Protein AF-0000000080752179 (afdb_homodimer)

Organism: Azotobacter vinelandii (strain DJ / ATCC BAA-1303) (NCBI:txid322710)

Structure (mmCIF, N/CA/C/O backbone):
data_AF-0000000080752179-model_v1
#
loop_
_entity.id
_entity.type
_entity.pdbx_description
1 polymer 'ABC type tungstate transporter, permease component'
#
loop_
_atom_site.group_PDB
_atom_site.id
_atom_site.type_symbol
_atom_site.label_atom_id
_atom_site.label_alt_id
_atom_site.label_comp_id
_atom_site.label_asym_id
_atom_site.label_entity_id
_atom_site.label_seq_id
_atom_site.pdbx_PDB_ins_code
_atom_site.Cartn_x
_atom_site.Cartn_y
_atom_site.Cartn_z
_atom_site.occupancy
_atom_site.B_iso_or_equiv
_atom_site.auth_seq_id
_atom_site.auth_comp_id
_atom_site.auth_asym_id
_atom_site.auth_atom_id
_atom_site.pdbx_PDB_model_num
ATOM 1 N N . MET A 1 1 ? 59.25 79.125 58.625 1 27.34 1 MET A N 1
ATOM 2 C CA . MET A 1 1 ? 58.156 78.25 59.062 1 27.34 1 MET A CA 1
ATOM 3 C C . MET A 1 1 ? 57.312 77.812 57.906 1 27.34 1 MET A C 1
ATOM 5 O O . MET A 1 1 ? 56.094 77.625 58.062 1 27.34 1 MET A O 1
ATOM 9 N N . HIS A 1 2 ? 57.906 77.875 56.656 1 33.22 2 HIS A N 1
ATOM 10 C CA . HIS A 1 2 ? 57.344 77.812 55.312 1 33.22 2 HIS A CA 1
ATOM 11 C C . HIS A 1 2 ? 56.844 76.375 55.031 1 33.22 2 HIS A C 1
ATOM 13 O O . HIS A 1 2 ? 57.656 75.438 54.906 1 33.22 2 HIS A O 1
ATOM 19 N N . LYS A 1 3 ? 55.625 76.062 55.594 1 33.31 3 LYS A N 1
ATOM 20 C CA . LYS A 1 3 ? 54.844 74.812 55.656 1 33.31 3 LYS A CA 1
ATOM 21 C C . LYS A 1 3 ? 54.5 74.312 54.281 1 33.31 3 LYS A C 1
ATOM 23 O O . LYS A 1 3 ? 53.938 75 53.469 1 33.31 3 LYS A O 1
ATOM 28 N N . MET A 1 4 ? 55.25 73.25 53.812 1 33.81 4 MET A N 1
ATOM 29 C CA . MET A 1 4 ? 55.312 72.438 52.594 1 33.81 4 MET A CA 1
ATOM 30 C C . MET A 1 4 ? 54 71.75 52.312 1 33.81 4 MET A C 1
ATOM 32 O O . MET A 1 4 ? 53.469 71 53.125 1 33.81 4 MET A O 1
ATOM 36 N N . LYS A 1 5 ? 53.094 72.375 51.531 1 36.97 5 LYS A N 1
ATOM 37 C CA . LYS A 1 5 ? 51.75 72 51.062 1 36.97 5 LYS A CA 1
ATOM 38 C C . LYS A 1 5 ? 51.75 70.688 50.344 1 36.97 5 LYS A C 1
ATOM 40 O O . LYS A 1 5 ? 52.375 70.5 49.281 1 36.97 5 LYS A O 1
ATOM 45 N N . THR A 1 6 ? 51.781 69.438 51.125 1 33.31 6 THR A N 1
ATOM 46 C CA . THR A 1 6 ? 51.844 68.062 50.656 1 33.31 6 THR A CA 1
ATOM 47 C C . THR A 1 6 ? 50.625 67.75 49.781 1 33.31 6 THR A C 1
ATOM 49 O O . THR A 1 6 ? 49.5 67.688 50.281 1 33.31 6 THR A O 1
ATOM 52 N N . ARG A 1 7 ? 50.406 68.375 48.594 1 36.72 7 ARG A N 1
ATOM 53 C CA . ARG A 1 7 ? 49.219 68.062 47.781 1 36.72 7 ARG A CA 1
ATOM 54 C C . ARG A 1 7 ? 49.156 66.562 47.438 1 36.72 7 ARG A C 1
ATOM 56 O O . ARG A 1 7 ? 50.125 66 46.906 1 36.72 7 ARG A O 1
ATOM 63 N N . GLY A 1 8 ? 48.594 65.75 48.375 1 33.22 8 GLY A N 1
ATOM 64 C CA . GLY A 1 8 ? 48.469 64.312 48.25 1 33.22 8 GLY A CA 1
ATOM 65 C C . GLY A 1 8 ? 47.812 63.875 46.938 1 33.22 8 GLY A C 1
ATOM 66 O O . GLY A 1 8 ? 47.156 64.688 46.281 1 33.22 8 GLY A O 1
ATOM 67 N N . PRO A 1 9 ? 48.312 62.75 46.219 1 38.25 9 PRO A N 1
ATOM 68 C CA . PRO A 1 9 ? 48.031 62.156 44.906 1 38.25 9 PRO A CA 1
ATOM 69 C C . PRO A 1 9 ? 46.562 61.75 44.75 1 38.25 9 PRO A C 1
ATOM 71 O O . PRO A 1 9 ? 45.906 61.406 45.719 1 38.25 9 PRO A O 1
ATOM 74 N N . ALA A 1 10 ? 45.719 62.281 43.844 1 38.66 10 ALA A N 1
ATOM 75 C CA . ALA A 1 10 ? 44.469 62 43.188 1 38.66 10 ALA A CA 1
ATOM 76 C C . ALA A 1 10 ? 44.406 60.562 42.719 1 38.66 10 ALA A C 1
ATOM 78 O O . ALA A 1 10 ? 45.156 60.125 41.844 1 38.66 10 ALA A O 1
ATOM 79 N N . ARG A 1 11 ? 44.25 59.531 43.656 1 35.94 11 ARG A N 1
ATOM 80 C CA . ARG A 1 11 ? 44 58.125 43.344 1 35.94 11 ARG A CA 1
ATOM 81 C C . ARG A 1 11 ? 42.938 57.969 42.281 1 35.94 11 ARG A C 1
ATOM 83 O O . ARG A 1 11 ? 41.812 58.531 42.406 1 35.94 11 ARG A O 1
ATOM 90 N N . ARG A 1 12 ? 43.281 57.656 41.031 1 37.81 12 ARG A N 1
ATOM 91 C CA . ARG A 1 12 ? 42.625 57.188 39.844 1 37.81 12 ARG A CA 1
ATOM 92 C C . ARG A 1 12 ? 41.656 56.031 40.125 1 37.81 12 ARG A C 1
ATOM 94 O O . ARG A 1 12 ? 42.094 55 40.625 1 37.81 12 ARG A O 1
ATOM 101 N N . ALA A 1 13 ? 40.406 56.281 40.594 1 40.06 13 ALA A N 1
ATOM 102 C CA . ALA A 1 13 ? 39.312 55.312 40.625 1 40.06 13 ALA A CA 1
ATOM 103 C C . ALA A 1 13 ? 39.188 54.562 39.312 1 40.06 13 ALA A C 1
ATOM 105 O O . ALA A 1 13 ? 38.812 55.125 38.281 1 40.06 13 ALA A O 1
ATOM 106 N N . LEU A 1 14 ? 40.094 53.594 39 1 40.44 14 LEU A N 1
ATOM 107 C CA . LEU A 1 14 ? 39.906 52.656 37.906 1 40.44 14 LEU A CA 1
ATOM 108 C C . LEU A 1 14 ? 38.531 52 37.969 1 40.44 14 LEU A C 1
ATOM 110 O O . LEU A 1 14 ? 38.219 51.281 38.938 1 40.44 14 LEU A O 1
ATOM 114 N N . LEU A 1 15 ? 37.5 52.656 37.438 1 39.59 15 LEU A N 1
ATOM 115 C CA . LEU A 1 15 ? 36.219 52.062 37.125 1 39.59 15 LEU A CA 1
ATOM 116 C C . LEU A 1 15 ? 36.375 50.688 36.469 1 39.59 15 LEU A C 1
ATOM 118 O O . LEU A 1 15 ? 36.938 50.594 35.375 1 39.59 15 LEU A O 1
ATOM 122 N N . LEU A 1 16 ? 36.5 49.625 37.25 1 43.16 16 LEU A N 1
ATOM 123 C CA . LEU A 1 16 ? 36.344 48.25 36.812 1 43.16 16 LEU A CA 1
ATOM 124 C C . LEU A 1 16 ? 35.062 48.094 36 1 43.16 16 LEU A C 1
ATOM 126 O O . LEU A 1 16 ? 33.938 48.188 36.531 1 43.16 16 LEU A O 1
ATOM 130 N N . LEU A 1 17 ? 35.031 48.594 34.781 1 45.06 17 LEU A N 1
ATOM 131 C CA . LEU A 1 17 ? 34.031 48.125 33.812 1 45.06 17 LEU A CA 1
ATOM 132 C C . LEU A 1 17 ? 33.875 46.594 33.875 1 45.06 17 LEU A C 1
ATOM 134 O O . LEU A 1 17 ? 34.812 45.875 33.469 1 45.06 17 LEU A O 1
ATOM 138 N N . GLY A 1 18 ? 33.25 46.062 34.875 1 44.88 18 GLY A N 1
ATOM 139 C CA . GLY A 1 18 ? 32.781 44.656 34.812 1 44.88 18 GLY A CA 1
ATOM 140 C C . GLY A 1 18 ? 32.219 44.281 33.438 1 44.88 18 GLY A C 1
ATOM 141 O O . GLY A 1 18 ? 31.203 44.844 33.031 1 44.88 18 GLY A O 1
ATOM 142 N N . LEU A 1 19 ? 33.031 43.844 32.5 1 45.44 19 LEU A N 1
ATOM 143 C CA . LEU A 1 19 ? 32.562 43.156 31.297 1 45.44 19 LEU A CA 1
ATOM 144 C C . LEU A 1 19 ? 31.531 42.094 31.641 1 45.44 19 LEU A C 1
ATOM 146 O O . LEU A 1 19 ? 31.844 41.094 32.281 1 45.44 19 LEU A O 1
ATOM 150 N N . LEU A 1 20 ? 30.312 42.469 31.969 1 46 20 LEU A N 1
ATOM 151 C CA . LEU A 1 20 ? 29.234 41.5 31.906 1 46 20 LEU A CA 1
ATOM 152 C C . LEU A 1 20 ? 29.312 40.688 30.609 1 46 20 LEU A C 1
ATOM 154 O O . LEU A 1 20 ? 28.922 41.188 29.547 1 46 20 LEU A O 1
ATOM 158 N N . LEU A 1 21 ? 30.328 39.844 30.438 1 46.75 21 LEU A N 1
ATOM 159 C CA . LEU A 1 21 ? 30.141 38.812 29.438 1 46.75 21 LEU A CA 1
ATOM 160 C C . LEU A 1 21 ? 28.781 38.125 29.594 1 46.75 21 LEU A C 1
ATOM 162 O O . LEU A 1 21 ? 28.578 37.375 30.547 1 46.75 21 LEU A O 1
ATOM 166 N N . ALA A 1 22 ? 27.703 38.781 29.266 1 46.22 22 ALA A N 1
ATOM 167 C CA . ALA A 1 22 ? 26.5 38 29 1 46.22 22 ALA A CA 1
ATOM 168 C C . ALA A 1 22 ? 26.844 36.688 28.297 1 46.22 22 ALA A C 1
ATOM 170 O O . ALA A 1 22 ? 27.25 36.688 27.141 1 46.22 22 ALA A O 1
ATOM 171 N N . LEU A 1 23 ? 27.297 35.719 29 1 44.97 23 LEU A N 1
ATOM 172 C CA . LEU A 1 23 ? 27.219 34.375 28.453 1 44.97 23 LEU A CA 1
ATOM 173 C C . LEU A 1 23 ? 25.953 34.188 27.625 1 44.97 23 LEU A C 1
ATOM 175 O O . LEU A 1 23 ? 24.844 34.188 28.172 1 44.97 23 LEU A O 1
ATOM 179 N N . ALA A 1 24 ? 25.906 34.656 26.406 1 47.94 24 ALA A N 1
ATOM 180 C CA . ALA A 1 24 ? 24.875 34.156 25.516 1 47.94 24 ALA A CA 1
ATOM 181 C C . ALA A 1 24 ? 24.547 32.688 25.844 1 47.94 24 ALA A C 1
ATOM 183 O O . ALA A 1 24 ? 25.453 31.875 26.047 1 47.94 24 ALA A O 1
ATOM 184 N N . PRO A 1 25 ? 23.484 32.406 26.547 1 46.31 25 PRO A N 1
ATOM 185 C CA . PRO A 1 25 ? 23.234 30.969 26.625 1 46.31 25 PRO A CA 1
ATOM 186 C C . PRO A 1 25 ? 23.812 30.203 25.438 1 46.31 25 PRO A C 1
ATOM 188 O O . PRO A 1 25 ? 23.781 30.688 24.312 1 46.31 25 PRO A O 1
ATOM 191 N N . GLY A 1 26 ? 24.922 29.594 25.562 1 43.56 26 GLY A N 1
ATOM 192 C CA . GLY A 1 26 ? 25.406 28.688 24.531 1 43.56 26 GLY A CA 1
ATOM 193 C C . GLY A 1 26 ? 24.297 28.141 23.641 1 43.56 26 GLY A C 1
ATOM 194 O O . GLY A 1 26 ? 23.297 27.641 24.156 1 43.56 26 GLY A O 1
ATOM 195 N N . ALA A 1 27 ? 24.016 28.672 22.547 1 46.38 27 ALA A N 1
ATOM 196 C CA . ALA A 1 27 ? 23.203 27.984 21.562 1 46.38 27 ALA A CA 1
ATOM 197 C C . ALA A 1 27 ? 23.344 26.469 21.672 1 46.38 27 ALA A C 1
ATOM 199 O O . ALA A 1 27 ? 24.391 25.906 21.359 1 46.38 27 ALA A O 1
ATOM 200 N N . ARG A 1 28 ? 23 25.859 22.781 1 47.72 28 ARG A N 1
ATOM 201 C CA . ARG A 1 28 ? 22.969 24.406 22.766 1 47.72 28 ARG A CA 1
ATOM 202 C C . ARG A 1 28 ? 22.797 23.875 21.344 1 47.72 28 ARG A C 1
ATOM 204 O O . ARG A 1 28 ? 21.828 24.219 20.672 1 47.72 28 ARG A O 1
ATOM 211 N N . ALA A 1 29 ? 23.766 23.516 20.656 1 55.62 29 ALA A N 1
ATOM 212 C CA . ALA A 1 29 ? 23.703 22.891 19.344 1 55.62 29 ALA A CA 1
ATOM 213 C C . ALA A 1 29 ? 22.5 21.969 19.219 1 55.62 29 ALA A C 1
ATOM 215 O O . ALA A 1 29 ? 22.312 21.047 20.031 1 55.62 29 ALA A O 1
ATOM 216 N N . ALA A 1 30 ? 21.391 22.391 18.609 1 70.31 30 ALA A N 1
ATOM 217 C CA . ALA A 1 30 ? 20.125 21.688 18.453 1 70.31 30 ALA A CA 1
ATOM 218 C C . ALA A 1 30 ? 20.344 20.234 18.047 1 70.31 30 ALA A C 1
ATOM 220 O O . ALA A 1 30 ? 21.25 19.953 17.25 1 70.31 30 ALA A O 1
ATOM 221 N N . GLU A 1 31 ? 20 19.203 18.859 1 89 31 GLU A N 1
ATOM 222 C CA . GLU A 1 31 ? 20.078 17.766 18.594 1 89 31 GLU A CA 1
ATOM 223 C C . GLU A 1 31 ? 19.656 17.453 17.156 1 89 31 GLU A C 1
ATOM 225 O O . GLU A 1 31 ? 18.688 18.031 16.656 1 89 31 GLU A O 1
ATOM 230 N N . PRO A 1 32 ? 20.516 16.734 16.484 1 97.06 32 PRO A N 1
ATOM 231 C CA . PRO A 1 32 ? 20.172 16.391 15.109 1 97.06 32 PRO A CA 1
ATOM 232 C C . PRO A 1 32 ? 18.859 15.609 15.008 1 97.06 32 PRO A C 1
ATOM 234 O O . PRO A 1 32 ? 18.469 14.922 15.953 1 97.06 32 PRO A O 1
ATOM 237 N N . LEU A 1 33 ? 18.141 15.836 13.961 1 98.69 33 LEU A N 1
ATOM 238 C CA . LEU A 1 33 ? 17 15 13.625 1 98.69 33 LEU A CA 1
ATOM 239 C C . LEU A 1 33 ? 17.453 13.617 13.172 1 98.69 33 LEU A C 1
ATOM 241 O O . LEU A 1 33 ? 18.188 13.492 12.195 1 98.69 33 LEU A O 1
ATOM 245 N N . ARG A 1 34 ? 17.047 12.602 13.875 1 98.69 34 ARG A N 1
ATOM 246 C CA . ARG A 1 34 ? 17.453 11.234 13.555 1 98.69 34 ARG A CA 1
ATOM 247 C C . ARG A 1 34 ? 16.609 10.672 12.414 1 98.69 34 ARG A C 1
ATOM 249 O O . ARG A 1 34 ? 15.391 10.57 12.531 1 98.69 34 ARG A O 1
ATOM 256 N N . LEU A 1 35 ? 17.297 10.289 11.367 1 98.5 35 LEU A N 1
ATOM 257 C CA . LEU A 1 35 ? 16.672 9.852 10.117 1 98.5 35 LEU A CA 1
ATOM 258 C C . LEU A 1 35 ? 16.922 8.367 9.883 1 98.5 35 LEU A C 1
ATOM 260 O O . LEU A 1 35 ? 18.047 7.887 10.023 1 98.5 35 LEU A O 1
ATOM 264 N N . ALA A 1 36 ? 15.852 7.613 9.617 1 98.06 36 ALA A N 1
ATOM 265 C CA . ALA A 1 36 ? 15.953 6.254 9.094 1 98.06 36 ALA A CA 1
ATOM 266 C C . ALA A 1 36 ? 15.445 6.18 7.652 1 98.06 36 ALA A C 1
ATOM 268 O O . ALA A 1 36 ? 14.461 6.832 7.305 1 98.06 36 ALA A O 1
ATOM 269 N N . MET A 1 37 ? 16.109 5.434 6.785 1 97.19 37 MET A N 1
ATOM 270 C CA . MET A 1 37 ? 15.68 5.293 5.398 1 97.19 37 MET A CA 1
ATOM 271 C C . MET A 1 37 ? 15.867 3.861 4.91 1 97.19 37 MET A C 1
ATOM 273 O O . MET A 1 37 ? 16.75 3.145 5.398 1 97.19 37 MET A O 1
ATOM 277 N N . VAL A 1 38 ? 15.047 3.434 4.027 1 94.5 38 VAL A N 1
ATOM 278 C CA . VAL A 1 38 ? 15.164 2.102 3.443 1 94.5 38 VAL A CA 1
ATOM 279 C C . VAL A 1 38 ? 16.438 2.016 2.609 1 94.5 38 VAL A C 1
ATOM 281 O O . VAL A 1 38 ? 16.891 3.02 2.053 1 94.5 38 VAL A O 1
ATOM 284 N N . GLY A 1 39 ? 16.953 0.853 2.447 1 91.69 39 GLY A N 1
ATOM 285 C CA . GLY A 1 39 ? 18.281 0.607 1.896 1 91.69 39 GLY A CA 1
ATOM 286 C C . GLY A 1 39 ? 18.406 1.042 0.45 1 91.69 39 GLY A C 1
ATOM 287 O O . GLY A 1 39 ? 19.453 1.546 0.042 1 91.69 39 GLY A O 1
ATOM 288 N N . GLY A 1 40 ? 17.359 0.904 -0.343 1 91.5 40 GLY A N 1
ATOM 289 C CA . GLY A 1 40 ? 17.438 1.252 -1.753 1 91.5 40 GLY A CA 1
ATOM 290 C C . GLY A 1 40 ? 17.797 2.707 -1.99 1 91.5 40 GLY A C 1
ATOM 291 O O . GLY A 1 40 ? 18.547 3.027 -2.914 1 91.5 40 GLY A O 1
ATOM 292 N N . ILE A 1 41 ? 17.312 3.584 -1.144 1 95.19 41 ILE A N 1
ATOM 293 C CA . ILE A 1 41 ? 17.578 5.012 -1.27 1 95.19 41 ILE A CA 1
ATOM 294 C C . ILE A 1 41 ? 19.078 5.277 -1.075 1 95.19 41 ILE A C 1
ATOM 296 O O . ILE A 1 41 ? 19.703 5.969 -1.883 1 95.19 41 ILE A O 1
ATOM 300 N N . GLN A 1 42 ? 19.594 4.621 -0.071 1 91.94 42 GLN A N 1
ATOM 301 C CA . GLN A 1 42 ? 21.016 4.797 0.228 1 91.94 42 GLN A CA 1
ATOM 302 C C . GLN A 1 42 ? 21.891 4.113 -0.82 1 91.94 42 GLN A C 1
ATOM 304 O O . GLN A 1 42 ? 22.891 4.672 -1.255 1 91.94 42 GLN A O 1
ATOM 309 N N . MET A 1 43 ? 21.516 2.914 -1.189 1 91.56 43 MET A N 1
ATOM 310 C CA . MET A 1 43 ? 22.25 2.125 -2.168 1 91.56 43 MET A CA 1
ATOM 311 C C . MET A 1 43 ? 22.422 2.893 -3.477 1 91.56 43 MET A C 1
ATOM 313 O O . MET A 1 43 ? 23.453 2.791 -4.137 1 91.56 43 MET A O 1
ATOM 317 N N . SER A 1 44 ? 21.5 3.691 -3.814 1 94.56 44 SER A N 1
ATOM 318 C CA . SER A 1 44 ? 21.5 4.422 -5.078 1 94.56 44 SER A CA 1
ATOM 319 C C . SER A 1 44 ? 22.484 5.586 -5.047 1 94.56 44 SER A C 1
ATOM 321 O O . SER A 1 44 ? 22.812 6.16 -6.086 1 94.56 44 SER A O 1
ATOM 323 N N . GLY A 1 45 ? 22.875 5.961 -3.822 1 95.75 45 GLY A N 1
ATOM 324 C CA . GLY A 1 45 ? 23.703 7.141 -3.676 1 95.75 45 GLY A CA 1
ATOM 325 C C . GLY A 1 45 ? 22.906 8.43 -3.557 1 95.75 45 GLY A C 1
ATOM 326 O O . GLY A 1 45 ? 23.453 9.461 -3.156 1 95.75 45 GLY A O 1
ATOM 327 N N . VAL A 1 46 ? 21.672 8.375 -3.857 1 98.06 46 VAL A N 1
ATOM 328 C CA . VAL A 1 46 ? 20.828 9.562 -3.773 1 98.06 46 VAL A CA 1
ATOM 329 C C . VAL A 1 46 ? 20.641 9.953 -2.311 1 98.06 46 VAL A C 1
ATOM 331 O O . VAL A 1 46 ? 20.578 11.141 -1.987 1 98.06 46 VAL A O 1
ATOM 334 N N . GLY A 1 47 ? 20.609 8.992 -1.429 1 97.56 47 GLY A N 1
ATOM 335 C CA . GLY A 1 47 ? 20.312 9.219 -0.025 1 97.56 47 GLY A CA 1
ATOM 336 C C . GLY A 1 47 ? 21.25 10.211 0.638 1 97.56 47 GLY A C 1
ATOM 337 O O . GLY A 1 47 ? 20.797 11.172 1.268 1 97.56 47 GLY A O 1
ATOM 338 N N . GLU A 1 48 ? 22.484 9.961 0.474 1 97.12 48 GLU A N 1
ATOM 339 C CA . GLU A 1 48 ? 23.469 10.82 1.107 1 97.12 48 GLU A CA 1
ATOM 340 C C . GLU A 1 48 ? 23.453 12.219 0.5 1 97.12 48 GLU A C 1
ATOM 342 O O . GLU A 1 48 ? 23.516 13.219 1.224 1 97.12 48 GLU A O 1
ATOM 347 N N . ARG A 1 49 ? 23.344 12.297 -0.757 1 98.5 49 ARG A N 1
ATOM 348 C CA . ARG A 1 49 ? 23.344 13.578 -1.458 1 98.5 49 ARG A CA 1
ATOM 349 C C . ARG A 1 49 ? 22.109 14.391 -1.121 1 98.5 49 ARG A C 1
ATOM 351 O O . ARG A 1 49 ? 22.172 15.609 -0.936 1 98.5 49 ARG A O 1
ATOM 358 N N . LEU A 1 50 ? 21.016 13.688 -1.069 1 98.62 50 LEU A N 1
ATOM 359 C CA . LEU A 1 50 ? 19.766 14.344 -0.704 1 98.62 50 LEU A CA 1
ATOM 360 C C . LEU A 1 50 ? 19.812 14.836 0.74 1 98.62 50 LEU A C 1
ATOM 362 O O . LEU A 1 50 ? 19.359 15.945 1.038 1 98.62 50 LEU A O 1
ATOM 366 N N . ARG A 1 51 ? 20.328 14 1.618 1 98.31 51 ARG A N 1
ATOM 367 C CA . ARG A 1 51 ? 20.453 14.375 3.023 1 98.31 51 ARG A CA 1
ATOM 368 C C . ARG A 1 51 ? 21.219 15.688 3.178 1 98.31 51 ARG A C 1
ATOM 370 O O . ARG A 1 51 ? 20.797 16.578 3.904 1 98.31 51 ARG A O 1
ATOM 377 N N . MET A 1 52 ? 22.297 15.852 2.494 1 98.38 52 MET A N 1
ATOM 378 C CA . MET A 1 52 ? 23.125 17.062 2.566 1 98.38 52 MET A CA 1
ATOM 379 C C . MET A 1 52 ? 22.359 18.281 2.072 1 98.38 52 MET A C 1
ATOM 381 O O . MET A 1 52 ? 22.438 19.344 2.668 1 98.38 52 MET A O 1
ATOM 385 N N . ARG A 1 53 ? 21.641 18.094 1.087 1 98.69 53 ARG A N 1
ATOM 386 C CA . ARG A 1 53 ? 20.891 19.188 0.509 1 98.69 53 ARG A CA 1
ATOM 387 C C . ARG A 1 53 ? 19.719 19.578 1.407 1 98.69 53 ARG A C 1
ATOM 389 O O . ARG A 1 53 ? 19.375 20.766 1.504 1 98.69 53 ARG A O 1
ATOM 396 N N . LEU A 1 54 ? 19.125 18.594 2.045 1 98.75 54 LEU A N 1
ATOM 397 C CA . LEU A 1 54 ? 18.047 18.875 2.998 1 98.75 54 LEU A CA 1
ATOM 398 C C . LEU A 1 54 ? 18.578 19.672 4.188 1 98.75 54 LEU A C 1
ATOM 400 O O . LEU A 1 54 ? 17.922 20.594 4.66 1 98.75 54 LEU A O 1
ATOM 404 N N . GLU A 1 55 ? 19.781 19.312 4.629 1 98.69 55 GLU A N 1
ATOM 405 C CA . GLU A 1 55 ? 20.391 20.078 5.711 1 98.69 55 GLU A CA 1
ATOM 406 C C . GLU A 1 55 ? 20.656 21.516 5.293 1 98.69 55 GLU A C 1
ATOM 408 O O . GLU A 1 55 ? 20.359 22.453 6.039 1 98.69 55 GLU A O 1
ATOM 413 N N . ALA A 1 56 ? 21.141 21.672 4.152 1 98.5 56 ALA A N 1
ATOM 414 C CA . ALA A 1 56 ? 21.469 23.016 3.654 1 98.5 56 ALA A CA 1
ATOM 415 C C . ALA A 1 56 ? 20.203 23.859 3.471 1 98.5 56 ALA A C 1
ATOM 417 O O . ALA A 1 56 ? 20.188 25.031 3.816 1 98.5 56 ALA A O 1
ATOM 418 N N . GLY A 1 57 ? 19.188 23.234 2.967 1 98.5 57 GLY A N 1
ATOM 419 C CA . GLY A 1 57 ? 17.969 23.953 2.637 1 98.5 57 GLY A CA 1
ATOM 420 C C . GLY A 1 57 ? 17.141 24.297 3.852 1 98.5 57 GLY A C 1
ATOM 421 O O . GLY A 1 57 ? 16.359 25.25 3.828 1 98.5 57 GLY A O 1
ATOM 422 N N . THR A 1 58 ? 17.297 23.531 4.965 1 98.5 58 THR A N 1
ATOM 423 C CA . THR A 1 58 ? 16.391 23.703 6.098 1 98.5 58 THR A CA 1
ATOM 424 C C . THR A 1 58 ? 17.141 24.219 7.316 1 98.5 58 THR A C 1
ATOM 426 O O . THR A 1 58 ? 16.531 24.719 8.266 1 98.5 58 THR A O 1
ATOM 429 N N . GLY A 1 59 ? 18.453 24.016 7.336 1 97.94 59 GLY A N 1
ATOM 430 C CA . GLY A 1 59 ? 19.25 24.312 8.516 1 97.94 59 GLY A CA 1
ATOM 431 C C . GLY A 1 59 ? 19.141 23.25 9.594 1 97.94 59 GLY A C 1
ATOM 432 O O . GLY A 1 59 ? 19.688 23.406 10.688 1 97.94 59 GLY A O 1
ATOM 433 N N . VAL A 1 60 ? 18.406 22.188 9.336 1 98.5 60 VAL A N 1
ATOM 434 C CA . VAL A 1 60 ? 18.25 21.078 10.273 1 98.5 60 VAL A CA 1
ATOM 435 C C . VAL A 1 60 ? 19.359 20.047 10.062 1 98.5 60 VAL A C 1
ATOM 437 O O . VAL A 1 60 ? 19.562 19.578 8.945 1 98.5 60 VAL A O 1
ATOM 440 N N . ARG A 1 61 ? 20.094 19.75 11.086 1 98.19 61 ARG A N 1
ATOM 441 C CA . ARG A 1 61 ? 21.078 18.672 10.992 1 98.19 61 ARG A CA 1
ATOM 442 C C . ARG A 1 61 ? 20.391 17.312 10.992 1 98.19 61 ARG A C 1
ATOM 444 O O . ARG A 1 61 ? 19.516 17.062 11.82 1 98.19 61 ARG A O 1
ATOM 451 N N . LEU A 1 62 ? 20.797 16.469 10.062 1 98.5 62 LEU A N 1
ATOM 452 C CA . LEU A 1 62 ? 20.219 15.141 9.93 1 98.5 62 LEU A CA 1
ATOM 453 C C . LEU A 1 62 ? 21.25 14.062 10.258 1 98.5 62 LEU A C 1
ATOM 455 O O . LEU A 1 62 ? 22.344 14.055 9.688 1 98.5 62 LEU A O 1
ATOM 459 N N . GLU A 1 63 ? 20.906 13.219 11.156 1 98.12 63 GLU A N 1
ATOM 460 C CA . GLU A 1 63 ? 21.734 12.062 11.477 1 98.12 63 GLU A CA 1
ATOM 461 C C . GLU A 1 63 ? 21.094 10.766 10.977 1 98.12 63 GLU A C 1
ATOM 463 O O . GLU A 1 63 ? 20.031 10.367 11.445 1 98.12 63 GLU A O 1
ATOM 468 N N . LEU A 1 64 ? 21.734 10.211 10.031 1 97.25 64 LEU A N 1
ATOM 469 C CA . LEU A 1 64 ? 21.281 8.922 9.531 1 97.25 64 LEU A CA 1
ATOM 470 C C . LEU A 1 64 ? 21.547 7.816 10.547 1 97.25 64 LEU A C 1
ATOM 472 O O . LEU A 1 64 ? 22.703 7.418 10.742 1 97.25 64 LEU A O 1
ATOM 476 N N . VAL A 1 65 ? 20.5 7.23 11.086 1 96.44 65 VAL A N 1
ATOM 477 C CA . VAL A 1 65 ? 20.703 6.34 12.227 1 96.44 65 VAL A CA 1
ATOM 478 C C . VAL A 1 65 ? 20.422 4.898 11.812 1 96.44 65 VAL A C 1
ATOM 480 O O . VAL A 1 65 ? 20.797 3.959 12.523 1 96.44 65 VAL A O 1
ATOM 483 N N . ALA A 1 66 ? 19.766 4.746 10.695 1 92.44 66 ALA A N 1
ATOM 484 C CA . ALA A 1 66 ? 19.484 3.389 10.242 1 92.44 66 ALA A CA 1
ATOM 485 C C . ALA A 1 66 ? 19.25 3.357 8.727 1 92.44 66 ALA A C 1
ATOM 487 O O . ALA A 1 66 ? 18.594 4.234 8.18 1 92.44 66 ALA A O 1
ATOM 488 N N . VAL A 1 67 ? 19.859 2.428 8.117 1 92.62 67 VAL A N 1
ATOM 489 C CA . VAL A 1 67 ? 19.641 2.051 6.727 1 92.62 67 VAL A CA 1
ATOM 490 C C . VAL A 1 67 ? 19.453 0.538 6.625 1 92.62 67 VAL A C 1
ATOM 492 O O . VAL A 1 67 ? 20.344 -0.229 6.965 1 92.62 67 VAL A O 1
ATOM 495 N N . ALA A 1 68 ? 18.281 0.141 6.223 1 91.19 68 ALA A N 1
ATOM 496 C CA . ALA A 1 68 ? 17.969 -1.286 6.168 1 91.19 68 ALA A CA 1
ATOM 497 C C . ALA A 1 68 ? 16.688 -1.541 5.395 1 91.19 68 ALA A C 1
ATOM 499 O O . ALA A 1 68 ? 16.141 -0.627 4.777 1 91.19 68 ALA A O 1
ATOM 500 N N . ASN A 1 69 ? 16.359 -2.811 5.297 1 88.62 69 ASN A N 1
ATOM 501 C CA . ASN A 1 69 ? 15.062 -3.143 4.727 1 88.62 69 ASN A CA 1
ATOM 502 C C . ASN A 1 69 ? 13.922 -2.754 5.664 1 88.62 69 ASN A C 1
ATOM 504 O O . ASN A 1 69 ? 14.164 -2.338 6.801 1 88.62 69 ASN A O 1
ATOM 508 N N . LYS A 1 70 ? 12.727 -2.725 5.129 1 88.62 70 LYS A N 1
ATOM 509 C CA . LYS A 1 70 ? 11.578 -2.221 5.875 1 88.62 70 LYS A CA 1
ATOM 510 C C . LYS A 1 70 ? 11.391 -2.992 7.18 1 88.62 70 LYS A C 1
ATOM 512 O O . LYS A 1 70 ? 10.992 -2.418 8.195 1 88.62 70 LYS A O 1
ATOM 517 N N . GLU A 1 71 ? 11.672 -4.27 7.188 1 87.12 71 GLU A N 1
ATOM 518 C CA . GLU A 1 71 ? 11.477 -5.113 8.367 1 87.12 71 GLU A CA 1
ATOM 519 C C . GLU A 1 71 ? 12.375 -4.668 9.516 1 87.12 71 GLU A C 1
ATOM 521 O O . GLU A 1 71 ? 12.016 -4.836 10.688 1 87.12 71 GLU A O 1
ATOM 526 N N . ALA A 1 72 ? 13.484 -4.105 9.133 1 89.56 72 ALA A N 1
ATOM 527 C CA . ALA A 1 72 ? 14.453 -3.709 10.148 1 89.56 72 ALA A CA 1
ATOM 528 C C . ALA A 1 72 ? 14.25 -2.258 10.57 1 89.56 72 ALA A C 1
ATOM 530 O O . ALA A 1 72 ? 14.461 -1.908 11.734 1 89.56 72 ALA A O 1
ATOM 531 N N . ILE A 1 73 ? 13.797 -1.464 9.711 1 94.12 73 ILE A N 1
ATOM 532 C CA . ILE A 1 73 ? 13.82 -0.041 10.039 1 94.12 73 ILE A CA 1
ATOM 533 C C . ILE A 1 73 ? 12.508 0.362 10.711 1 94.12 73 ILE A C 1
ATOM 535 O O . ILE A 1 73 ? 12.484 1.288 11.523 1 94.12 73 ILE A O 1
ATOM 539 N N . VAL A 1 74 ? 11.438 -0.32 10.445 1 96.06 74 VAL A N 1
ATOM 540 C CA . VAL A 1 74 ? 10.117 0.059 10.945 1 96.06 74 VAL A CA 1
ATOM 541 C C . VAL A 1 74 ? 10.086 -0.067 12.461 1 96.06 74 VAL A C 1
ATOM 543 O O . VAL A 1 74 ? 9.695 0.871 13.164 1 96.06 74 VAL A O 1
ATOM 546 N N . PRO A 1 75 ? 10.602 -1.21 13.023 1 95.06 75 PRO A N 1
ATOM 547 C CA . PRO A 1 75 ? 10.594 -1.297 14.484 1 95.06 75 PRO A CA 1
ATOM 548 C C . PRO A 1 75 ? 11.492 -0.247 15.141 1 95.06 75 PRO A C 1
ATOM 550 O O . PRO A 1 75 ? 11.195 0.216 16.25 1 95.06 75 PRO A O 1
ATOM 553 N N . ARG A 1 76 ? 12.523 0.124 14.469 1 96 76 ARG A N 1
ATOM 554 C CA . ARG A 1 76 ? 13.414 1.146 15.016 1 96 76 ARG A CA 1
ATOM 555 C C . ARG A 1 76 ? 12.719 2.498 15.086 1 96 76 ARG A C 1
ATOM 557 O O . ARG A 1 76 ? 12.844 3.221 16.078 1 96 76 ARG A O 1
ATOM 564 N N . PHE A 1 77 ? 11.977 2.85 14.117 1 97.94 77 PHE A N 1
ATOM 565 C CA . PHE A 1 77 ? 11.172 4.066 14.148 1 97.94 77 PHE A CA 1
ATOM 566 C C . PHE A 1 77 ? 10.109 3.992 15.234 1 97.94 77 PHE A C 1
ATOM 568 O O . PHE A 1 77 ? 9.93 4.938 16 1 97.94 77 PHE A O 1
ATOM 575 N N . ALA A 1 78 ? 9.508 2.889 15.328 1 96.75 78 ALA A N 1
ATOM 576 C CA . ALA A 1 78 ? 8.438 2.693 16.297 1 96.75 78 ALA A CA 1
ATOM 577 C C . ALA A 1 78 ? 8.953 2.857 17.734 1 96.75 78 ALA A C 1
ATOM 579 O O . ALA A 1 78 ? 8.234 3.346 18.609 1 96.75 78 ALA A O 1
ATOM 580 N N . ARG A 1 79 ? 10.18 2.518 17.922 1 96.25 79 ARG A N 1
ATOM 581 C CA . ARG A 1 79 ? 10.773 2.576 19.25 1 96.25 79 ARG A CA 1
ATOM 582 C C . ARG A 1 79 ? 11.383 3.947 19.516 1 96.25 79 ARG A C 1
ATOM 584 O O . ARG A 1 79 ? 11.992 4.164 20.562 1 96.25 79 ARG A O 1
ATOM 591 N N . GLY A 1 80 ? 11.352 4.773 18.547 1 97.31 80 GLY A N 1
ATOM 592 C CA . GLY A 1 80 ? 11.844 6.125 18.75 1 97.31 80 GLY A CA 1
ATOM 593 C C . GLY A 1 80 ? 13.328 6.273 18.453 1 97.31 80 GLY A C 1
ATOM 594 O O . GLY A 1 80 ? 13.938 7.273 18.828 1 97.31 80 GLY A O 1
ATOM 595 N N . GLU A 1 81 ? 13.906 5.262 17.781 1 97.75 81 GLU A N 1
ATOM 596 C CA . GLU A 1 81 ? 15.312 5.344 17.422 1 97.75 81 GLU A CA 1
ATOM 597 C C . GLU A 1 81 ? 15.531 6.285 16.25 1 97.75 81 GLU A C 1
ATOM 599 O O . GLU A 1 81 ? 16.656 6.719 15.984 1 97.75 81 GLU A O 1
ATOM 604 N N . ALA A 1 82 ? 14.469 6.582 15.562 1 98.44 82 ALA A N 1
ATOM 605 C CA . ALA A 1 82 ? 14.445 7.574 14.492 1 98.44 82 ALA A CA 1
ATOM 606 C C . ALA A 1 82 ? 13.219 8.477 14.617 1 98.44 82 ALA A C 1
ATOM 608 O O . ALA A 1 82 ? 12.18 8.062 15.125 1 98.44 82 ALA A O 1
ATOM 609 N N . ASP A 1 83 ? 13.367 9.688 14.102 1 98.5 83 ASP A N 1
ATOM 610 C CA . ASP A 1 83 ? 12.312 10.695 14.211 1 98.5 83 ASP A CA 1
ATOM 611 C C . ASP A 1 83 ? 11.633 10.93 12.867 1 98.5 83 ASP A C 1
ATOM 613 O O . ASP A 1 83 ? 10.555 11.523 12.805 1 98.5 83 ASP A O 1
ATOM 617 N N . LEU A 1 84 ? 12.289 10.555 11.883 1 98.81 84 LEU A N 1
ATOM 618 C CA . LEU A 1 84 ? 11.789 10.664 10.516 1 98.81 84 LEU A CA 1
ATOM 619 C C . LEU A 1 84 ? 12.086 9.391 9.727 1 98.81 84 LEU A C 1
ATOM 621 O O . LEU A 1 84 ? 13.203 8.867 9.797 1 98.81 84 LEU A O 1
ATOM 625 N N . LEU A 1 85 ? 11.094 8.914 9.055 1 98.62 85 LEU A N 1
ATOM 626 C CA . LEU A 1 85 ? 11.234 7.668 8.312 1 98.62 85 LEU A CA 1
ATOM 627 C C . LEU A 1 85 ? 11 7.891 6.824 1 98.62 85 LEU A C 1
ATOM 629 O O . LEU A 1 85 ? 9.953 8.406 6.422 1 98.62 85 LEU A O 1
ATOM 633 N N . LEU A 1 86 ? 11.984 7.637 5.973 1 98.62 86 LEU A N 1
ATOM 634 C CA . LEU A 1 86 ? 11.844 7.598 4.52 1 98.62 86 LEU A CA 1
ATOM 635 C C . LEU A 1 86 ? 11.773 6.16 4.02 1 98.62 86 LEU A C 1
ATOM 637 O O . LEU A 1 86 ? 12.766 5.434 4.055 1 98.62 86 LEU A O 1
ATOM 641 N N . ILE A 1 87 ? 10.625 5.746 3.508 1 97.62 87 ILE A N 1
ATOM 642 C CA . ILE A 1 87 ? 10.352 4.344 3.219 1 97.62 87 ILE A CA 1
ATOM 643 C C . ILE A 1 87 ? 9.336 4.242 2.084 1 97.62 87 ILE A C 1
ATOM 645 O O . ILE A 1 87 ? 8.727 5.242 1.69 1 97.62 87 ILE A O 1
ATOM 649 N N . HIS A 1 88 ? 9.211 3.049 1.47 1 97.56 88 HIS A N 1
ATOM 650 C CA . HIS A 1 88 ? 8.07 2.83 0.584 1 97.56 88 HIS A CA 1
ATOM 651 C C . HIS A 1 88 ? 6.758 2.91 1.349 1 97.56 88 HIS A C 1
ATOM 653 O O . HIS A 1 88 ? 6.621 2.326 2.426 1 97.56 88 HIS A O 1
ATOM 659 N N . GLY A 1 89 ? 5.801 3.641 0.807 1 96.62 89 GLY A N 1
ATOM 660 C CA . GLY A 1 89 ? 4.469 3.666 1.393 1 96.62 89 GLY A CA 1
ATOM 661 C C . GLY A 1 89 ? 3.758 2.328 1.312 1 96.62 89 GLY A C 1
ATOM 662 O O . GLY A 1 89 ? 3.893 1.606 0.321 1 96.62 89 GLY A O 1
ATOM 663 N N . GLY A 1 90 ? 2.941 2.055 2.355 1 95.62 90 GLY A N 1
ATOM 664 C CA . GLY A 1 90 ? 2.197 0.806 2.342 1 95.62 90 GLY A CA 1
ATOM 665 C C . GLY A 1 90 ? 1.624 0.437 3.697 1 95.62 90 GLY A C 1
ATOM 666 O O . GLY A 1 90 ? 1.354 1.312 4.523 1 95.62 90 GLY A O 1
ATOM 667 N N . SER A 1 91 ? 1.428 -0.896 3.9 1 95.25 91 SER A N 1
ATOM 668 C CA . SER A 1 91 ? 0.729 -1.401 5.078 1 95.25 91 SER A CA 1
ATOM 669 C C . SER A 1 91 ? 1.458 -1.015 6.359 1 95.25 91 SER A C 1
ATOM 671 O O . SER A 1 91 ? 0.824 -0.717 7.375 1 95.25 91 SER A O 1
ATOM 673 N N . GLU A 1 92 ? 2.762 -0.97 6.312 1 95.5 92 GLU A N 1
ATOM 674 C CA . GLU A 1 92 ? 3.527 -0.655 7.512 1 95.5 92 GLU A CA 1
ATOM 675 C C . GLU A 1 92 ? 3.342 0.804 7.922 1 95.5 92 GLU A C 1
ATOM 677 O O . GLU A 1 92 ? 3.191 1.108 9.102 1 95.5 92 GLU A O 1
ATOM 682 N N . THR A 1 93 ? 3.383 1.696 6.949 1 97.56 93 THR A N 1
ATOM 683 C CA . THR A 1 93 ? 3.223 3.109 7.277 1 97.56 93 THR A CA 1
ATOM 684 C C . THR A 1 93 ? 1.794 3.4 7.73 1 97.56 93 THR A C 1
ATOM 686 O O . THR A 1 93 ? 1.574 4.215 8.633 1 97.56 93 THR A O 1
ATOM 689 N N . PHE A 1 94 ? 0.844 2.68 7.191 1 97.62 94 PHE A N 1
ATOM 690 C CA . PHE A 1 94 ? -0.537 2.83 7.633 1 97.62 94 PHE A CA 1
ATOM 691 C C . PHE A 1 94 ? -0.707 2.312 9.055 1 97.62 94 PHE A C 1
ATOM 693 O O . PHE A 1 94 ? -1.383 2.941 9.875 1 97.62 94 PHE A O 1
ATOM 700 N N . ALA A 1 95 ? -0.113 1.191 9.344 1 97 95 ALA A N 1
ATOM 701 C CA . ALA A 1 95 ? -0.198 0.635 10.688 1 97 95 ALA A CA 1
ATOM 702 C C . ALA A 1 95 ? 0.426 1.579 11.711 1 97 95 ALA A C 1
ATOM 704 O O . ALA A 1 95 ? -0.128 1.786 12.797 1 97 95 ALA A O 1
ATOM 705 N N . LEU A 1 96 ? 1.565 2.158 11.398 1 98 96 LEU A N 1
ATOM 706 C CA . LEU A 1 96 ? 2.227 3.104 12.289 1 98 96 LEU A CA 1
ATOM 707 C C . LEU A 1 96 ? 1.342 4.32 12.547 1 98 96 LEU A C 1
ATOM 709 O O . LEU A 1 96 ? 1.26 4.809 13.672 1 98 96 LEU A O 1
ATOM 713 N N . GLN A 1 97 ? 0.704 4.801 11.477 1 98.31 97 GLN A N 1
ATOM 714 C CA . GLN A 1 97 ? -0.175 5.953 11.648 1 98.31 97 GLN A CA 1
ATOM 715 C C . GLN A 1 97 ? -1.38 5.598 12.516 1 98.31 97 GLN A C 1
ATOM 717 O O . GLN A 1 97 ? -1.766 6.371 13.398 1 98.31 97 GLN A O 1
ATOM 722 N N . ALA A 1 98 ? -1.917 4.48 12.289 1 97.69 98 ALA A N 1
ATOM 723 C CA . ALA A 1 98 ? -3.096 4.051 13.039 1 97.69 98 ALA A CA 1
ATOM 724 C C . ALA A 1 98 ? -2.787 3.947 14.531 1 97.69 98 ALA A C 1
ATOM 726 O O . ALA A 1 98 ? -3.65 4.215 15.367 1 97.69 98 ALA A O 1
ATOM 727 N N . ARG A 1 99 ? -1.595 3.627 14.836 1 97 99 ARG A N 1
ATOM 728 C CA . ARG A 1 99 ? -1.183 3.426 16.219 1 97 99 ARG A CA 1
ATOM 729 C C . ARG A 1 99 ? -0.709 4.734 16.844 1 97 99 ARG A C 1
ATOM 731 O O . ARG A 1 99 ? -0.269 4.754 18 1 97 99 ARG A O 1
ATOM 738 N N . GLY A 1 100 ? -0.679 5.777 16.047 1 97.5 100 GLY A N 1
ATOM 739 C CA . GLY A 1 100 ? -0.25 7.082 16.531 1 97.5 100 GLY A CA 1
ATOM 740 C C . GLY A 1 100 ? 1.258 7.246 16.547 1 97.5 100 GLY A C 1
ATOM 741 O O . GLY A 1 100 ? 1.771 8.273 16.984 1 97.5 100 GLY A O 1
ATOM 742 N N . LEU A 1 101 ? 1.954 6.207 16.078 1 98.06 101 LEU A N 1
ATOM 743 C CA . LEU A 1 101 ? 3.41 6.289 16.031 1 98.06 101 LEU A CA 1
ATOM 744 C C . LEU A 1 101 ? 3.865 7.078 14.805 1 98.06 101 LEU A C 1
ATOM 746 O O . LEU A 1 101 ? 4.895 7.754 14.844 1 98.06 101 LEU A O 1
ATOM 750 N N . GLY A 1 102 ? 3.154 6.934 13.742 1 98.19 102 GLY A N 1
ATOM 751 C CA . GLY A 1 102 ? 3.332 7.754 12.555 1 98.19 102 GLY A CA 1
ATOM 752 C C . GLY A 1 102 ? 2.34 8.898 12.469 1 98.19 102 GLY A C 1
ATOM 753 O O . GLY A 1 102 ? 1.178 8.75 12.859 1 98.19 102 GLY A O 1
ATOM 754 N N . GLY A 1 103 ? 2.775 10.039 11.984 1 97.81 103 GLY A N 1
ATOM 755 C CA . GLY A 1 103 ? 1.919 11.188 11.734 1 97.81 103 GLY A CA 1
ATOM 756 C C . GLY A 1 103 ? 1.621 11.406 10.266 1 97.81 103 GLY A C 1
ATOM 757 O O . GLY A 1 103 ? 1.158 10.492 9.578 1 97.81 103 GLY A O 1
ATOM 758 N N . GLN A 1 104 ? 1.922 12.617 9.852 1 97.5 104 GLN A N 1
ATOM 759 C CA . GLN A 1 104 ? 1.721 12.953 8.445 1 97.5 104 GLN A CA 1
ATOM 760 C C . GLN A 1 104 ? 2.611 12.102 7.543 1 97.5 104 GLN A C 1
ATOM 762 O O . GLN A 1 104 ? 3.799 11.93 7.82 1 97.5 104 GLN A O 1
ATOM 767 N N . MET A 1 105 ? 1.963 11.562 6.582 1 97.5 105 MET A N 1
ATOM 768 C CA . MET A 1 105 ? 2.633 10.773 5.551 1 97.5 105 MET A CA 1
ATOM 769 C C . MET A 1 105 ? 2.586 11.484 4.203 1 97.5 105 MET A C 1
ATOM 771 O O . MET A 1 105 ? 1.504 11.773 3.684 1 97.5 105 MET A O 1
ATOM 775 N N . ARG A 1 106 ? 3.746 11.781 3.596 1 98.56 106 ARG A N 1
ATOM 776 C CA . ARG A 1 106 ? 3.787 12.531 2.346 1 98.56 106 ARG A CA 1
ATOM 777 C C . ARG A 1 106 ? 4.629 11.805 1.299 1 98.56 106 ARG A C 1
ATOM 779 O O . ARG A 1 106 ? 5.762 11.414 1.57 1 98.56 106 ARG A O 1
ATOM 786 N N . VAL A 1 107 ? 4.039 11.633 0.14 1 98.75 107 VAL A N 1
ATOM 787 C CA . VAL A 1 107 ? 4.812 11.125 -0.986 1 98.75 107 VAL A CA 1
ATOM 788 C C . VAL A 1 107 ? 5.855 12.156 -1.409 1 98.75 107 VAL A C 1
ATOM 790 O O . VAL A 1 107 ? 5.547 13.352 -1.518 1 98.75 107 VAL A O 1
ATOM 793 N N . TRP A 1 108 ? 7.098 11.703 -1.614 1 98.81 108 TRP A N 1
ATOM 794 C CA . TRP A 1 108 ? 8.125 12.688 -1.97 1 98.81 108 TRP A CA 1
ATOM 795 C C . TRP A 1 108 ? 8.891 12.242 -3.213 1 98.81 108 TRP A C 1
ATOM 797 O O . TRP A 1 108 ? 9.625 13.031 -3.807 1 98.81 108 TRP A O 1
ATOM 807 N N . GLY A 1 109 ? 8.703 11.016 -3.607 1 98.69 109 GLY A N 1
ATOM 808 C CA . GLY A 1 109 ? 9.391 10.484 -4.773 1 98.69 109 GLY A CA 1
ATOM 809 C C . GLY A 1 109 ? 9.039 9.039 -5.066 1 98.69 109 GLY A C 1
ATOM 810 O O . GLY A 1 109 ? 8.203 8.445 -4.379 1 98.69 109 GLY A O 1
ATOM 811 N N . PHE A 1 110 ? 9.68 8.484 -6.117 1 98.38 110 PHE A N 1
ATOM 812 C CA . PHE A 1 110 ? 9.391 7.141 -6.594 1 98.38 110 PHE A CA 1
ATOM 813 C C . PHE A 1 110 ? 10.672 6.438 -7.035 1 98.38 110 PHE A C 1
ATOM 815 O O . PHE A 1 110 ? 11.547 7.055 -7.641 1 98.38 110 PHE A O 1
ATOM 822 N N . ASN A 1 111 ? 10.734 5.199 -6.699 1 97.75 111 ASN A N 1
ATOM 823 C CA . ASN A 1 111 ? 11.625 4.379 -7.512 1 97.75 111 ASN A CA 1
ATOM 824 C C . ASN A 1 111 ? 10.891 3.752 -8.695 1 97.75 111 ASN A C 1
ATOM 826 O O . ASN A 1 111 ? 9.719 4.059 -8.93 1 97.75 111 ASN A O 1
ATOM 830 N N . GLU A 1 112 ? 11.625 2.988 -9.492 1 97.56 112 GLU A N 1
ATOM 831 C CA . GLU A 1 112 ? 10.977 2.258 -10.578 1 97.56 112 GLU A CA 1
ATOM 832 C C . GLU A 1 112 ? 11.297 0.768 -10.508 1 97.56 112 GLU A C 1
ATOM 834 O O . GLU A 1 112 ? 12.398 0.382 -10.094 1 97.56 112 GLU A O 1
ATOM 839 N N . HIS A 1 113 ? 10.367 -0.024 -10.828 1 97.69 113 HIS A N 1
ATOM 840 C CA . HIS A 1 113 ? 10.617 -1.42 -11.172 1 97.69 113 HIS A CA 1
ATOM 841 C C . HIS A 1 113 ? 10.984 -1.57 -12.641 1 97.69 113 HIS A C 1
ATOM 843 O O . HIS A 1 113 ? 10.609 -0.73 -13.469 1 97.69 113 HIS A O 1
ATOM 849 N N . VAL A 1 114 ? 11.742 -2.602 -12.898 1 97.25 114 VAL A N 1
ATOM 850 C CA . VAL A 1 114 ? 12.219 -2.848 -14.258 1 97.25 114 VAL A CA 1
ATOM 851 C C . VAL A 1 114 ? 11.93 -4.297 -14.648 1 97.25 114 VAL A C 1
ATOM 853 O O . VAL A 1 114 ? 11.719 -5.148 -13.781 1 97.25 114 VAL A O 1
ATOM 856 N N . LEU A 1 115 ? 11.812 -4.52 -15.953 1 98.12 115 LEU A N 1
ATOM 857 C CA . LEU A 1 115 ? 11.688 -5.875 -16.469 1 98.12 115 LEU A CA 1
ATOM 858 C C . LEU A 1 115 ? 13.055 -6.43 -16.859 1 98.12 115 LEU A C 1
ATOM 860 O O . LEU A 1 115 ? 13.727 -5.879 -17.75 1 98.12 115 LEU A O 1
ATOM 864 N N . VAL A 1 116 ? 13.445 -7.453 -16.188 1 96.75 116 VAL A N 1
ATOM 865 C CA . VAL A 1 116 ? 14.719 -8.141 -16.406 1 96.75 116 VAL A CA 1
ATOM 866 C C . VAL A 1 116 ? 14.469 -9.461 -17.125 1 96.75 116 VAL A C 1
ATOM 868 O O . VAL A 1 116 ? 13.461 -10.125 -16.891 1 96.75 116 VAL A O 1
ATOM 871 N N . GLY A 1 117 ? 15.352 -9.797 -18 1 96.81 117 GLY A N 1
ATOM 872 C CA . GLY A 1 117 ? 15.258 -11.062 -18.703 1 96.81 117 GLY A CA 1
ATOM 873 C C . GLY A 1 117 ? 16.562 -11.484 -19.344 1 96.81 117 GLY A C 1
ATOM 874 O O . GLY A 1 117 ? 17.578 -10.805 -19.219 1 96.81 117 GLY A O 1
ATOM 875 N N . PRO A 1 118 ? 16.5 -12.633 -20.031 1 96.5 118 PRO A N 1
ATOM 876 C CA . PRO A 1 118 ? 17.703 -13.094 -20.734 1 96.5 118 PRO A CA 1
ATOM 877 C C . PRO A 1 118 ? 18.219 -12.078 -21.75 1 96.5 118 PRO A C 1
ATOM 879 O O . PRO A 1 118 ? 17.438 -11.414 -22.422 1 96.5 118 PRO A O 1
ATOM 882 N N . ALA A 1 119 ? 19.516 -12.047 -21.844 1 95.12 119 ALA A N 1
ATOM 883 C CA . ALA A 1 119 ? 20.172 -11.078 -22.719 1 95.12 119 ALA A CA 1
ATOM 884 C C . ALA A 1 119 ? 19.719 -11.258 -24.172 1 95.12 119 ALA A C 1
ATOM 886 O O . ALA A 1 119 ? 19.609 -10.281 -24.906 1 95.12 119 ALA A O 1
ATOM 887 N N . GLU A 1 120 ? 19.453 -12.477 -24.516 1 96.38 120 GLU A N 1
ATOM 888 C CA . GLU A 1 120 ? 19.047 -12.773 -25.875 1 96.38 120 GLU A CA 1
ATOM 889 C C . GLU A 1 120 ? 17.625 -12.258 -26.141 1 96.38 120 GLU A C 1
ATOM 891 O O . GLU A 1 120 ? 17.203 -12.156 -27.297 1 96.38 120 GLU A O 1
ATOM 896 N N . ASP A 1 121 ? 16.766 -12.07 -25.125 1 98.06 121 ASP A N 1
ATOM 897 C CA . ASP A 1 121 ? 15.43 -11.484 -25.172 1 98.06 121 ASP A CA 1
ATOM 898 C C . ASP A 1 121 ? 14.531 -12.25 -26.141 1 98.06 121 ASP A C 1
ATOM 900 O O . ASP A 1 121 ? 13.984 -11.664 -27.078 1 98.06 121 ASP A O 1
ATOM 904 N N . PRO A 1 122 ? 14.312 -13.477 -25.859 1 98 122 PRO A N 1
ATOM 905 C CA . PRO A 1 122 ? 13.547 -14.305 -26.797 1 98 122 PRO A CA 1
ATOM 906 C C . PRO A 1 122 ? 12.133 -13.766 -27.031 1 98 122 PRO A C 1
ATOM 908 O O . PRO A 1 122 ? 11.547 -14.023 -28.078 1 98 122 PRO A O 1
ATOM 911 N N . ALA A 1 123 ? 11.562 -12.992 -26.141 1 98.5 123 ALA A N 1
ATOM 912 C CA . ALA A 1 123 ? 10.211 -12.469 -26.297 1 98.5 123 ALA A CA 1
ATOM 913 C C . ALA A 1 123 ? 10.227 -11.102 -26.969 1 98.5 123 ALA A C 1
ATOM 915 O O . ALA A 1 123 ? 9.164 -10.539 -27.281 1 98.5 123 ALA A O 1
ATOM 916 N N . GLY A 1 124 ? 11.43 -10.453 -27.156 1 98.56 124 GLY A N 1
ATOM 917 C CA . GLY A 1 124 ? 11.539 -9.156 -27.812 1 98.56 124 GLY A CA 1
ATOM 918 C C . GLY A 1 124 ? 11.023 -8.016 -26.953 1 98.56 124 GLY A C 1
ATOM 919 O O . GLY A 1 124 ? 10.352 -7.105 -27.453 1 98.56 124 GLY A O 1
ATOM 920 N N . VAL A 1 125 ? 11.289 -8.055 -25.75 1 98.5 125 VAL A N 1
ATOM 921 C CA . VAL A 1 125 ? 10.805 -7.09 -24.766 1 98.5 125 VAL A CA 1
ATOM 922 C C . VAL A 1 125 ? 11.438 -5.727 -25.016 1 98.5 125 VAL A C 1
ATOM 924 O O . VAL A 1 125 ? 10.805 -4.688 -24.797 1 98.5 125 VAL A O 1
ATOM 927 N N . ARG A 1 126 ? 12.656 -5.699 -25.531 1 97.69 126 ARG A N 1
ATOM 928 C CA . ARG A 1 126 ? 13.383 -4.453 -25.766 1 97.69 126 ARG A CA 1
ATOM 929 C C . ARG A 1 126 ? 12.617 -3.559 -26.734 1 97.69 126 ARG A C 1
ATOM 931 O O . ARG A 1 126 ? 12.758 -2.334 -26.703 1 97.69 126 ARG A O 1
ATOM 938 N N . GLY A 1 127 ? 11.852 -4.125 -27.562 1 96.06 127 GLY A N 1
ATOM 939 C CA . GLY A 1 127 ? 11.109 -3.373 -28.562 1 96.06 127 GLY A CA 1
ATOM 940 C C . GLY A 1 127 ? 9.773 -2.863 -28.062 1 96.06 127 GLY A C 1
ATOM 941 O O . GLY A 1 127 ? 9.07 -2.139 -28.766 1 96.06 127 GLY A O 1
ATOM 942 N N . ALA A 1 128 ? 9.414 -3.168 -26.828 1 98.31 128 ALA A N 1
ATOM 943 C CA . ALA A 1 128 ? 8.125 -2.768 -26.281 1 98.31 128 ALA A CA 1
ATOM 944 C C . ALA A 1 128 ? 8.141 -1.306 -25.844 1 98.31 128 ALA A C 1
ATOM 946 O O . ALA A 1 128 ? 9.133 -0.831 -25.297 1 98.31 128 ALA A O 1
ATOM 947 N N . ALA A 1 129 ? 7.074 -0.619 -26.031 1 97.44 129 ALA A N 1
ATOM 948 C CA . ALA A 1 129 ? 6.957 0.795 -25.703 1 97.44 129 ALA A CA 1
ATOM 949 C C . ALA A 1 129 ? 6.723 0.979 -24.203 1 97.44 129 ALA A C 1
ATOM 951 O O . ALA A 1 129 ? 7.031 2.035 -23.641 1 97.44 129 ALA A O 1
ATOM 952 N N . ASP A 1 130 ? 6.094 -0.04 -23.609 1 97.94 130 ASP A N 1
ATOM 953 C CA . ASP A 1 130 ? 5.777 0.029 -22.188 1 97.94 130 ASP A CA 1
ATOM 954 C C . ASP A 1 130 ? 5.594 -1.368 -21.594 1 97.94 130 ASP A C 1
ATOM 956 O O . ASP A 1 130 ? 5.793 -2.369 -22.297 1 97.94 130 ASP A O 1
ATOM 960 N N . GLY A 1 131 ? 5.336 -1.394 -20.359 1 98.25 131 GLY A N 1
ATOM 961 C CA . GLY A 1 131 ? 5.223 -2.654 -19.641 1 98.25 131 GLY A CA 1
ATOM 962 C C . GLY A 1 131 ? 4.117 -3.545 -20.172 1 98.25 131 GLY A C 1
ATOM 963 O O . GLY A 1 131 ? 4.293 -4.762 -20.297 1 98.25 131 GLY A O 1
ATOM 964 N N . ALA A 1 132 ? 2.963 -2.979 -20.469 1 97.81 132 ALA A N 1
ATOM 965 C CA . ALA A 1 132 ? 1.836 -3.768 -20.953 1 97.81 132 ALA A CA 1
ATOM 966 C C . ALA A 1 132 ? 2.182 -4.461 -22.266 1 97.81 132 ALA A C 1
ATOM 968 O O . ALA A 1 132 ? 1.906 -5.652 -22.438 1 97.81 132 ALA A O 1
ATOM 969 N N . GLU A 1 133 ? 2.797 -3.727 -23.172 1 98.44 133 GLU A N 1
ATOM 970 C CA . GLU A 1 133 ? 3.221 -4.336 -24.422 1 98.44 133 GLU A CA 1
ATOM 971 C C . GLU A 1 133 ? 4.27 -5.418 -24.188 1 98.44 133 GLU A C 1
ATOM 973 O O . GLU A 1 133 ? 4.254 -6.461 -24.844 1 98.44 133 GLU A O 1
ATOM 978 N N . ALA A 1 134 ? 5.215 -5.156 -23.281 1 98.75 134 ALA A N 1
ATOM 979 C CA . ALA A 1 134 ? 6.227 -6.156 -22.953 1 98.75 134 ALA A CA 1
ATOM 980 C C . ALA A 1 134 ? 5.578 -7.457 -22.484 1 98.75 134 ALA A C 1
ATOM 982 O O . ALA A 1 134 ? 5.984 -8.547 -22.891 1 98.75 134 ALA A O 1
ATOM 983 N N . PHE A 1 135 ? 4.555 -7.336 -21.672 1 98.06 135 PHE A N 1
ATOM 984 C CA . PHE A 1 135 ? 3.889 -8.523 -21.156 1 98.06 135 PHE A CA 1
ATOM 985 C C . PHE A 1 135 ? 3.113 -9.234 -22.266 1 98.06 135 PHE A C 1
ATOM 987 O O . PHE A 1 135 ? 3.031 -10.461 -22.281 1 98.06 135 PHE A O 1
ATOM 994 N N . ARG A 1 136 ? 2.512 -8.484 -23.219 1 98.12 136 ARG A N 1
ATOM 995 C CA . ARG A 1 136 ? 1.873 -9.117 -24.359 1 98.12 136 ARG A CA 1
ATOM 996 C C . ARG A 1 136 ? 2.875 -9.953 -25.156 1 98.12 136 ARG A C 1
ATOM 998 O O . ARG A 1 136 ? 2.564 -11.062 -25.578 1 98.12 136 ARG A O 1
ATOM 1005 N N . ARG A 1 137 ? 4.027 -9.43 -25.25 1 98.38 137 ARG A N 1
ATOM 1006 C CA . ARG A 1 137 ? 5.066 -10.133 -25.984 1 98.38 137 ARG A CA 1
ATOM 1007 C C . ARG A 1 137 ? 5.508 -11.398 -25.25 1 98.38 137 ARG A C 1
ATOM 1009 O O . ARG A 1 137 ? 5.652 -12.461 -25.859 1 98.38 137 ARG A O 1
ATOM 1016 N N . ILE A 1 138 ? 5.73 -11.273 -23.969 1 98.44 138 ILE A N 1
ATOM 1017 C CA . ILE A 1 138 ? 6.133 -12.414 -23.156 1 98.44 138 ILE A CA 1
ATOM 1018 C C . ILE A 1 138 ? 5.07 -13.508 -23.234 1 98.44 138 ILE A C 1
ATOM 1020 O O . ILE A 1 138 ? 5.391 -14.68 -23.438 1 98.44 138 ILE A O 1
ATOM 1024 N N . ALA A 1 139 ? 3.828 -13.133 -23.109 1 97.06 139 ALA A N 1
ATOM 1025 C CA . ALA A 1 139 ? 2.715 -14.078 -23.172 1 97.06 139 ALA A CA 1
ATOM 1026 C C . ALA A 1 139 ? 2.611 -14.719 -24.547 1 97.06 139 ALA A C 1
ATOM 1028 O O . ALA A 1 139 ? 2.414 -15.93 -24.672 1 97.06 139 ALA A O 1
ATOM 1029 N N . ALA A 1 140 ? 2.715 -13.906 -25.609 1 97.12 140 ALA A N 1
ATOM 1030 C CA . ALA A 1 140 ? 2.631 -14.406 -26.969 1 97.12 140 ALA A CA 1
ATOM 1031 C C . ALA A 1 140 ? 3.725 -15.438 -27.25 1 97.12 140 ALA A C 1
ATOM 1033 O O . ALA A 1 140 ? 3.488 -16.438 -27.938 1 97.12 140 ALA A O 1
ATOM 1034 N N . ALA A 1 141 ? 4.836 -15.195 -26.719 1 97.75 141 ALA A N 1
ATOM 1035 C CA . ALA A 1 141 ? 5.965 -16.094 -26.906 1 97.75 141 ALA A CA 1
ATOM 1036 C C . ALA A 1 141 ? 5.902 -17.266 -25.938 1 97.75 141 ALA A C 1
ATOM 1038 O O . ALA A 1 141 ? 6.695 -18.203 -26.031 1 97.75 141 ALA A O 1
ATOM 1039 N N . ARG A 1 142 ? 5.023 -17.125 -25.016 1 97.31 142 ARG A N 1
ATOM 1040 C CA . ARG A 1 142 ? 4.949 -18.078 -23.906 1 97.31 142 ARG A CA 1
ATOM 1041 C C . ARG A 1 142 ? 6.309 -18.234 -23.234 1 97.31 142 ARG A C 1
ATOM 1043 O O . ARG A 1 142 ? 6.738 -19.344 -22.953 1 97.31 142 ARG A O 1
ATOM 1050 N N . ALA A 1 143 ? 7.012 -17.125 -23.172 1 98.12 143 ALA A N 1
ATOM 1051 C CA . ALA A 1 143 ? 8.32 -17.125 -22.516 1 98.12 143 ALA A CA 1
ATOM 1052 C C . ALA A 1 143 ? 8.18 -17.203 -21 1 98.12 143 ALA A C 1
ATOM 1054 O O . ALA A 1 143 ? 7.285 -16.594 -20.422 1 98.12 143 ALA A O 1
ATOM 1055 N N . PRO A 1 144 ? 9.086 -17.938 -20.328 1 97.94 144 PRO A N 1
ATOM 1056 C CA . PRO A 1 144 ? 8.977 -18.078 -18.875 1 97.94 144 PRO A CA 1
ATOM 1057 C C . PRO A 1 144 ? 9.055 -16.734 -18.141 1 97.94 144 PRO A C 1
ATOM 1059 O O . PRO A 1 144 ? 9.906 -15.906 -18.453 1 97.94 144 PRO A O 1
ATOM 1062 N N . PHE A 1 145 ? 8.148 -16.578 -17.266 1 98 145 PHE A N 1
ATOM 1063 C CA . PHE A 1 145 ? 8.07 -15.398 -16.406 1 98 145 PHE A CA 1
ATOM 1064 C C . PHE A 1 145 ? 7.941 -15.805 -14.945 1 98 145 PHE A C 1
ATOM 1066 O O . PHE A 1 145 ? 7.047 -16.562 -14.586 1 98 145 PHE A O 1
ATOM 1073 N N . VAL A 1 146 ? 8.805 -15.289 -14.078 1 95.81 146 VAL A N 1
ATOM 1074 C CA . VAL A 1 146 ? 8.719 -15.594 -12.656 1 95.81 146 VAL A CA 1
ATOM 1075 C C . VAL A 1 146 ? 7.848 -14.555 -11.953 1 95.81 146 VAL A C 1
ATOM 1077 O O . VAL A 1 146 ? 8.125 -13.352 -12.023 1 95.81 146 VAL A O 1
ATOM 1080 N N . ALA A 1 147 ? 6.84 -15.031 -11.281 1 94.38 147 ALA A N 1
ATOM 1081 C CA . ALA A 1 147 ? 5.984 -14.164 -10.469 1 94.38 147 ALA A CA 1
ATOM 1082 C C . ALA A 1 147 ? 6.637 -13.859 -9.125 1 94.38 147 ALA A C 1
ATOM 1084 O O . ALA A 1 147 ? 6.383 -14.547 -8.133 1 94.38 147 ALA A O 1
ATOM 1085 N N . PHE A 1 148 ? 7.484 -12.789 -9.117 1 95.44 148 PHE A N 1
ATOM 1086 C CA . PHE A 1 148 ? 8.188 -12.383 -7.906 1 95.44 148 PHE A CA 1
ATOM 1087 C C . PHE A 1 148 ? 7.203 -12.031 -6.797 1 95.44 148 PHE A C 1
ATOM 1089 O O . PHE A 1 148 ? 6.227 -11.312 -7.027 1 95.44 148 PHE A O 1
ATOM 1096 N N . ARG A 1 149 ? 7.418 -12.484 -5.562 1 92.5 149 ARG A N 1
ATOM 1097 C CA . ARG A 1 149 ? 6.434 -12.406 -4.488 1 92.5 149 ARG A CA 1
ATOM 1098 C C . ARG A 1 149 ? 6.488 -11.055 -3.789 1 92.5 149 ARG A C 1
ATOM 1100 O O . ARG A 1 149 ? 5.594 -10.719 -3.01 1 92.5 149 ARG A O 1
ATOM 1107 N N . ASP A 1 150 ? 7.512 -10.289 -4.098 1 92.75 150 ASP A N 1
ATOM 1108 C CA . ASP A 1 150 ? 7.609 -8.953 -3.52 1 92.75 150 ASP A CA 1
ATOM 1109 C C . ASP A 1 150 ? 6.324 -8.164 -3.76 1 92.75 150 ASP A C 1
ATOM 1111 O O . ASP A 1 150 ? 5.773 -8.18 -4.863 1 92.75 150 ASP A O 1
ATOM 1115 N N . ALA A 1 151 ? 5.902 -7.449 -2.734 1 91.62 151 ALA A N 1
ATOM 1116 C CA . ALA A 1 151 ? 4.609 -6.77 -2.783 1 91.62 151 ALA A CA 1
ATOM 1117 C C . ALA A 1 151 ? 4.57 -5.754 -3.922 1 91.62 151 ALA A C 1
ATOM 1119 O O . ALA A 1 151 ? 3.592 -5.691 -4.672 1 91.62 151 ALA A O 1
ATOM 1120 N N . GLY A 1 152 ? 5.582 -4.984 -4.02 1 94.25 152 GLY A N 1
ATOM 1121 C CA . GLY A 1 152 ? 5.633 -3.988 -5.078 1 94.25 152 GLY A CA 1
ATOM 1122 C C . GLY A 1 152 ? 5.66 -4.598 -6.469 1 94.25 152 GLY A C 1
ATOM 1123 O O . GLY A 1 152 ? 4.902 -4.184 -7.348 1 94.25 152 GLY A O 1
ATOM 1124 N N . SER A 1 153 ? 6.535 -5.617 -6.641 1 96.5 153 SER A N 1
ATOM 1125 C CA . SER A 1 153 ? 6.617 -6.301 -7.926 1 96.5 153 SER A CA 1
ATOM 1126 C C . SER A 1 153 ? 5.289 -6.953 -8.289 1 96.5 153 SER A C 1
ATOM 1128 O O . SER A 1 153 ? 4.82 -6.82 -9.422 1 96.5 153 SER A O 1
ATOM 1130 N N . HIS A 1 154 ? 4.684 -7.559 -7.324 1 95.94 154 HIS A N 1
ATOM 1131 C CA . HIS A 1 154 ? 3.412 -8.234 -7.555 1 95.94 154 HIS A CA 1
ATOM 1132 C C . HIS A 1 154 ? 2.336 -7.25 -8 1 95.94 154 HIS A C 1
ATOM 1134 O O . HIS A 1 154 ? 1.649 -7.484 -9 1 95.94 154 HIS A O 1
ATOM 1140 N N . GLU A 1 155 ? 2.207 -6.195 -7.305 1 94.88 155 GLU A N 1
ATOM 1141 C CA . GLU A 1 155 ? 1.169 -5.223 -7.633 1 94.88 155 GLU A CA 1
ATOM 1142 C C . GLU A 1 155 ? 1.359 -4.664 -9.039 1 94.88 155 GLU A C 1
ATOM 1144 O O . GLU A 1 155 ? 0.397 -4.539 -9.797 1 94.88 155 GLU A O 1
ATOM 1149 N N . ILE A 1 156 ? 2.568 -4.359 -9.367 1 96.62 156 ILE A N 1
ATOM 1150 C CA . ILE A 1 156 ? 2.883 -3.795 -10.68 1 96.62 156 ILE A CA 1
ATOM 1151 C C . ILE A 1 156 ? 2.58 -4.82 -11.766 1 96.62 156 ILE A C 1
ATOM 1153 O O . ILE A 1 156 ? 1.968 -4.488 -12.789 1 96.62 156 ILE A O 1
ATOM 1157 N N . VAL A 1 157 ? 2.965 -6.047 -11.562 1 96.88 157 VAL A N 1
ATOM 1158 C CA . VAL A 1 157 ? 2.738 -7.109 -12.531 1 96.88 157 VAL A CA 1
ATOM 1159 C C . VAL A 1 157 ? 1.239 -7.305 -12.742 1 96.88 157 VAL A C 1
ATOM 1161 O O . VAL A 1 157 ? 0.776 -7.41 -13.883 1 96.88 157 VAL A O 1
ATOM 1164 N N . GLN A 1 158 ? 0.444 -7.273 -11.656 1 93.81 158 GLN A N 1
ATOM 1165 C CA . GLN A 1 158 ? -0.999 -7.441 -11.789 1 93.81 158 GLN A CA 1
ATOM 1166 C C . GLN A 1 158 ? -1.614 -6.293 -12.586 1 93.81 158 GLN A C 1
ATOM 1168 O O . GLN A 1 158 ? -2.494 -6.508 -13.422 1 93.81 158 GLN A O 1
ATOM 1173 N N . ARG A 1 159 ? -1.178 -5.125 -12.328 1 92.81 159 ARG A N 1
ATOM 1174 C CA . ARG A 1 159 ? -1.679 -3.963 -13.062 1 92.81 159 ARG A CA 1
ATOM 1175 C C . ARG A 1 159 ? -1.348 -4.066 -14.547 1 92.81 159 ARG A C 1
ATOM 1177 O O . ARG A 1 159 ? -2.182 -3.752 -15.391 1 92.81 159 ARG A O 1
ATOM 1184 N N . LEU A 1 160 ? -0.146 -4.496 -14.805 1 95.31 160 LEU A N 1
ATOM 1185 C CA . LEU A 1 160 ? 0.29 -4.59 -16.188 1 95.31 160 LEU A CA 1
ATOM 1186 C C . LEU A 1 160 ? -0.432 -5.723 -16.922 1 95.31 160 LEU A C 1
ATOM 1188 O O . LEU A 1 160 ? -0.774 -5.594 -18.094 1 95.31 160 LEU A O 1
ATOM 1192 N N . TRP A 1 161 ? -0.657 -6.859 -16.234 1 93.94 161 TRP A N 1
ATOM 1193 C CA . TRP A 1 161 ? -1.447 -7.941 -16.812 1 93.94 161 TRP A CA 1
ATOM 1194 C C . TRP A 1 161 ? -2.844 -7.457 -17.188 1 93.94 161 TRP A C 1
ATOM 1196 O O . TRP A 1 161 ? -3.324 -7.727 -18.281 1 93.94 161 TRP A O 1
ATOM 1206 N N . LYS A 1 162 ? -3.469 -6.766 -16.281 1 90.38 162 LYS A N 1
ATOM 1207 C CA . LYS A 1 162 ? -4.816 -6.254 -16.516 1 90.38 162 LYS A CA 1
ATOM 1208 C C . LYS A 1 162 ? -4.84 -5.305 -17.719 1 90.38 162 LYS A C 1
ATOM 1210 O O . LYS A 1 162 ? -5.699 -5.43 -18.594 1 90.38 162 LYS A O 1
ATOM 1215 N N . ARG A 1 163 ? -3.924 -4.422 -17.75 1 92.38 163 ARG A N 1
ATOM 1216 C CA . ARG A 1 163 ? -3.846 -3.461 -18.844 1 92.38 163 ARG A CA 1
ATOM 1217 C C . ARG A 1 163 ? -3.58 -4.164 -20.172 1 92.38 163 ARG A C 1
ATOM 1219 O O . ARG A 1 163 ? -4.074 -3.732 -21.219 1 92.38 163 ARG A O 1
ATOM 1226 N N . ALA A 1 164 ? -2.768 -5.203 -20.094 1 95.44 164 ALA A N 1
ATOM 1227 C CA . ALA A 1 164 ? -2.389 -5.945 -21.297 1 95.44 164 ALA A CA 1
ATOM 1228 C C . ALA A 1 164 ? -3.504 -6.891 -21.734 1 95.44 164 ALA A C 1
ATOM 1230 O O . ALA A 1 164 ? -3.471 -7.43 -22.844 1 95.44 164 ALA A O 1
ATOM 1231 N N . GLY A 1 165 ? -4.488 -7.086 -20.891 1 91.75 165 GLY A N 1
ATOM 1232 C CA . GLY A 1 165 ? -5.547 -8.039 -21.172 1 91.75 165 GLY A CA 1
ATOM 1233 C C . GLY A 1 165 ? -5.07 -9.477 -21.188 1 91.75 165 GLY A C 1
ATOM 1234 O O . GLY A 1 165 ? -5.516 -10.281 -22.016 1 91.75 165 GLY A O 1
ATOM 1235 N N . ILE A 1 166 ? -4.086 -9.727 -20.328 1 91 166 ILE A N 1
ATOM 1236 C CA . ILE A 1 166 ? -3.471 -11.047 -20.281 1 91 166 ILE A CA 1
ATOM 1237 C C . ILE A 1 166 ? -3.85 -11.742 -18.984 1 91 166 ILE A C 1
ATOM 1239 O O . ILE A 1 166 ? -3.875 -11.117 -17.922 1 91 166 ILE A O 1
ATOM 1243 N N . ARG A 1 167 ? -4.086 -13 -19.109 1 85.12 167 ARG A N 1
ATOM 1244 C CA . ARG A 1 167 ? -4.242 -13.867 -17.953 1 85.12 167 ARG A CA 1
ATOM 1245 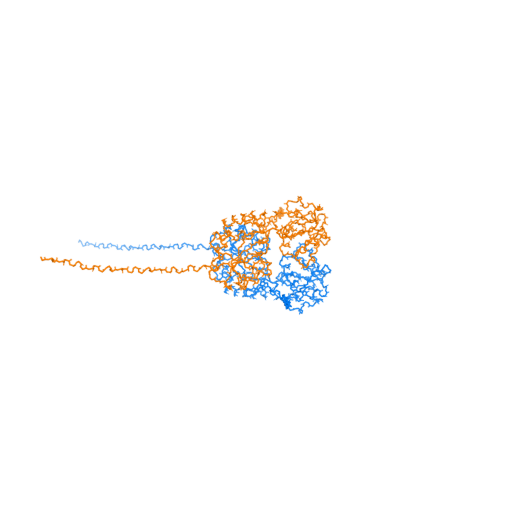C C . ARG A 1 167 ? -3.021 -14.766 -17.766 1 85.12 167 ARG A C 1
ATOM 1247 O O . ARG A 1 167 ? -2.633 -15.492 -18.672 1 85.12 167 ARG A O 1
ATOM 1254 N N . PRO A 1 168 ? -2.451 -14.664 -16.562 1 87.62 168 PRO A N 1
ATOM 1255 C CA . PRO A 1 168 ? -1.3 -15.539 -16.328 1 87.62 168 PRO A CA 1
ATOM 1256 C C . PRO A 1 168 ? -1.665 -17.016 -16.375 1 87.62 168 PRO A C 1
ATOM 1258 O O . PRO A 1 168 ? -2.734 -17.406 -15.898 1 87.62 168 PRO A O 1
ATOM 1261 N N . GLU A 1 169 ? -0.826 -17.797 -16.969 1 88.7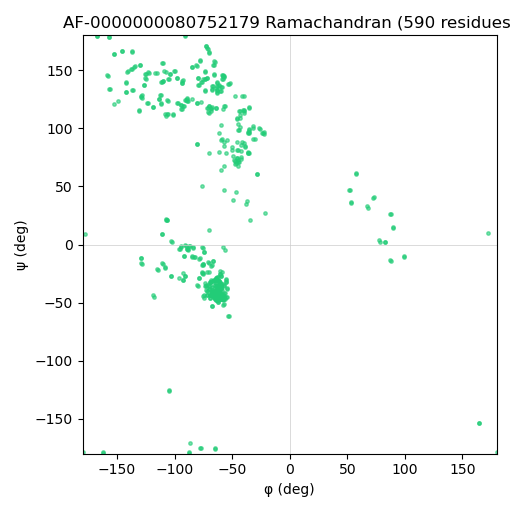5 169 GLU A N 1
ATOM 1262 C CA . GLU A 1 169 ? -1.018 -19.234 -17.094 1 88.75 169 GLU A CA 1
ATOM 1263 C C . GLU A 1 169 ? 0.154 -20 -16.484 1 88.75 169 GLU A C 1
ATOM 1265 O O . GLU A 1 169 ? 1.304 -19.578 -16.578 1 88.75 169 GLU A O 1
ATOM 1270 N N . PRO A 1 170 ? -0.157 -21.141 -15.945 1 85.38 170 PRO A N 1
ATOM 1271 C CA . PRO A 1 170 ? 0.873 -21.891 -15.211 1 85.38 170 PRO A CA 1
ATOM 1272 C C . PRO A 1 170 ? 1.975 -22.422 -16.125 1 85.38 170 PRO A C 1
ATOM 1274 O O . PRO A 1 170 ? 3.049 -22.797 -15.648 1 85.38 170 PRO A O 1
ATOM 1277 N N . ASP A 1 171 ? 1.764 -22.5 -17.391 1 89.75 171 ASP A N 1
ATOM 1278 C CA . ASP A 1 171 ? 2.758 -23.078 -18.281 1 89.75 171 ASP A CA 1
ATOM 1279 C C . ASP A 1 171 ? 3.926 -22.125 -18.516 1 89.75 171 ASP A C 1
ATOM 1281 O O . ASP A 1 171 ? 5.035 -22.547 -18.828 1 89.75 171 ASP A O 1
ATOM 1285 N N . TRP A 1 172 ? 3.711 -20.828 -18.359 1 93.81 172 TRP A N 1
ATOM 1286 C CA . TRP A 1 172 ? 4.824 -19.906 -18.609 1 93.81 172 TRP A CA 1
ATOM 1287 C C . TRP A 1 172 ? 5.008 -18.953 -17.438 1 93.81 172 TRP A C 1
ATOM 1289 O O . TRP A 1 172 ? 6.043 -18.281 -17.328 1 93.81 172 TRP A O 1
ATOM 1299 N N . VAL A 1 173 ? 4.039 -18.828 -16.562 1 94.69 173 VAL A N 1
ATOM 1300 C CA . VAL A 1 173 ? 4.211 -18.047 -15.336 1 94.69 173 VAL A CA 1
ATOM 1301 C C . VAL A 1 173 ? 4.668 -18.969 -14.211 1 94.69 173 VAL A C 1
ATOM 1303 O O . VAL A 1 173 ? 3.941 -19.891 -13.812 1 94.69 173 VAL A O 1
ATOM 1306 N N . LEU A 1 174 ? 5.816 -18.672 -13.695 1 93.44 174 LEU A N 1
ATOM 1307 C CA . LEU A 1 174 ? 6.477 -19.516 -12.703 1 93.44 174 LEU A CA 1
ATOM 1308 C C . LEU A 1 174 ? 6.359 -18.906 -11.305 1 93.44 174 LEU A C 1
ATOM 1310 O O . LEU A 1 174 ? 6.43 -17.688 -11.148 1 93.44 174 LEU A O 1
ATOM 1314 N N . LEU A 1 175 ? 6.262 -19.797 -10.312 1 90.44 175 LEU A N 1
ATOM 1315 C CA . LEU A 1 175 ? 6.211 -19.359 -8.93 1 90.44 175 LEU A CA 1
ATOM 1316 C C . LEU A 1 175 ? 7.594 -18.938 -8.438 1 90.44 175 LEU A C 1
ATOM 1318 O O . LEU A 1 175 ? 8.594 -19.562 -8.781 1 90.44 175 LEU A O 1
ATOM 1322 N N . ASP A 1 176 ? 7.641 -17.875 -7.684 1 92.5 176 ASP A N 1
ATOM 1323 C CA . ASP A 1 176 ? 8.844 -17.5 -6.941 1 92.5 176 ASP A CA 1
ATOM 1324 C C . ASP A 1 176 ? 9.188 -18.562 -5.895 1 92.5 176 ASP A C 1
ATOM 1326 O O . ASP A 1 176 ? 8.438 -18.766 -4.938 1 92.5 176 ASP A O 1
ATOM 1330 N N . ARG A 1 177 ? 10.328 -19.172 -6.035 1 86.5 177 ARG A N 1
ATOM 1331 C CA . ARG A 1 177 ? 10.781 -20.203 -5.113 1 86.5 177 ARG A CA 1
ATOM 1332 C C . ARG A 1 177 ? 11.961 -19.719 -4.281 1 86.5 177 ARG A C 1
ATOM 1334 O O . ARG A 1 177 ? 12.625 -20.516 -3.613 1 86.5 177 ARG A O 1
ATOM 1341 N N . SER A 1 178 ? 12.211 -18.484 -4.402 1 85.5 178 SER A N 1
ATOM 1342 C CA . SER A 1 178 ? 13.375 -17.969 -3.701 1 85.5 178 SER A CA 1
ATOM 1343 C C . SER A 1 178 ? 13.133 -17.906 -2.197 1 85.5 178 SER A C 1
ATOM 1345 O O . SER A 1 178 ? 12.016 -17.625 -1.751 1 85.5 178 SER A O 1
ATOM 1347 N N . GLU A 1 179 ? 14.156 -18.188 -1.466 1 78.94 179 GLU A N 1
ATOM 1348 C CA . GLU A 1 179 ? 14.086 -18.047 -0.014 1 78.94 179 GLU A CA 1
ATOM 1349 C C . GLU A 1 179 ? 14.141 -16.578 0.407 1 78.94 179 GLU A C 1
ATOM 1351 O O . GLU A 1 179 ? 13.406 -16.156 1.298 1 78.94 179 GLU A O 1
ATOM 1356 N N . ARG A 1 180 ? 15.078 -15.953 -0.234 1 81.69 180 ARG A N 1
ATOM 1357 C CA . ARG A 1 180 ? 15.234 -14.516 0.004 1 81.69 180 ARG A CA 1
ATOM 1358 C C . ARG A 1 180 ? 14.938 -13.719 -1.262 1 81.69 180 ARG A C 1
ATOM 1360 O O . ARG A 1 180 ? 15.242 -14.164 -2.369 1 81.69 180 ARG A O 1
ATOM 1367 N N . PRO A 1 181 ? 14.414 -12.555 -1.075 1 80.81 181 PRO A N 1
ATOM 1368 C CA . PRO A 1 181 ? 14.055 -11.742 -2.236 1 80.81 181 PRO A CA 1
ATOM 1369 C C . PRO A 1 181 ? 15.227 -11.523 -3.193 1 80.81 181 PRO A C 1
ATOM 1371 O O . PRO A 1 181 ? 15.031 -11.469 -4.41 1 80.81 181 PRO A O 1
ATOM 1374 N N . GLN A 1 182 ? 16.422 -11.516 -2.639 1 78.12 182 GLN A N 1
ATOM 1375 C CA . GLN A 1 182 ? 17.609 -11.227 -3.432 1 78.12 182 GLN A CA 1
ATOM 1376 C C . GLN A 1 182 ? 17.938 -12.375 -4.379 1 78.12 182 GLN A C 1
ATOM 1378 O O . GLN A 1 182 ? 18.734 -12.219 -5.312 1 78.12 182 GLN A O 1
ATOM 1383 N N . GLU A 1 183 ? 17.359 -13.516 -4.164 1 87.31 183 GLU A N 1
ATOM 1384 C CA . GLU A 1 183 ? 17.688 -14.711 -4.934 1 87.31 183 GLU A CA 1
ATOM 1385 C C . GLU A 1 183 ? 16.781 -14.836 -6.16 1 87.31 183 GLU A C 1
ATOM 1387 O O . GLU A 1 183 ? 16.953 -15.758 -6.965 1 87.31 183 GLU A O 1
ATOM 1392 N N . ILE A 1 184 ? 15.883 -13.906 -6.336 1 91.81 184 ILE A N 1
ATOM 1393 C CA . ILE A 1 184 ? 14.898 -14.008 -7.41 1 91.81 184 ILE A CA 1
ATOM 1394 C C . ILE A 1 184 ? 15.609 -13.938 -8.766 1 91.81 184 ILE A C 1
ATOM 1396 O O . ILE A 1 184 ? 15.203 -14.609 -9.719 1 91.81 184 ILE A O 1
ATOM 1400 N N . LEU A 1 185 ? 16.703 -13.18 -8.836 1 92.5 185 LEU A N 1
ATOM 1401 C CA . LEU A 1 185 ? 17.422 -13.031 -10.094 1 92.5 185 LEU A CA 1
ATOM 1402 C C . LEU A 1 185 ? 18.188 -14.312 -10.43 1 92.5 185 LEU A C 1
ATOM 1404 O O . LEU A 1 185 ? 18.328 -14.664 -11.602 1 92.5 185 LEU A O 1
ATOM 1408 N N . ALA A 1 186 ? 18.656 -14.992 -9.43 1 91.31 186 ALA A N 1
ATOM 1409 C CA . ALA A 1 186 ? 19.312 -16.281 -9.656 1 91.31 186 ALA A CA 1
ATOM 1410 C C . ALA A 1 186 ? 18.328 -17.297 -10.227 1 91.31 186 ALA A C 1
ATOM 1412 O O . ALA A 1 186 ? 18.656 -18.031 -11.164 1 91.31 186 ALA A O 1
ATOM 1413 N N . GLN A 1 187 ? 17.125 -17.266 -9.656 1 91.94 187 GLN A N 1
ATOM 1414 C CA . GLN A 1 187 ? 16.094 -18.156 -10.203 1 91.94 187 GLN A CA 1
ATOM 1415 C C . GLN A 1 187 ? 15.773 -17.797 -11.648 1 91.94 187 GLN A C 1
ATOM 1417 O O . GLN A 1 187 ? 15.664 -18.672 -12.508 1 91.94 187 GLN A O 1
ATOM 1422 N N . ALA A 1 188 ? 15.602 -16.516 -11.898 1 94.56 188 ALA A N 1
ATOM 1423 C CA . ALA A 1 188 ? 15.281 -16.062 -13.25 1 94.56 188 ALA A CA 1
ATOM 1424 C C . ALA A 1 188 ? 16.375 -16.469 -14.234 1 94.56 188 ALA A C 1
ATOM 1426 O O . ALA A 1 188 ? 16.078 -16.922 -15.344 1 94.56 188 ALA A O 1
ATOM 1427 N N . ALA A 1 189 ? 17.609 -16.328 -13.844 1 93.19 189 ALA A N 1
ATOM 1428 C CA . ALA A 1 189 ? 18.734 -16.703 -14.688 1 93.19 189 ALA A CA 1
ATOM 1429 C C . ALA A 1 189 ? 18.734 -18.203 -14.977 1 93.19 189 ALA A C 1
ATOM 1431 O O . ALA A 1 189 ? 18.859 -18.625 -16.125 1 93.19 189 ALA A O 1
ATOM 1432 N N . GLN A 1 190 ? 18.562 -18.969 -13.953 1 93.12 190 GLN A N 1
ATOM 1433 C CA . GLN A 1 190 ? 18.562 -20.422 -14.078 1 93.12 190 GLN A CA 1
ATOM 1434 C C . GLN A 1 190 ? 17.453 -20.906 -15.008 1 93.12 190 GLN A C 1
ATOM 1436 O O . GLN A 1 190 ? 17.641 -21.844 -15.781 1 93.12 190 GLN A O 1
ATOM 1441 N N . GLN A 1 191 ? 16.391 -20.219 -14.992 1 94.62 191 GLN A N 1
ATOM 1442 C CA . GLN A 1 191 ? 15.234 -20.672 -15.75 1 94.62 191 GLN A CA 1
ATOM 1443 C C . GLN A 1 191 ? 15.078 -19.875 -17.047 1 94.62 191 GLN A C 1
ATOM 1445 O O . GLN A 1 191 ? 14.102 -20.047 -17.766 1 94.62 191 GLN A O 1
ATOM 1450 N N . ARG A 1 192 ? 16.047 -18.969 -17.266 1 95.38 192 ARG A N 1
ATOM 1451 C CA . ARG A 1 192 ? 16.016 -18.094 -18.438 1 95.38 192 ARG A CA 1
ATOM 1452 C C . ARG A 1 192 ? 14.672 -17.375 -18.547 1 95.38 192 ARG A C 1
ATOM 1454 O O . ARG A 1 192 ? 14.055 -17.375 -19.609 1 95.38 192 ARG A O 1
ATOM 1461 N N . ALA A 1 193 ? 14.227 -16.828 -17.406 1 97.25 193 ALA A N 1
ATOM 1462 C CA . ALA A 1 193 ? 12.891 -16.266 -17.297 1 97.25 193 ALA A CA 1
ATOM 1463 C C . ALA A 1 193 ? 12.945 -14.742 -17.172 1 97.25 193 ALA A C 1
ATOM 1465 O O . ALA A 1 193 ? 14 -14.18 -16.859 1 97.25 193 ALA A O 1
ATOM 1466 N N . TYR A 1 194 ? 11.852 -14.133 -17.562 1 97.94 194 TYR A N 1
ATOM 1467 C CA . TYR A 1 194 ? 11.633 -12.719 -17.281 1 97.94 194 TYR A CA 1
ATOM 1468 C C . TYR A 1 194 ? 11.133 -12.516 -15.852 1 97.94 194 TYR A C 1
ATOM 1470 O O . TYR A 1 194 ? 10.547 -13.422 -15.258 1 97.94 194 TYR A O 1
ATOM 1478 N N . VAL A 1 195 ? 11.391 -11.344 -15.258 1 97.25 195 VAL A N 1
ATOM 1479 C CA . VAL A 1 195 ? 10.922 -11.016 -13.922 1 97.25 195 VAL A CA 1
ATOM 1480 C C . VAL A 1 195 ? 10.883 -9.5 -13.742 1 97.25 195 VAL A C 1
ATOM 1482 O O . VAL A 1 195 ? 11.664 -8.773 -14.359 1 97.25 195 VAL A O 1
ATOM 1485 N N . VAL A 1 196 ? 9.953 -9 -13.016 1 97.94 196 VAL A N 1
ATOM 1486 C CA . VAL A 1 196 ? 9.883 -7.594 -12.641 1 97.94 196 VAL A CA 1
ATOM 1487 C C . VAL A 1 196 ? 10.469 -7.398 -11.242 1 97.94 196 VAL A C 1
ATOM 1489 O O . VAL A 1 196 ? 10.008 -8.016 -10.281 1 97.94 196 VAL A O 1
ATOM 1492 N N . VAL A 1 197 ? 11.508 -6.535 -11.133 1 95.62 197 VAL A N 1
ATOM 1493 C CA . VAL A 1 197 ? 12.188 -6.289 -9.867 1 95.62 197 VAL A CA 1
ATOM 1494 C C . VAL A 1 197 ? 12.445 -4.793 -9.703 1 95.62 197 VAL A C 1
ATOM 1496 O O . VAL A 1 197 ? 12.305 -4.023 -10.656 1 95.62 197 VAL A O 1
ATOM 1499 N N . GLY A 1 198 ? 12.797 -4.418 -8.5 1 95.12 198 GLY A N 1
ATOM 1500 C CA . GLY A 1 198 ? 13.227 -3.043 -8.289 1 95.12 198 GLY A CA 1
ATOM 1501 C C . GLY A 1 198 ? 14.461 -2.68 -9.094 1 95.12 198 GLY A C 1
ATOM 1502 O O . GLY A 1 198 ? 15.422 -3.449 -9.141 1 95.12 198 GLY A O 1
ATOM 1503 N N . GLY A 1 199 ? 14.445 -1.536 -9.664 1 95.12 199 GLY A N 1
ATOM 1504 C CA .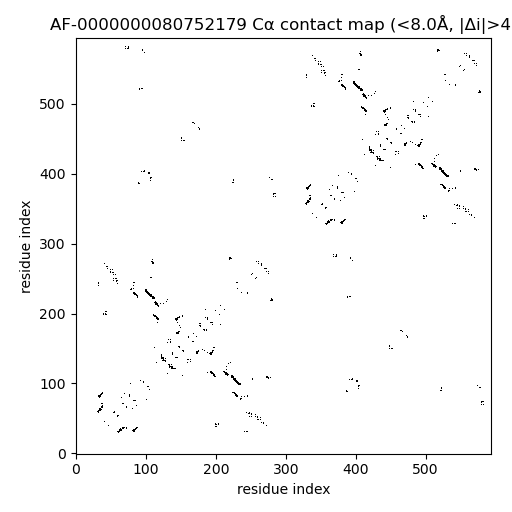 GLY A 1 199 ? 15.523 -1.113 -10.539 1 95.12 199 GLY A CA 1
ATOM 1505 C C . GLY A 1 199 ? 16.828 -0.887 -9.805 1 95.12 199 GLY A C 1
ATOM 1506 O O . GLY A 1 199 ? 17.906 -1.224 -10.312 1 95.12 199 GLY A O 1
ATOM 1507 N N . ILE A 1 200 ? 16.75 -0.315 -8.602 1 94.44 200 ILE A N 1
ATOM 1508 C CA . ILE A 1 200 ? 17.953 0.042 -7.863 1 94.44 200 ILE A CA 1
ATOM 1509 C C . ILE A 1 200 ? 18.688 -1.225 -7.434 1 94.44 200 ILE A C 1
ATOM 1511 O O . ILE A 1 200 ? 19.859 -1.41 -7.77 1 94.44 200 ILE A O 1
ATOM 1515 N N . PRO A 1 201 ? 18.016 -2.172 -6.766 1 89.81 201 PRO A N 1
ATOM 1516 C CA . PRO A 1 201 ? 18.75 -3.4 -6.441 1 89.81 201 PRO A CA 1
ATOM 1517 C C . PRO A 1 201 ? 19.203 -4.156 -7.684 1 89.81 201 PRO A C 1
ATOM 1519 O O . PRO A 1 201 ? 20.25 -4.805 -7.664 1 89.81 201 PRO A O 1
ATOM 1522 N N . ALA A 1 202 ? 18.438 -4.125 -8.711 1 90.94 202 ALA A N 1
ATOM 1523 C CA . ALA A 1 202 ? 18.844 -4.793 -9.945 1 90.94 202 ALA A CA 1
ATOM 1524 C C . ALA A 1 202 ? 20.141 -4.188 -10.5 1 90.94 202 ALA A C 1
ATOM 1526 O O . ALA A 1 202 ? 21.047 -4.914 -10.914 1 90.94 202 ALA A O 1
ATOM 1527 N N . ALA A 1 203 ? 20.219 -2.846 -10.453 1 88.94 203 ALA A N 1
ATOM 1528 C CA . ALA A 1 203 ? 21.344 -2.141 -11.039 1 88.94 203 ALA A CA 1
ATOM 1529 C C . ALA A 1 203 ? 22.594 -2.297 -10.172 1 88.94 203 ALA A C 1
ATOM 1531 O O . ALA A 1 203 ? 23.719 -2.373 -10.688 1 88.94 203 ALA A O 1
ATOM 1532 N N . PHE A 1 204 ? 22.469 -2.18 -8.852 1 81.75 204 PHE A N 1
ATOM 1533 C CA . PHE A 1 204 ? 23.625 -2.172 -7.957 1 81.75 204 PHE A CA 1
ATOM 1534 C C . PHE A 1 204 ? 23.922 -3.578 -7.449 1 81.75 204 PHE A C 1
ATOM 1536 O O . PHE A 1 204 ? 24.953 -3.805 -6.805 1 81.75 204 PHE A O 1
ATOM 1543 N N . GLY A 1 205 ? 22.953 -4.242 -7.488 1 68.56 205 GLY A N 1
ATOM 1544 C CA . GLY A 1 205 ? 23.188 -5.621 -7.094 1 68.56 205 GLY A CA 1
ATOM 1545 C C . GLY A 1 205 ? 23.641 -6.504 -8.242 1 68.56 205 GLY A C 1
ATOM 1546 O O . GLY A 1 205 ? 23.938 -6.012 -9.328 1 68.56 205 GLY A O 1
ATOM 1547 N N . LYS A 1 206 ? 23.641 -7.988 -7.812 1 55.31 206 LYS A N 1
ATOM 1548 C CA . LYS A 1 206 ? 24.234 -9.156 -8.453 1 55.31 206 LYS A CA 1
ATOM 1549 C C . LYS A 1 206 ? 23.5 -9.516 -9.734 1 55.31 206 LYS A C 1
ATOM 1551 O O . LYS A 1 206 ? 23.453 -10.688 -10.133 1 55.31 206 LYS A O 1
ATOM 1556 N N . LEU A 1 207 ? 22.656 -8.625 -10.211 1 56.31 207 LEU A N 1
ATOM 1557 C CA . LEU A 1 207 ? 22.359 -9.156 -11.531 1 56.31 207 LEU A CA 1
ATOM 1558 C C . LEU A 1 207 ? 23.578 -9.836 -12.141 1 56.31 207 LEU A C 1
ATOM 1560 O O . LEU A 1 207 ? 23.875 -9.656 -13.32 1 56.31 207 LEU A O 1
ATOM 1564 N N . ARG A 1 208 ? 24.375 -10.125 -11.07 1 52.94 208 ARG A N 1
ATOM 1565 C CA . ARG A 1 208 ? 25.609 -10.75 -11.516 1 52.94 208 ARG A CA 1
ATOM 1566 C C . ARG A 1 208 ? 25.344 -12.016 -12.312 1 52.94 208 ARG A C 1
ATOM 1568 O O . ARG A 1 208 ? 26.266 -12.703 -12.734 1 52.94 208 ARG A O 1
ATOM 1575 N N . GLY A 1 209 ? 23.953 -12.344 -12.414 1 56.28 209 GLY A N 1
ATOM 1576 C CA . GLY A 1 209 ? 23.891 -13.633 -13.078 1 56.28 209 GLY A CA 1
ATOM 1577 C C . GLY A 1 209 ? 24.109 -13.539 -14.578 1 56.28 209 GLY A C 1
ATOM 1578 O O . GLY A 1 209 ? 23.844 -12.5 -15.188 1 56.28 209 GLY A O 1
ATOM 1579 N N . GLU A 1 210 ? 25.078 -14.25 -14.961 1 63.88 210 GLU A N 1
ATOM 1580 C CA . GLU A 1 210 ? 25.766 -14.43 -16.25 1 63.88 210 GLU A CA 1
ATOM 1581 C C . GLU A 1 210 ? 24.766 -14.602 -17.375 1 63.88 210 GLU A C 1
ATOM 1583 O O . GLU A 1 210 ? 25.156 -14.797 -18.531 1 63.88 210 GLU A O 1
ATOM 1588 N N . GLY A 1 211 ? 23.672 -13.719 -17.406 1 88.25 211 GLY A N 1
ATOM 1589 C CA . GLY A 1 211 ? 22.938 -13.797 -18.656 1 88.25 211 GLY A CA 1
ATOM 1590 C C . GLY A 1 211 ? 21.641 -13.008 -18.656 1 88.25 211 GLY A C 1
ATOM 1591 O O . GLY A 1 211 ? 20.812 -13.156 -19.547 1 88.25 211 GLY A O 1
ATOM 1592 N N . LEU A 1 212 ? 21.406 -12.133 -17.562 1 93.94 212 LEU A N 1
ATOM 1593 C CA . LEU A 1 212 ? 20.219 -11.305 -17.5 1 93.94 212 LEU A CA 1
ATOM 1594 C C . LEU A 1 212 ? 20.562 -9.836 -17.75 1 93.94 212 LEU A C 1
ATOM 1596 O O . LEU A 1 212 ? 21.672 -9.398 -17.453 1 93.94 212 LEU A O 1
ATOM 1600 N N . GLU A 1 213 ? 19.625 -9.117 -18.344 1 94.56 213 GLU A N 1
ATOM 1601 C CA . GLU A 1 213 ? 19.75 -7.68 -18.562 1 94.56 213 GLU A CA 1
ATOM 1602 C C . GLU A 1 213 ? 18.438 -6.957 -18.25 1 94.56 213 GLU A C 1
ATOM 1604 O O . GLU A 1 213 ? 17.375 -7.562 -18.281 1 94.56 213 GLU A O 1
ATOM 1609 N N . ILE A 1 214 ? 18.578 -5.723 -17.844 1 95.81 214 ILE A N 1
ATOM 1610 C CA . ILE A 1 214 ? 17.375 -4.879 -17.812 1 95.81 214 ILE A CA 1
ATOM 1611 C C . ILE A 1 214 ? 16.906 -4.602 -19.234 1 95.81 214 ILE A C 1
ATOM 1613 O O . ILE A 1 214 ? 17.609 -3.973 -20.031 1 95.81 214 ILE A O 1
ATOM 1617 N N . LEU A 1 215 ? 15.719 -5.059 -19.516 1 97.75 215 LEU A N 1
ATOM 1618 C CA . LEU A 1 215 ? 15.242 -5.012 -20.891 1 97.75 215 LEU A CA 1
ATOM 1619 C C . LEU A 1 215 ? 14.25 -3.869 -21.078 1 97.75 215 LEU A C 1
ATOM 1621 O O . LEU A 1 215 ? 14.055 -3.389 -22.203 1 97.75 215 LEU A O 1
ATOM 1625 N N . LEU A 1 216 ? 13.562 -3.48 -20.047 1 98.31 216 LEU A N 1
ATOM 1626 C CA . LEU A 1 216 ? 12.602 -2.387 -20.109 1 98.31 216 LEU A CA 1
ATOM 1627 C C . LEU A 1 216 ? 12.648 -1.557 -18.828 1 98.31 216 LEU A C 1
ATOM 1629 O O . LEU A 1 216 ? 12.633 -2.107 -17.719 1 98.31 216 LEU A O 1
ATOM 1633 N N . ARG A 1 217 ? 12.719 -0.304 -18.969 1 97.25 217 ARG A N 1
ATOM 1634 C CA . ARG A 1 217 ? 12.625 0.68 -17.891 1 97.25 217 ARG A CA 1
ATOM 1635 C C . ARG A 1 217 ? 11.938 1.954 -18.375 1 97.25 217 ARG A C 1
ATOM 1637 O O . ARG A 1 217 ? 11.664 2.102 -19.562 1 97.25 217 ARG A O 1
ATOM 1644 N N . GLY A 1 218 ? 11.555 2.785 -17.453 1 96.5 218 GLY A N 1
ATOM 1645 C CA . GLY A 1 218 ? 11.062 4.105 -17.812 1 96.5 218 GLY A CA 1
ATOM 1646 C C . GLY A 1 218 ? 9.547 4.195 -17.828 1 96.5 218 GLY A C 1
ATOM 1647 O O . GLY A 1 218 ? 8.992 5.285 -17.969 1 96.5 218 GLY A O 1
ATOM 1648 N N . ASP A 1 219 ? 8.852 3.076 -17.719 1 97.56 219 ASP A N 1
ATOM 1649 C CA . ASP A 1 219 ? 7.395 3.104 -17.672 1 97.56 219 ASP A CA 1
ATOM 1650 C C . ASP A 1 219 ? 6.902 3.658 -16.328 1 97.56 219 ASP A C 1
ATOM 1652 O O . ASP A 1 219 ? 7.102 3.037 -15.281 1 97.56 219 ASP A O 1
ATOM 1656 N N . ARG A 1 220 ? 6.199 4.77 -16.328 1 96.62 220 ARG A N 1
ATOM 1657 C CA . ARG A 1 220 ? 5.73 5.418 -15.102 1 96.62 220 ARG A CA 1
ATOM 1658 C C . ARG A 1 220 ? 4.805 4.496 -14.32 1 96.62 220 ARG A C 1
ATOM 1660 O O . ARG A 1 220 ? 4.703 4.605 -13.094 1 96.62 220 ARG A O 1
ATOM 1667 N N . ARG A 1 221 ? 4.168 3.58 -15.016 1 96.5 221 ARG A N 1
ATOM 1668 C CA . ARG A 1 221 ? 3.234 2.664 -14.367 1 96.5 221 ARG A CA 1
ATOM 1669 C C . ARG A 1 221 ? 3.975 1.608 -13.555 1 96.5 221 ARG A C 1
ATOM 1671 O O . ARG A 1 221 ? 3.355 0.827 -12.828 1 96.5 221 ARG A O 1
ATOM 1678 N N . MET A 1 222 ? 5.289 1.599 -13.664 1 98 222 MET A N 1
ATOM 1679 C CA . MET A 1 222 ? 6.102 0.63 -12.938 1 98 222 MET A CA 1
ATOM 1680 C C . MET A 1 222 ? 6.848 1.301 -11.789 1 98 222 MET A C 1
ATOM 1682 O O . MET A 1 222 ? 7.844 0.769 -11.289 1 98 222 MET A O 1
ATOM 1686 N N . ARG A 1 223 ? 6.371 2.445 -11.32 1 97.94 223 ARG A N 1
ATOM 1687 C CA . ARG A 1 223 ? 7 3.184 -10.234 1 97.94 223 ARG A CA 1
ATOM 1688 C C . ARG A 1 223 ? 6.281 2.932 -8.914 1 97.94 223 ARG A C 1
ATOM 1690 O O . ARG A 1 223 ? 5.086 2.625 -8.898 1 97.94 223 ARG A O 1
ATOM 1697 N N . ARG A 1 224 ? 6.988 2.982 -7.84 1 97.38 224 ARG A N 1
ATOM 1698 C CA . ARG A 1 224 ? 6.484 2.775 -6.488 1 97.38 224 ARG A CA 1
ATOM 1699 C C . ARG A 1 224 ? 6.855 3.943 -5.582 1 97.38 224 ARG A C 1
ATOM 1701 O O . ARG A 1 224 ? 8 4.395 -5.574 1 97.38 224 ARG A O 1
ATOM 1708 N N . ALA A 1 225 ? 5.941 4.375 -4.773 1 98.25 225 ALA A N 1
ATOM 1709 C CA . ALA A 1 225 ? 6.062 5.621 -4.02 1 98.25 225 ALA A CA 1
ATOM 1710 C C . ALA A 1 225 ? 6.957 5.438 -2.795 1 98.25 225 ALA A C 1
ATOM 1712 O O . ALA A 1 225 ? 6.859 4.426 -2.098 1 98.25 225 ALA A O 1
ATOM 1713 N N . TYR A 1 226 ? 7.789 6.391 -2.594 1 98.5 226 TYR A N 1
ATOM 1714 C CA . TYR A 1 226 ? 8.406 6.641 -1.297 1 98.5 226 TYR A CA 1
ATOM 1715 C C . TYR A 1 226 ? 7.605 7.664 -0.499 1 98.5 226 TYR A C 1
ATOM 1717 O O . TYR A 1 226 ? 7.117 8.648 -1.054 1 98.5 226 TYR A O 1
ATOM 1725 N N . VAL A 1 227 ? 7.508 7.402 0.793 1 98.69 227 VAL A N 1
ATOM 1726 C CA . VAL A 1 227 ? 6.82 8.352 1.663 1 98.69 227 VAL A CA 1
ATOM 1727 C C . VAL A 1 227 ? 7.742 8.773 2.805 1 98.69 227 VAL A C 1
ATOM 1729 O O . VAL A 1 227 ? 8.633 8.008 3.205 1 98.69 227 VAL A O 1
ATOM 1732 N N . ALA A 1 228 ? 7.602 9.992 3.217 1 98.88 228 ALA A N 1
ATOM 1733 C CA . ALA A 1 228 ? 8.148 10.477 4.48 1 98.88 228 ALA A CA 1
ATOM 1734 C C . ALA A 1 228 ? 7.105 10.391 5.594 1 98.88 228 ALA A C 1
ATOM 1736 O O . ALA A 1 228 ? 6.008 10.93 5.469 1 98.88 228 ALA A O 1
ATOM 1737 N N . LEU A 1 229 ? 7.434 9.648 6.602 1 98.69 229 LEU A N 1
ATOM 1738 C CA . LEU A 1 229 ? 6.531 9.516 7.742 1 98.69 229 LEU A CA 1
ATOM 1739 C C . LEU A 1 229 ? 7.051 10.297 8.945 1 98.69 229 LEU A C 1
ATOM 1741 O O . LEU A 1 229 ? 8.102 9.953 9.5 1 98.69 229 LEU A O 1
ATOM 1745 N N . GLU A 1 230 ? 6.332 11.336 9.297 1 98.81 230 GLU A N 1
ATOM 1746 C CA . GLU A 1 230 ? 6.641 12.148 10.469 1 98.81 230 GLU A CA 1
ATOM 1747 C C . GLU A 1 230 ? 6.188 11.453 11.75 1 98.81 230 GLU A C 1
ATOM 1749 O O . GLU A 1 230 ? 5.352 10.547 11.719 1 98.81 230 GLU A O 1
ATOM 1754 N N . PRO A 1 231 ? 6.77 11.836 12.867 1 98.75 231 PRO A N 1
ATOM 1755 C CA . PRO A 1 231 ? 6.324 11.227 14.125 1 98.75 231 PRO A CA 1
ATOM 1756 C C . PRO A 1 231 ? 4.895 11.617 14.492 1 98.75 231 PRO A C 1
ATOM 1758 O O . PRO A 1 231 ? 4.5 12.773 14.312 1 98.75 231 PRO A O 1
ATOM 1761 N N . GLY A 1 232 ? 4.148 10.617 14.93 1 98.25 232 GLY A N 1
ATOM 1762 C CA . GLY A 1 232 ? 2.795 10.867 15.398 1 98.25 232 GLY A CA 1
ATOM 1763 C C . GLY A 1 232 ? 2.727 11.227 16.875 1 98.25 232 GLY A C 1
ATOM 1764 O O . GLY A 1 232 ? 3.758 11.352 17.531 1 98.25 232 GLY A O 1
ATOM 1765 N N . PRO A 1 233 ? 1.511 11.445 17.391 1 97.25 233 PRO A N 1
ATOM 1766 C CA . PRO A 1 233 ? 1.342 11.914 18.766 1 97.25 233 PRO A CA 1
ATOM 1767 C C . PRO A 1 233 ? 1.856 10.914 19.797 1 97.25 233 PRO A C 1
ATOM 1769 O O . PRO A 1 233 ? 2.277 11.312 20.891 1 97.25 233 PRO A O 1
ATOM 1772 N N . ALA A 1 234 ? 1.853 9.602 19.469 1 97.56 234 ALA A N 1
ATOM 1773 C CA . ALA A 1 234 ? 2.273 8.578 20.422 1 97.56 234 ALA A CA 1
ATOM 1774 C C . ALA A 1 234 ? 3.746 8.227 20.25 1 97.56 234 ALA A C 1
ATOM 1776 O O . ALA A 1 234 ? 4.281 7.371 20.953 1 97.56 234 ALA A O 1
ATOM 1777 N N . HIS A 1 235 ? 4.379 8.875 19.25 1 98.44 235 HIS A N 1
ATOM 1778 C CA . HIS A 1 235 ? 5.797 8.648 19 1 98.44 235 HIS A CA 1
ATOM 1779 C C . HIS A 1 235 ? 6.656 9.312 20.078 1 98.44 235 HIS A C 1
ATOM 1781 O O . HIS A 1 235 ? 6.332 10.406 20.547 1 98.44 235 HIS A O 1
ATOM 1787 N N . PRO A 1 236 ? 7.797 8.766 20.406 1 98.25 236 PRO A N 1
ATOM 1788 C CA . PRO A 1 236 ? 8.633 9.289 21.484 1 98.25 236 PRO A CA 1
ATOM 1789 C C . PRO A 1 236 ? 9.375 10.562 21.078 1 98.25 236 PRO A C 1
ATOM 1791 O O . PRO A 1 236 ? 10.062 11.164 21.922 1 98.25 236 PRO A O 1
ATOM 1794 N N . ALA A 1 237 ? 9.289 11.031 19.922 1 98.19 237 ALA A N 1
ATOM 1795 C CA . ALA A 1 237 ? 10.039 12.195 19.453 1 98.19 237 ALA A CA 1
ATOM 1796 C C . ALA A 1 237 ? 9.758 13.414 20.312 1 98.19 237 ALA A C 1
ATOM 1798 O O . ALA A 1 237 ? 8.625 13.617 20.766 1 98.19 237 ALA A O 1
ATOM 1799 N N . SER A 1 238 ? 10.773 14.266 20.516 1 97.88 238 SER A N 1
ATOM 1800 C CA . SER A 1 238 ? 10.625 15.531 21.219 1 97.88 238 SER A CA 1
ATOM 1801 C C . SER A 1 238 ? 9.836 16.547 20.391 1 97.88 238 SER A C 1
ATOM 1803 O O . SER A 1 238 ? 9.602 16.328 19.203 1 97.88 238 SER A O 1
ATOM 1805 N N . ALA A 1 239 ? 9.492 17.562 21.078 1 97.44 239 ALA A N 1
ATOM 1806 C CA . ALA A 1 239 ? 8.797 18.641 20.375 1 97.44 239 ALA A CA 1
ATOM 1807 C C . ALA A 1 239 ? 9.68 19.25 19.281 1 97.44 239 ALA A C 1
ATOM 1809 O O . ALA A 1 239 ? 9.195 19.547 18.188 1 97.44 239 ALA A O 1
ATOM 1810 N N . THR A 1 240 ? 10.938 19.375 19.578 1 97.69 240 THR A N 1
ATOM 1811 C CA . THR A 1 240 ? 11.875 19.938 18.609 1 97.69 240 THR A CA 1
ATOM 1812 C C . THR A 1 240 ? 12.039 18.984 17.422 1 97.69 240 THR A C 1
ATOM 1814 O O . THR A 1 240 ? 12.055 19.438 16.266 1 97.69 240 THR A O 1
ATOM 1817 N N . ALA A 1 241 ? 12.148 17.734 17.672 1 98.38 241 ALA A N 1
ATOM 1818 C CA . ALA A 1 241 ? 12.281 16.75 16.594 1 98.38 241 ALA A CA 1
ATOM 1819 C C . ALA A 1 241 ? 11.062 16.766 15.68 1 98.38 241 ALA A C 1
ATOM 1821 O O . ALA A 1 241 ? 11.188 16.641 14.461 1 98.38 241 ALA A O 1
ATOM 1822 N N . ARG A 1 242 ? 9.93 16.938 16.281 1 98.5 242 ARG A N 1
ATOM 1823 C CA . ARG A 1 242 ? 8.695 17.016 15.508 1 98.5 242 ARG A CA 1
ATOM 1824 C C . ARG A 1 242 ? 8.695 18.234 14.594 1 98.5 242 ARG A C 1
ATOM 1826 O O . ARG A 1 242 ? 8.336 18.125 13.414 1 98.5 242 ARG A O 1
ATOM 1833 N N . GLU A 1 243 ? 9.039 19.281 15.156 1 98.25 243 GLU A N 1
ATOM 1834 C CA . GLU A 1 243 ? 9.102 20.5 14.359 1 98.25 243 GLU A CA 1
ATOM 1835 C C . GLU A 1 243 ? 10.133 20.391 13.242 1 98.25 243 GLU A C 1
ATOM 1837 O O . GLU A 1 243 ? 9.859 20.781 12.102 1 98.25 243 GLU A O 1
ATOM 1842 N N . ASP A 1 244 ? 11.281 19.844 13.555 1 98.75 244 ASP A N 1
ATOM 1843 C CA . ASP A 1 244 ? 12.336 19.656 12.562 1 98.75 244 ASP A CA 1
ATOM 1844 C C . ASP A 1 244 ? 11.883 18.703 11.461 1 98.75 244 ASP A C 1
ATOM 1846 O O . ASP A 1 244 ? 12.156 18.938 10.281 1 98.75 244 ASP A O 1
ATOM 1850 N N . ALA A 1 245 ? 11.234 17.609 11.828 1 98.88 245 ALA A N 1
ATOM 1851 C CA . ALA A 1 245 ? 10.727 16.672 10.844 1 98.88 245 ALA A CA 1
ATOM 1852 C C . ALA A 1 245 ? 9.766 17.344 9.875 1 98.88 245 ALA A C 1
ATOM 1854 O O . ALA A 1 245 ? 9.867 17.172 8.656 1 98.88 245 ALA A O 1
ATOM 1855 N N . ARG A 1 246 ? 8.906 18.156 10.43 1 98.62 246 ARG A N 1
ATOM 1856 C CA . ARG A 1 246 ? 7.953 18.875 9.602 1 98.62 246 ARG A CA 1
ATOM 1857 C C . ARG A 1 246 ? 8.672 19.812 8.625 1 98.62 246 ARG A C 1
ATOM 1859 O O . ARG A 1 246 ? 8.344 19.844 7.438 1 98.62 246 ARG A O 1
ATOM 1866 N N . ARG A 1 247 ? 9.609 20.516 9.102 1 98.75 247 ARG A N 1
ATOM 1867 C CA . ARG A 1 247 ? 10.367 21.453 8.281 1 98.75 247 ARG A CA 1
ATOM 1868 C C . ARG A 1 247 ? 11.094 20.734 7.148 1 98.75 247 ARG A C 1
ATOM 1870 O O . ARG A 1 247 ? 11.07 21.188 6.004 1 98.75 247 ARG A O 1
ATOM 1877 N N . VAL A 1 248 ? 11.695 19.641 7.457 1 98.88 248 VAL A N 1
ATOM 1878 C CA . VAL A 1 248 ? 12.461 18.875 6.48 1 98.88 248 VAL A CA 1
ATOM 1879 C C . VAL A 1 248 ? 11.516 18.312 5.418 1 98.88 248 VAL A C 1
ATOM 1881 O O . VAL A 1 248 ? 11.805 18.391 4.223 1 98.88 248 VAL A O 1
ATOM 1884 N N . VAL A 1 249 ? 10.391 17.766 5.805 1 98.88 249 VAL A N 1
ATOM 1885 C CA . VAL A 1 249 ? 9.477 17.141 4.855 1 98.88 249 VAL A CA 1
ATOM 1886 C C . VAL A 1 249 ? 8.805 18.219 4 1 98.88 249 VAL A C 1
ATOM 1888 O O . VAL A 1 249 ? 8.625 18.047 2.793 1 98.88 249 VAL A O 1
ATOM 1891 N N . ASP A 1 250 ? 8.43 19.391 4.66 1 98.75 250 ASP A N 1
ATOM 1892 C CA . ASP A 1 250 ? 7.883 20.5 3.895 1 98.75 250 ASP A CA 1
ATOM 1893 C C . ASP A 1 250 ? 8.852 20.938 2.799 1 98.75 250 ASP A C 1
ATOM 1895 O O . ASP A 1 250 ? 8.438 21.203 1.668 1 98.75 250 ASP A O 1
ATOM 1899 N N . TYR A 1 251 ? 10.086 21.078 3.176 1 98.88 251 TYR A N 1
ATOM 1900 C CA . TYR A 1 251 ? 11.094 21.469 2.195 1 98.88 251 TYR A CA 1
ATOM 1901 C C . TYR A 1 251 ? 11.219 20.406 1.102 1 98.88 251 TYR A C 1
ATOM 1903 O O . TYR A 1 251 ? 11.234 20.734 -0.087 1 98.88 251 TYR A O 1
ATOM 1911 N N . LEU A 1 252 ? 11.312 19.109 1.467 1 98.88 252 LEU A N 1
ATOM 1912 C CA . LEU A 1 252 ? 11.523 18 0.551 1 98.88 252 LEU A CA 1
ATOM 1913 C C . LEU A 1 252 ? 10.469 17.984 -0.546 1 98.88 252 LEU A C 1
ATOM 1915 O O . LEU A 1 252 ? 10.781 17.75 -1.716 1 98.88 252 LEU A O 1
ATOM 1919 N N . VAL A 1 253 ? 9.227 18.328 -0.188 1 98.69 253 VAL A N 1
ATOM 1920 C CA . VAL A 1 253 ? 8.148 18.203 -1.162 1 98.69 253 VAL A CA 1
ATOM 1921 C C . VAL A 1 253 ? 7.906 19.547 -1.84 1 98.69 253 VAL A C 1
ATOM 1923 O O . VAL A 1 253 ? 7.055 19.672 -2.723 1 98.69 253 VAL A O 1
ATOM 1926 N N . SER A 1 254 ? 8.594 20.609 -1.439 1 98.5 254 SER A N 1
ATOM 1927 C CA . SER A 1 254 ? 8.5 21.906 -2.084 1 98.5 254 SER A CA 1
ATOM 1928 C C . SER A 1 254 ? 9.188 21.906 -3.443 1 98.5 254 SER A C 1
ATOM 1930 O O . SER A 1 254 ? 9.883 20.953 -3.791 1 98.5 254 SER A O 1
ATOM 1932 N N . ALA A 1 255 ? 8.992 23 -4.199 1 98.31 255 ALA A N 1
ATOM 1933 C CA . ALA A 1 2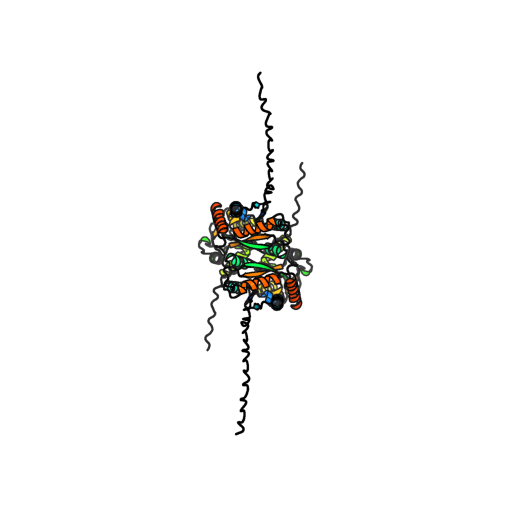55 ? 9.664 23.141 -5.492 1 98.31 255 ALA A CA 1
ATOM 1934 C C . ALA A 1 255 ? 11.18 23.109 -5.332 1 98.31 255 ALA A C 1
ATOM 1936 O O . ALA A 1 255 ? 11.875 22.438 -6.105 1 98.31 255 ALA A O 1
ATOM 1937 N N . ALA A 1 256 ? 11.688 23.797 -4.332 1 98.81 256 ALA A N 1
ATOM 1938 C CA . ALA A 1 256 ? 13.125 23.828 -4.082 1 98.81 256 ALA A CA 1
ATOM 1939 C C . ALA A 1 256 ? 13.641 22.438 -3.693 1 98.81 256 ALA A C 1
ATOM 1941 O O . ALA A 1 256 ? 14.695 22.016 -4.164 1 98.81 256 ALA A O 1
ATOM 1942 N N . GLY A 1 257 ? 12.945 21.766 -2.801 1 98.88 257 GLY A N 1
ATOM 1943 C CA . GLY A 1 257 ? 13.328 20.422 -2.402 1 98.88 257 GLY A CA 1
ATOM 1944 C C . GLY A 1 257 ? 13.32 19.438 -3.553 1 98.88 257 GLY A C 1
ATOM 1945 O O . GLY A 1 257 ? 14.211 18.594 -3.656 1 98.88 257 GLY A O 1
ATOM 1946 N N . GLN A 1 258 ? 12.352 19.516 -4.395 1 98.88 258 GLN A N 1
ATOM 1947 C CA . GLN A 1 258 ? 12.258 18.641 -5.559 1 98.88 258 GLN A CA 1
ATOM 1948 C C . GLN A 1 258 ? 13.383 18.938 -6.551 1 98.88 258 GLN A C 1
ATOM 1950 O O . GLN A 1 258 ? 13.883 18.016 -7.207 1 98.88 258 GLN A O 1
ATOM 1955 N N . ALA A 1 259 ? 13.727 20.156 -6.688 1 98.88 259 ALA A N 1
ATOM 1956 C CA . ALA A 1 259 ? 14.898 20.484 -7.496 1 98.88 259 ALA A CA 1
ATOM 1957 C C . ALA A 1 259 ? 16.172 19.875 -6.902 1 98.88 259 ALA A C 1
ATOM 1959 O O . ALA A 1 259 ? 17.016 19.359 -7.633 1 98.88 259 ALA A O 1
ATOM 1960 N N . ASP A 1 260 ? 16.266 19.922 -5.582 1 98.88 260 ASP A N 1
ATOM 1961 C CA . ASP A 1 260 ? 17.406 19.328 -4.895 1 98.88 260 ASP A CA 1
ATOM 1962 C C . ASP A 1 260 ? 17.422 17.812 -5.09 1 98.88 260 ASP A C 1
ATOM 1964 O O . ASP A 1 260 ? 18.484 17.219 -5.258 1 98.88 260 ASP A O 1
ATOM 1968 N N . LEU A 1 261 ? 16.266 17.188 -5.039 1 98.88 261 LEU A N 1
ATOM 1969 C CA . LEU A 1 261 ? 16.172 15.75 -5.312 1 98.88 261 LEU A CA 1
ATOM 1970 C C . LEU A 1 261 ? 16.688 15.438 -6.715 1 98.88 261 LEU A C 1
ATOM 1972 O O . LEU A 1 261 ? 17.453 14.484 -6.898 1 98.88 261 LEU A O 1
ATOM 1976 N N . ALA A 1 262 ? 16.266 16.188 -7.684 1 98.75 262 ALA A N 1
ATOM 1977 C CA . ALA A 1 262 ? 16.703 15.992 -9.062 1 98.75 262 ALA A CA 1
ATOM 1978 C C . ALA A 1 262 ? 18.219 16.125 -9.18 1 98.75 262 ALA A C 1
ATOM 1980 O O . ALA A 1 262 ? 18.859 15.328 -9.852 1 98.75 262 ALA A O 1
ATOM 1981 N N . ALA A 1 263 ? 18.719 17.156 -8.531 1 98.75 263 ALA A N 1
ATOM 1982 C CA . ALA A 1 263 ? 20.172 17.359 -8.547 1 98.75 263 ALA A CA 1
ATOM 1983 C C . ALA A 1 263 ? 20.906 16.203 -7.891 1 98.75 263 ALA A C 1
ATOM 1985 O O . ALA A 1 263 ? 21.906 15.711 -8.422 1 98.75 263 ALA A O 1
ATOM 1986 N N . ALA A 1 264 ? 20.438 15.812 -6.73 1 98.81 264 ALA A N 1
ATOM 1987 C CA . ALA A 1 264 ? 21.031 14.68 -6.023 1 98.81 264 ALA A CA 1
ATOM 1988 C C . ALA A 1 264 ? 21.016 13.422 -6.887 1 98.81 264 ALA A C 1
ATOM 1990 O O . ALA A 1 264 ? 22 12.672 -6.922 1 98.81 264 ALA A O 1
ATOM 1991 N N . ASP A 1 265 ? 19.891 13.172 -7.531 1 98.69 265 ASP A N 1
ATOM 1992 C CA . ASP A 1 265 ? 19.734 12 -8.391 1 98.69 265 ASP A CA 1
ATOM 1993 C C . ASP A 1 265 ? 20.719 12.055 -9.562 1 98.69 265 ASP A C 1
ATOM 1995 O O . ASP A 1 265 ? 21.375 11.055 -9.875 1 98.69 265 ASP A O 1
ATOM 1999 N N . THR A 1 266 ? 20.828 13.203 -10.148 1 98.38 266 THR A N 1
ATOM 2000 C CA . THR A 1 266 ? 21.766 13.383 -11.258 1 98.38 266 THR A CA 1
ATOM 2001 C C . THR A 1 266 ? 23.188 13.125 -10.805 1 98.38 266 THR A C 1
ATOM 2003 O O . THR A 1 266 ? 23.938 12.406 -11.477 1 98.38 266 THR A O 1
ATOM 2006 N N . GLU A 1 267 ? 23.531 13.641 -9.703 1 98.44 267 GLU A N 1
ATOM 2007 C CA . GLU A 1 267 ? 24.875 13.477 -9.172 1 98.44 267 GLU A CA 1
ATOM 2008 C C . GLU A 1 267 ? 25.156 12.008 -8.852 1 98.44 267 GLU A C 1
ATOM 2010 O O . GLU A 1 267 ? 26.312 11.562 -8.938 1 98.44 267 GLU A O 1
ATOM 2015 N N . ALA A 1 268 ? 24.141 11.305 -8.516 1 97.88 268 ALA A N 1
ATOM 2016 C CA . ALA A 1 268 ? 24.297 9.898 -8.156 1 97.88 268 ALA A CA 1
ATOM 2017 C C . ALA A 1 268 ? 24.312 9.016 -9.398 1 97.88 268 ALA A C 1
ATOM 2019 O O . ALA A 1 268 ? 24.422 7.789 -9.297 1 97.88 268 ALA A O 1
ATOM 2020 N N . GLY A 1 269 ? 24.141 9.602 -10.547 1 96.5 269 GLY A N 1
ATOM 2021 C CA . GLY A 1 269 ? 24.203 8.836 -11.781 1 96.5 269 GLY A CA 1
ATOM 2022 C C . GLY A 1 269 ? 22.859 8.234 -12.164 1 96.5 269 GLY A C 1
ATOM 2023 O O . GLY A 1 269 ? 22.812 7.223 -12.867 1 96.5 269 GLY A O 1
ATOM 2024 N N . GLY A 1 270 ? 21.75 8.844 -11.727 1 95.69 270 GLY A N 1
ATOM 2025 C CA . GLY A 1 270 ? 20.422 8.336 -12.023 1 95.69 270 GLY A CA 1
ATOM 2026 C C . GLY A 1 270 ? 20.078 8.383 -13.5 1 95.69 270 GLY A C 1
ATOM 2027 O O . GLY A 1 270 ? 20.953 8.641 -14.336 1 95.69 270 GLY A O 1
ATOM 2028 N N . PRO A 1 271 ? 18.844 8.023 -13.758 1 97 271 PRO A N 1
ATOM 2029 C CA . PRO A 1 271 ? 17.703 8.188 -12.852 1 97 271 PRO A CA 1
ATOM 2030 C C . PRO A 1 271 ? 17.516 6.992 -11.914 1 97 271 PRO A C 1
ATOM 2032 O O . PRO A 1 271 ? 17.438 5.848 -12.375 1 97 271 PRO A O 1
ATOM 2035 N N . TRP A 1 272 ? 17.469 7.203 -10.609 1 97.5 272 TRP A N 1
ATOM 2036 C CA . TRP A 1 272 ? 17.188 6.199 -9.586 1 97.5 272 TRP A CA 1
ATOM 2037 C C . TRP A 1 272 ? 15.93 6.543 -8.805 1 97.5 272 TRP A C 1
ATOM 2039 O O . TRP A 1 272 ? 15.109 5.664 -8.523 1 97.5 272 TRP A O 1
ATOM 2049 N N . ILE A 1 273 ? 15.789 7.809 -8.438 1 98.56 273 ILE A N 1
ATOM 2050 C CA . ILE A 1 273 ? 14.625 8.281 -7.699 1 98.56 273 ILE A CA 1
ATOM 2051 C C . ILE A 1 273 ? 13.969 9.43 -8.461 1 98.56 273 ILE A C 1
ATOM 2053 O O . ILE A 1 273 ? 14.609 10.445 -8.742 1 98.56 273 ILE A O 1
ATOM 2057 N N . TYR A 1 274 ? 12.719 9.242 -8.797 1 98.56 274 TYR A N 1
ATOM 2058 C CA . TYR A 1 274 ? 11.93 10.195 -9.578 1 98.56 274 TYR A CA 1
ATOM 2059 C C . TYR A 1 274 ? 11.148 11.125 -8.664 1 98.56 274 TYR A C 1
ATOM 2061 O O . TYR A 1 274 ? 10.594 10.688 -7.645 1 98.56 274 TYR A O 1
ATOM 2069 N N . GLY A 1 275 ? 11.102 12.383 -9 1 98.62 275 GLY A N 1
ATOM 2070 C CA . GLY A 1 275 ? 10.352 13.352 -8.211 1 98.62 275 GLY A CA 1
ATOM 2071 C C . GLY A 1 275 ? 8.852 13.281 -8.445 1 98.62 275 GLY A C 1
ATOM 2072 O O . GLY A 1 275 ? 8.375 12.43 -9.195 1 98.62 275 GLY A O 1
ATOM 2073 N N . LEU A 1 276 ? 8.156 14.188 -7.836 1 98.25 276 LEU A N 1
ATOM 2074 C CA . LEU A 1 276 ? 6.695 14.203 -7.805 1 98.25 276 LEU A CA 1
ATOM 2075 C C . LEU A 1 276 ? 6.125 14.43 -9.203 1 98.25 276 LEU A C 1
ATOM 2077 O O . LEU A 1 276 ? 5.055 13.906 -9.531 1 98.25 276 LEU A O 1
ATOM 2081 N N . ALA A 1 277 ? 6.824 15.141 -10.039 1 96.5 277 ALA A N 1
ATOM 2082 C CA . ALA A 1 277 ? 6.359 15.438 -11.398 1 96.5 277 ALA A CA 1
ATOM 2083 C C . ALA A 1 277 ? 6.305 14.164 -12.242 1 96.5 277 ALA A C 1
ATOM 2085 O O . ALA A 1 277 ? 5.684 14.156 -13.312 1 96.5 277 ALA A O 1
ATOM 2086 N N . GLU A 1 278 ? 6.934 13.125 -11.758 1 96.56 278 GLU A N 1
ATOM 2087 C CA . GLU A 1 278 ? 7.027 11.875 -12.516 1 96.56 278 GLU A CA 1
ATOM 2088 C C . GLU A 1 278 ? 6.121 10.805 -11.922 1 96.56 278 GLU A C 1
ATOM 2090 O O . GLU A 1 278 ? 6.324 9.609 -12.148 1 96.56 278 GLU A O 1
ATOM 2095 N N . ALA A 1 279 ? 5.121 11.266 -11.164 1 95.44 279 ALA A N 1
ATOM 2096 C CA . ALA A 1 279 ? 4.172 10.352 -10.531 1 95.44 279 ALA A CA 1
ATOM 2097 C C . ALA A 1 279 ? 3.463 9.492 -11.57 1 95.44 279 ALA A C 1
ATOM 2099 O O . ALA A 1 279 ? 3.189 9.945 -12.68 1 95.44 279 ALA A O 1
ATOM 2100 N N . PRO A 1 280 ? 3.221 8.18 -11.188 1 93.81 280 PRO A N 1
ATOM 2101 C CA . PRO A 1 280 ? 2.379 7.359 -12.062 1 93.81 280 PRO A CA 1
ATOM 2102 C C . PRO A 1 280 ? 0.94 7.863 -12.141 1 93.81 280 PRO A C 1
ATOM 2104 O O . PRO A 1 280 ? 0.507 8.641 -11.281 1 93.81 280 PRO A O 1
ATOM 2107 N N . PRO A 1 281 ? 0.304 7.465 -13.242 1 86.69 281 PRO A N 1
ATOM 2108 C CA . PRO A 1 281 ? -1.129 7.77 -13.234 1 86.69 281 PRO A CA 1
ATOM 2109 C C . PRO A 1 281 ? -1.882 7.039 -12.125 1 86.69 281 PRO A C 1
ATOM 2111 O O . PRO A 1 281 ? -1.455 5.969 -11.68 1 86.69 281 PRO A O 1
ATOM 2114 N N . ALA A 1 282 ? -2.777 7.699 -11.406 1 72 282 ALA A N 1
ATOM 2115 C CA . ALA A 1 282 ? -3.518 7.031 -10.336 1 72 282 ALA A CA 1
ATOM 2116 C C . ALA A 1 282 ? -4.203 5.77 -10.852 1 72 282 ALA A C 1
ATOM 2118 O O . ALA A 1 282 ? -4.176 4.727 -10.195 1 72 282 ALA A O 1
ATOM 2119 N N . LEU A 1 283 ? -5.016 5.715 -11.68 1 66.5 283 LEU A N 1
ATOM 2120 C CA . LEU A 1 283 ? -5.594 4.582 -12.398 1 66.5 283 LEU A CA 1
ATOM 2121 C C . LEU A 1 283 ? -6.016 4.992 -13.805 1 66.5 283 LEU A C 1
ATOM 2123 O O . LEU A 1 283 ? -6.324 6.164 -14.047 1 66.5 283 LEU A O 1
ATOM 2127 N N . SER A 1 284 ? -5.5 4.297 -14.898 1 50.47 284 SER A N 1
ATOM 2128 C CA . SER A 1 284 ? -6.055 4.633 -16.203 1 50.47 284 SER A CA 1
ATOM 2129 C C . SER A 1 284 ? -7.508 4.191 -16.328 1 50.47 284 SER A C 1
ATOM 2131 O O . SER A 1 284 ? -7.898 3.168 -15.758 1 50.47 284 SER A O 1
ATOM 2133 N N . ALA A 1 285 ? -8.531 5.145 -16.469 1 41.69 285 ALA A N 1
ATOM 2134 C CA . ALA A 1 285 ? -9.828 4.715 -16.969 1 41.69 285 ALA A CA 1
ATOM 2135 C C . ALA A 1 285 ? -9.664 3.666 -18.078 1 41.69 285 ALA A C 1
ATOM 2137 O O . ALA A 1 285 ? -8.977 3.902 -19.062 1 41.69 285 ALA A O 1
ATOM 2138 N N . GLY A 1 286 ? -9.516 2.48 -17.719 1 36.53 286 GLY A N 1
ATOM 2139 C CA . GLY A 1 286 ? -9.562 1.563 -18.844 1 36.53 286 GLY A CA 1
ATOM 2140 C C . GLY A 1 286 ? -10.547 1.99 -19.922 1 36.53 286 GLY A C 1
ATOM 2141 O O . GLY A 1 286 ? -11.547 2.654 -19.625 1 36.53 286 GLY A O 1
ATOM 2142 N N . SER A 1 287 ? -10.148 2.283 -21.188 1 34.28 287 SER A N 1
ATOM 2143 C CA . SER A 1 287 ? -10.992 2.436 -22.375 1 34.28 287 SER A CA 1
ATOM 2144 C C . SER A 1 287 ? -12.141 1.43 -22.375 1 34.28 287 SER A C 1
ATOM 2146 O O . SER A 1 287 ? -12.008 0.329 -22.906 1 34.28 287 SER A O 1
ATOM 2148 N N . GLY A 1 288 ? -12.734 1.026 -21.406 1 29.88 288 GLY A N 1
ATOM 2149 C CA . GLY A 1 288 ? -13.891 0.222 -21.75 1 29.88 288 GLY A CA 1
ATOM 2150 C C . GLY A 1 288 ? -14.867 0.944 -22.656 1 29.88 288 GLY A C 1
ATOM 2151 O O . GLY A 1 288 ? -15.172 2.119 -22.453 1 29.88 288 GLY A O 1
ATOM 2152 N N . ALA A 1 289 ? -15.148 0.357 -23.984 1 28.05 289 ALA A N 1
ATOM 2153 C CA . ALA A 1 289 ? -16.156 0.632 -25 1 28.05 289 ALA A CA 1
ATOM 2154 C C . ALA A 1 289 ? -17.531 0.812 -24.359 1 28.05 289 ALA A C 1
ATOM 2156 O O . ALA A 1 289 ? -18.016 -0.076 -23.656 1 28.05 289 ALA A O 1
ATOM 2157 N N . ALA A 1 290 ? -18.031 1.989 -24.109 1 30.17 290 ALA A N 1
ATOM 2158 C CA . ALA A 1 290 ? -19.469 2.199 -23.984 1 30.17 290 ALA A CA 1
ATOM 2159 C C . ALA A 1 290 ? -20.234 1.239 -24.891 1 30.17 290 ALA A C 1
ATOM 2161 O O . ALA A 1 290 ? -20 1.193 -26.109 1 30.17 290 ALA A O 1
ATOM 2162 N N . SER A 1 291 ? -20.578 0.077 -24.344 1 25.28 291 SER A N 1
ATOM 2163 C CA . SER A 1 291 ? -21.547 -0.668 -25.156 1 25.28 291 SER A CA 1
ATOM 2164 C C . SER A 1 291 ? -22.594 0.26 -25.766 1 25.28 291 SER A C 1
ATOM 2166 O O . SER A 1 291 ? -23.141 1.124 -25.078 1 25.28 291 SER A O 1
ATOM 2168 N N . PRO A 1 292 ? -22.562 0.375 -27.047 1 29.02 292 PRO A N 1
ATOM 2169 C CA . PRO A 1 292 ? -23.562 1.21 -27.719 1 29.02 292 PRO A CA 1
ATOM 2170 C C . PRO A 1 292 ? -24.969 0.966 -27.203 1 29.02 292 PRO A C 1
ATOM 2172 O O . PRO A 1 292 ? -25.312 -0.155 -26.812 1 29.02 292 PRO A O 1
ATOM 2175 N N . ALA A 1 293 ? -25.516 1.912 -26.469 1 29.11 293 ALA A N 1
ATOM 2176 C CA . ALA A 1 293 ? -26.953 1.94 -26.172 1 29.11 293 ALA A CA 1
ATOM 2177 C C . ALA A 1 293 ? -27.766 1.426 -27.359 1 29.11 293 ALA A C 1
ATOM 2179 O O . ALA A 1 293 ? -27.578 1.878 -28.484 1 29.11 293 ALA A O 1
ATOM 2180 N N . SER A 1 294 ? -28.125 0.105 -27.297 1 24.41 294 SER A N 1
ATOM 2181 C CA . SER A 1 294 ? -29.016 -0.45 -28.297 1 24.41 294 SER A CA 1
ATOM 2182 C C . SER A 1 294 ? -30.125 0.535 -28.656 1 24.41 294 SER A C 1
ATOM 2184 O O . SER A 1 294 ? -30.703 1.178 -27.766 1 24.41 294 SER A O 1
ATOM 2186 N N . PRO A 1 295 ? -30.156 0.972 -29.812 1 28.83 295 PRO A N 1
ATOM 2187 C CA . PRO A 1 295 ? -31.234 1.84 -30.312 1 28.83 295 PRO A CA 1
ATOM 2188 C C . PRO A 1 295 ? -32.625 1.379 -29.875 1 28.83 295 PRO A C 1
ATOM 2190 O O . PRO A 1 295 ? -32.844 0.182 -29.672 1 28.83 295 PRO A O 1
ATOM 2193 N N . ARG A 1 296 ? -33.281 2.09 -28.984 1 26.33 296 ARG A N 1
ATOM 2194 C CA . ARG A 1 296 ? -34.688 1.891 -28.766 1 26.33 296 ARG A CA 1
ATOM 2195 C C . ARG A 1 296 ? -35.406 1.557 -30.062 1 26.33 296 ARG A C 1
ATOM 2197 O O . ARG A 1 296 ? -35.312 2.295 -31.047 1 26.33 296 ARG A O 1
ATOM 2204 N N . ARG A 1 297 ? -35.562 0.199 -30.25 1 22.69 297 ARG A N 1
ATOM 2205 C CA . ARG A 1 297 ? -36.656 -0.057 -31.172 1 22.69 297 ARG A CA 1
ATOM 2206 C C . ARG A 1 297 ? -37.969 0.538 -30.656 1 22.69 297 ARG A C 1
ATOM 2208 O O . ARG A 1 297 ? -38.219 0.533 -29.453 1 22.69 297 ARG A O 1
ATOM 2215 N N . MET B 1 1 ? -77.125 80.438 23.797 1 29.38 1 MET B N 1
ATOM 2216 C CA . MET B 1 1 ? -76.188 80.562 22.703 1 29.38 1 MET B CA 1
ATOM 2217 C C . MET B 1 1 ? -75 79.562 22.859 1 29.38 1 MET B C 1
ATOM 2219 O O . MET B 1 1 ? -74.375 79.5 23.891 1 29.38 1 MET B O 1
ATOM 2223 N N . HIS B 1 2 ? -75.188 78.375 22.172 1 31.09 2 HIS B N 1
ATOM 2224 C CA . HIS B 1 2 ? -74.812 76.938 22.125 1 31.09 2 HIS B CA 1
ATOM 2225 C C . HIS B 1 2 ? -73.438 76.75 21.578 1 31.09 2 HIS B C 1
ATOM 2227 O O . HIS B 1 2 ? -73.188 76.812 20.359 1 31.09 2 HIS B O 1
ATOM 2233 N N . LYS B 1 3 ? -72.438 77.5 22.125 1 34.72 3 LYS B N 1
ATOM 2234 C CA . LYS B 1 3 ? -71.125 77.625 21.594 1 34.72 3 LYS B CA 1
ATOM 2235 C C . LYS B 1 3 ? -70.438 76.25 21.562 1 34.72 3 LYS B C 1
ATOM 2237 O O . LYS B 1 3 ? -70.188 75.625 22.625 1 34.72 3 LYS B O 1
ATOM 2242 N N . MET B 1 4 ? -70.812 75.438 20.484 1 31.69 4 MET B N 1
ATOM 2243 C CA . MET B 1 4 ? -70.438 74.062 20.188 1 31.69 4 MET B CA 1
ATOM 2244 C C . MET B 1 4 ? -68.938 73.938 19.984 1 31.69 4 MET B C 1
ATOM 2246 O O . MET B 1 4 ? -68.375 74.688 19.156 1 31.69 4 MET B O 1
ATOM 2250 N N . LYS B 1 5 ? -68.125 73.562 20.984 1 35.59 5 LYS B N 1
ATOM 2251 C CA . LYS B 1 5 ? -66.688 73.312 21.172 1 35.59 5 LYS B CA 1
ATOM 2252 C C . LYS B 1 5 ? -66.25 72.25 20.188 1 35.59 5 LYS B C 1
ATOM 2254 O O . LYS B 1 5 ? -66.625 71.062 20.297 1 35.59 5 LYS B O 1
ATOM 2259 N N . THR B 1 6 ? -66.25 72.562 18.781 1 34.47 6 THR B N 1
ATOM 2260 C CA . THR B 1 6 ? -65.875 71.562 17.797 1 34.47 6 THR B CA 1
ATOM 2261 C C . THR B 1 6 ? -64.438 71.062 18.016 1 34.47 6 THR B C 1
ATOM 2263 O O . THR B 1 6 ? -63.531 71.875 18.078 1 34.47 6 THR B O 1
ATOM 2266 N N . ARG B 1 7 ? -64.25 70 18.828 1 35.91 7 ARG B N 1
ATOM 2267 C CA . ARG B 1 7 ? -63 69.25 19.125 1 35.91 7 ARG B CA 1
ATOM 2268 C C . ARG B 1 7 ? -62.344 68.75 17.844 1 35.91 7 ARG B C 1
ATOM 2270 O O . ARG B 1 7 ? -62.969 68.188 16.984 1 35.91 7 ARG B O 1
ATOM 2277 N N . GLY B 1 8 ? -61.406 69.625 17.234 1 33.62 8 GLY B N 1
ATOM 2278 C CA . GLY B 1 8 ? -60.625 69.312 16.062 1 33.62 8 GLY B CA 1
ATOM 2279 C C . GLY B 1 8 ? -59.938 67.938 16.125 1 33.62 8 GLY B C 1
ATOM 2280 O O . GLY B 1 8 ? -59.75 67.375 17.203 1 33.62 8 GLY B O 1
ATOM 2281 N N . PRO B 1 9 ? -60.125 67.062 15.055 1 38.34 9 PRO B N 1
ATOM 2282 C CA . PRO B 1 9 ? -59.656 65.688 14.844 1 38.34 9 PRO B CA 1
ATOM 2283 C C . PRO B 1 9 ? -58.156 65.5 14.914 1 38.34 9 PRO B C 1
ATOM 2285 O O . PRO B 1 9 ? -57.438 66.312 14.305 1 38.34 9 PRO B O 1
ATOM 2288 N N . ALA B 1 10 ? -57.5 65.25 16.047 1 38.44 10 ALA B N 1
ATOM 2289 C CA . ALA B 1 10 ? -56.125 64.75 16.25 1 38.44 10 ALA B CA 1
ATOM 2290 C C . ALA B 1 10 ? -55.781 63.625 15.273 1 38.44 10 ALA B C 1
ATOM 2292 O O . ALA B 1 10 ? -56.438 62.594 15.25 1 38.44 10 ALA B O 1
ATOM 2293 N N . ARG B 1 11 ? -55.406 64 14 1 36.72 11 ARG B N 1
ATOM 2294 C CA . ARG B 1 11 ? -54.844 63.125 12.969 1 36.72 11 ARG B CA 1
ATOM 2295 C C . ARG B 1 11 ? -53.75 62.219 13.539 1 36.72 11 ARG B C 1
ATOM 2297 O O . ARG B 1 11 ? -52.812 62.688 14.141 1 36.72 11 ARG B O 1
ATOM 2304 N N . ARG B 1 12 ? -54.062 60.969 13.875 1 37.47 12 ARG B N 1
ATOM 2305 C CA . ARG B 1 12 ? -53.281 59.781 14.203 1 37.47 12 ARG B CA 1
ATOM 2306 C C . ARG B 1 12 ? -52.188 59.531 13.164 1 37.47 12 ARG B C 1
ATOM 2308 O O . ARG B 1 12 ? -52.5 59.312 11.984 1 37.47 12 ARG B O 1
ATOM 2315 N N . ALA B 1 13 ? -51.062 60.281 13.156 1 40.62 13 ALA B N 1
ATOM 2316 C CA . ALA B 1 13 ? -49.844 59.906 12.414 1 40.62 13 ALA B CA 1
ATOM 2317 C C . ALA B 1 13 ? -49.531 58.438 12.625 1 40.62 13 ALA B C 1
ATOM 2319 O O . ALA B 1 13 ? -49.188 58.031 13.734 1 40.62 13 ALA B O 1
ATOM 2320 N N . LEU B 1 14 ? -50.156 57.5 11.922 1 40.25 14 LEU B N 1
ATOM 2321 C CA . LEU B 1 14 ? -49.781 56.094 11.781 1 40.25 14 LEU B CA 1
ATOM 2322 C C . LEU B 1 14 ? -48.312 55.969 11.398 1 40.25 14 LEU B C 1
ATOM 2324 O O . LEU B 1 14 ? -47.906 56.406 10.328 1 40.25 14 LEU B O 1
ATOM 2328 N N . LEU B 1 15 ? -47.406 56.062 12.383 1 40.53 15 LEU B N 1
ATOM 2329 C CA . LEU B 1 15 ? -46 55.656 12.242 1 40.53 15 LEU B CA 1
ATOM 2330 C C . LEU B 1 15 ? -45.938 54.281 11.539 1 40.53 15 LEU B C 1
ATOM 2332 O O . LEU B 1 15 ? -46.438 53.281 12.047 1 40.53 15 LEU B O 1
ATOM 2336 N N . LEU B 1 16 ? -45.906 54.281 10.195 1 43.62 16 LEU B N 1
ATOM 2337 C CA . LEU B 1 16 ? -45.5 53.156 9.398 1 43.62 16 LEU B CA 1
ATOM 2338 C C . LEU B 1 16 ? -44.188 52.562 9.914 1 43.62 16 LEU B C 1
ATOM 2340 O O . LEU B 1 16 ? -43.125 53.219 9.789 1 43.62 16 LEU B O 1
ATOM 2344 N N . LEU B 1 17 ? -44.156 51.938 11.055 1 45.03 17 LEU B N 1
ATOM 2345 C CA . LEU B 1 17 ? -43.062 51.031 11.383 1 45.03 17 LEU B CA 1
ATOM 2346 C C . LEU B 1 17 ? -42.688 50.156 10.18 1 45.03 17 LEU B C 1
ATOM 2348 O O . LEU B 1 17 ? -43.438 49.281 9.789 1 45.03 17 LEU B O 1
ATOM 2352 N N . GLY B 1 18 ? -42 50.688 9.188 1 44.78 18 GLY B N 1
ATOM 2353 C CA . GLY B 1 18 ? -41.312 49.844 8.203 1 44.78 18 GLY B CA 1
ATOM 2354 C C . GLY B 1 18 ? -40.625 48.656 8.82 1 44.78 18 GLY B C 1
ATOM 2355 O O . GLY B 1 18 ? -39.719 48.812 9.633 1 44.78 18 GLY B O 1
ATOM 2356 N N . LEU B 1 19 ? -41.312 47.531 8.984 1 45.72 19 LEU B N 1
ATOM 2357 C CA . LEU B 1 19 ? -40.719 46.219 9.219 1 45.72 19 LEU B CA 1
ATOM 2358 C C . LEU B 1 19 ? -39.531 46 8.289 1 45.72 19 LEU B C 1
ATOM 2360 O O . LEU B 1 19 ? -39.688 45.812 7.082 1 45.72 19 LEU B O 1
ATOM 2364 N N . LEU B 1 20 ? -38.406 46.688 8.484 1 46.16 20 LEU B N 1
ATOM 2365 C CA . LEU B 1 20 ? -37.188 46.156 7.883 1 46.16 20 LEU B CA 1
ATOM 2366 C C . LEU B 1 20 ? -37.062 44.656 8.094 1 46.16 20 LEU B C 1
ATOM 2368 O O . LEU B 1 20 ? -36.719 44.219 9.188 1 46.16 20 LEU B O 1
ATOM 2372 N N . LEU B 1 21 ? -37.875 43.875 7.434 1 46.53 21 LEU B N 1
ATOM 2373 C CA . LEU B 1 21 ? -37.5 42.469 7.273 1 46.53 21 LEU B CA 1
ATOM 2374 C C . LEU B 1 21 ? -36.031 42.375 6.824 1 46.53 21 LEU B C 1
ATOM 2376 O O . LEU B 1 21 ? -35.719 42.656 5.672 1 46.53 21 LEU B O 1
ATOM 2380 N N . ALA B 1 22 ? -35.094 42.688 7.664 1 46.38 22 ALA B N 1
ATOM 2381 C CA . ALA B 1 22 ? -33.75 42.156 7.387 1 46.38 22 ALA B CA 1
ATOM 2382 C C . ALA B 1 22 ? -33.844 40.75 6.793 1 46.38 22 ALA B C 1
ATOM 2384 O O . ALA B 1 22 ? -34.156 39.781 7.492 1 46.38 22 ALA B O 1
ATOM 2385 N N . LEU B 1 23 ? -34.125 40.594 5.539 1 44.97 23 LEU B N 1
ATOM 2386 C CA . LEU B 1 23 ? -33.781 39.344 4.875 1 44.97 23 LEU B CA 1
ATOM 2387 C C . LEU B 1 23 ? -32.469 38.812 5.398 1 44.97 23 LEU B C 1
ATOM 2389 O O . LEU B 1 23 ? -31.406 39.375 5.145 1 44.97 23 LEU B O 1
ATOM 2393 N N . ALA B 1 24 ? -32.438 38.188 6.559 1 48.12 24 ALA B N 1
ATOM 2394 C CA . ALA B 1 24 ? -31.297 37.344 6.824 1 48.12 24 ALA B CA 1
ATOM 2395 C C . ALA B 1 24 ? -30.766 36.719 5.535 1 48.12 24 ALA B C 1
ATOM 2397 O O . ALA B 1 24 ? -31.547 36.188 4.723 1 48.12 24 ALA B O 1
ATOM 2398 N N . PRO B 1 25 ? -29.719 37.188 4.957 1 46.53 25 PRO B N 1
ATOM 2399 C CA . PRO B 1 25 ? -29.25 36.375 3.838 1 46.53 25 PRO B CA 1
ATOM 2400 C C . PRO B 1 25 ? -29.641 34.906 3.99 1 46.53 25 PRO B C 1
ATOM 2402 O O . PRO B 1 25 ? -29.594 34.375 5.098 1 46.53 25 PRO B O 1
ATOM 2405 N N . GLY B 1 26 ? -30.641 34.438 3.359 1 43.41 26 GLY B N 1
ATOM 2406 C CA . GLY B 1 26 ? -30.906 33 3.334 1 43.41 26 GLY B CA 1
ATOM 2407 C C . GLY B 1 26 ? -29.672 32.156 3.584 1 43.41 26 GLY B C 1
ATOM 2408 O O . GLY B 1 26 ? -28.641 32.375 2.934 1 43.41 26 GLY B O 1
ATOM 2409 N N . ALA B 1 27 ? -29.406 31.719 4.711 1 46.84 27 ALA B N 1
ATOM 2410 C CA . ALA B 1 27 ? -28.406 30.656 4.906 1 46.84 27 ALA B CA 1
ATOM 2411 C C . ALA B 1 27 ? -28.328 29.766 3.678 1 46.84 27 ALA B C 1
ATOM 2413 O O . ALA B 1 27 ? -29.25 29 3.395 1 46.84 27 ALA B O 1
ATOM 2414 N N . ARG B 1 28 ? -27.984 30.266 2.523 1 47.81 28 ARG B N 1
ATOM 2415 C CA . ARG B 1 28 ? -27.719 29.328 1.438 1 47.81 28 ARG B CA 1
ATOM 2416 C C . ARG B 1 28 ? -27.359 27.938 1.982 1 47.81 28 ARG B C 1
ATOM 2418 O O . ARG B 1 28 ? -26.422 27.812 2.764 1 47.81 28 ARG B O 1
ATOM 2425 N N . ALA B 1 29 ? -28.203 27.031 2.09 1 55.69 29 ALA B N 1
ATOM 2426 C CA . ALA B 1 29 ? -27.953 25.656 2.492 1 55.69 29 ALA B CA 1
ATOM 2427 C C . ALA B 1 29 ? -26.609 25.172 1.978 1 55.69 29 ALA B C 1
ATOM 2429 O O . ALA B 1 29 ? -26.344 25.203 0.773 1 55.69 29 ALA B O 1
ATOM 2430 N N . ALA B 1 30 ? -25.531 25.172 2.764 1 70.38 30 ALA B N 1
ATOM 2431 C CA . ALA B 1 30 ? -24.172 24.797 2.432 1 70.38 30 ALA B CA 1
ATOM 2432 C C . ALA B 1 30 ? -24.141 23.516 1.599 1 70.38 30 ALA B C 1
ATOM 2434 O O . ALA B 1 30 ? -24.922 22.594 1.844 1 70.38 30 ALA B O 1
ATOM 2435 N N . GLU B 1 31 ? -23.688 23.516 0.303 1 88.94 31 GLU B N 1
ATOM 2436 C CA . GLU B 1 31 ? -23.531 22.375 -0.594 1 88.94 31 GLU B CA 1
ATOM 2437 C C . GLU B 1 31 ? -22.953 21.172 0.144 1 88.94 31 GLU B C 1
ATOM 2439 O O . GLU B 1 31 ? -22.062 21.312 0.979 1 88.94 31 GLU B O 1
ATOM 2444 N N . PRO B 1 32 ? -23.641 20.062 0.001 1 97.06 32 PRO B N 1
ATOM 2445 C CA . PRO B 1 32 ? -23.156 18.859 0.672 1 97.06 32 PRO B CA 1
ATOM 2446 C C . PRO B 1 32 ? -21.734 18.484 0.246 1 97.06 32 PRO B C 1
ATOM 2448 O O . PRO B 1 32 ? -21.312 18.812 -0.866 1 97.06 32 PRO B O 1
ATOM 2451 N N . LEU B 1 33 ? -20.984 17.953 1.16 1 98.69 33 LEU B N 1
ATOM 2452 C CA . LEU B 1 33 ? -19.703 17.344 0.835 1 98.69 33 LEU B CA 1
ATOM 2453 C C . LEU B 1 33 ? -19.906 16.047 0.064 1 98.69 33 LEU B C 1
ATOM 2455 O O . LEU B 1 33 ? -20.547 15.117 0.558 1 98.69 33 LEU B O 1
ATOM 2459 N N . ARG B 1 34 ? -19.406 15.977 -1.138 1 98.62 34 ARG B N 1
ATOM 2460 C CA . ARG B 1 34 ? -19.578 14.797 -1.976 1 98.62 34 ARG B CA 1
ATOM 2461 C C . ARG B 1 34 ? -18.578 13.711 -1.585 1 98.62 34 ARG B C 1
ATOM 2463 O O . ARG B 1 34 ? -17.359 13.922 -1.651 1 98.62 34 ARG B O 1
ATOM 2470 N N . LEU B 1 35 ? -19.109 12.57 -1.216 1 98.5 35 LEU B N 1
ATOM 2471 C CA . LEU B 1 35 ? -18.344 11.453 -0.679 1 98.5 35 LEU B CA 1
ATOM 2472 C C . LEU B 1 35 ? -18.328 10.281 -1.653 1 98.5 35 LEU B C 1
ATOM 2474 O O . LEU B 1 35 ? -19.375 9.906 -2.188 1 98.5 35 LEU B O 1
ATOM 2478 N N . ALA B 1 36 ? -17.141 9.758 -1.966 1 98 36 ALA B N 1
ATOM 2479 C CA . ALA B 1 36 ? -17 8.477 -2.643 1 98 36 ALA B CA 1
ATOM 2480 C C . ALA B 1 36 ? -16.391 7.434 -1.714 1 98 36 ALA B C 1
ATOM 2482 O O . ALA B 1 36 ? -15.492 7.746 -0.926 1 98 36 ALA B O 1
ATOM 2483 N N . MET B 1 37 ? -16.859 6.199 -1.751 1 97.12 37 MET B N 1
ATOM 2484 C CA . MET B 1 37 ? -16.312 5.141 -0.911 1 97.12 37 MET B CA 1
ATOM 2485 C C . MET B 1 37 ? -16.25 3.82 -1.671 1 97.12 37 MET B C 1
ATOM 2487 O O . MET B 1 37 ? -17.031 3.582 -2.582 1 97.12 37 MET B O 1
ATOM 2491 N N . VAL B 1 38 ? -15.289 3.018 -1.35 1 94.44 38 VAL B N 1
ATOM 2492 C CA . VAL B 1 38 ? -15.156 1.704 -1.969 1 94.44 38 VAL B CA 1
ATOM 2493 C C . VAL B 1 38 ? -16.344 0.824 -1.574 1 94.44 38 VAL B C 1
ATOM 2495 O O . VAL B 1 38 ? -16.906 0.983 -0.49 1 94.44 38 VAL B O 1
ATOM 2498 N N . GLY B 1 39 ? -16.656 -0.125 -2.375 1 91.56 39 GLY B N 1
ATOM 2499 C CA . GLY B 1 39 ? -17.875 -0.902 -2.293 1 91.56 39 GLY B CA 1
ATOM 2500 C C . GLY B 1 39 ? -17.984 -1.729 -1.025 1 91.56 39 GLY B C 1
ATOM 2501 O O . GLY B 1 39 ? -19.062 -1.881 -0.459 1 91.56 39 GLY B O 1
ATOM 2502 N N . GLY B 1 40 ? -16.875 -2.252 -0.524 1 91.31 40 GLY B N 1
ATOM 2503 C CA . GLY B 1 40 ? -16.906 -3.096 0.659 1 91.31 40 GLY B CA 1
ATOM 2504 C C . GLY B 1 40 ? -17.469 -2.395 1.881 1 91.31 40 GLY B C 1
ATOM 2505 O O . GLY B 1 40 ? -18.188 -2.998 2.674 1 91.31 40 GLY B O 1
ATOM 2506 N N . ILE B 1 41 ? -17.188 -1.125 2.018 1 94.88 41 ILE B N 1
ATOM 2507 C CA . ILE B 1 41 ? -17.656 -0.343 3.15 1 94.88 41 ILE B CA 1
ATOM 2508 C C . ILE B 1 41 ? -19.188 -0.261 3.115 1 94.88 41 ILE B C 1
ATOM 2510 O O . ILE B 1 41 ? -19.844 -0.522 4.117 1 94.88 41 ILE B O 1
ATOM 2514 N N . GLN B 1 42 ? -19.672 -0.007 1.922 1 91.69 42 GLN B N 1
ATOM 2515 C CA . GLN B 1 42 ? -21.109 0.108 1.757 1 91.69 42 GLN B CA 1
ATOM 2516 C C . GLN B 1 42 ? -21.797 -1.255 1.871 1 91.69 42 GLN B C 1
ATOM 2518 O O . GLN B 1 42 ? -22.844 -1.38 2.5 1 91.69 42 GLN B O 1
ATOM 2523 N N . MET B 1 43 ? -21.219 -2.252 1.244 1 91.56 43 MET B N 1
ATOM 2524 C CA . MET B 1 43 ? -21.75 -3.611 1.246 1 91.56 43 MET B CA 1
ATOM 2525 C C . MET B 1 43 ? -21.938 -4.117 2.672 1 91.56 43 MET B C 1
ATOM 2527 O O . MET B 1 43 ? -22.891 -4.84 2.955 1 91.56 43 MET B O 1
ATOM 2531 N N . SER B 1 44 ? -21.141 -3.711 3.559 1 94.56 44 SER B N 1
ATOM 2532 C CA . SER B 1 44 ? -21.172 -4.188 4.938 1 94.56 44 SER B CA 1
ATOM 2533 C C . SER B 1 44 ? -22.328 -3.562 5.715 1 94.56 44 SER B C 1
ATOM 2535 O O . SER B 1 44 ? -22.656 -4.02 6.809 1 94.56 44 SER B O 1
ATOM 2537 N N . GLY B 1 45 ? -22.844 -2.465 5.156 1 95.75 45 GLY B N 1
ATOM 2538 C CA . GLY B 1 45 ? -23.875 -1.721 5.883 1 95.75 45 GLY B CA 1
ATOM 2539 C C . GLY B 1 45 ? -23.297 -0.678 6.82 1 95.75 45 GLY B C 1
ATOM 2540 O O . GLY B 1 45 ? -24.016 0.204 7.293 1 95.75 45 GLY B O 1
ATOM 2541 N N . VAL B 1 46 ? -22.047 -0.74 7.078 1 98 46 VAL B N 1
ATOM 2542 C CA . VAL B 1 46 ? -21.406 0.217 7.969 1 98 46 VAL B CA 1
ATOM 2543 C C . VAL B 1 46 ? -21.375 1.598 7.32 1 98 46 VAL B C 1
ATOM 2545 O O . VAL B 1 46 ? -21.531 2.615 8 1 98 46 VAL B O 1
ATOM 2548 N N . GLY B 1 47 ? -21.266 1.64 6.02 1 97.5 47 GLY B N 1
ATOM 2549 C CA . GLY B 1 47 ? -21.094 2.885 5.285 1 97.5 47 GLY B CA 1
ATOM 2550 C C . GLY B 1 47 ? -22.219 3.873 5.52 1 97.5 47 GLY B C 1
ATOM 2551 O O . GLY B 1 47 ? -21.969 5.031 5.859 1 97.5 47 GLY B O 1
ATOM 2552 N N . GLU B 1 48 ? -23.375 3.404 5.344 1 97.12 48 GLU B N 1
ATOM 2553 C CA . GLU B 1 48 ? -24.547 4.281 5.5 1 97.12 48 GLU B CA 1
ATOM 2554 C C . GLU B 1 48 ? -24.703 4.73 6.949 1 97.12 48 GLU B C 1
ATOM 2556 O O . GLU B 1 48 ? -24.969 5.906 7.211 1 97.12 48 GLU B O 1
ATOM 2561 N N . ARG B 1 49 ? -24.516 3.857 7.848 1 98.5 49 ARG B N 1
ATOM 2562 C CA . ARG B 1 49 ? -24.672 4.156 9.266 1 98.5 49 ARG B CA 1
ATOM 2563 C C . ARG B 1 49 ? -23.594 5.125 9.742 1 98.5 49 ARG B C 1
ATOM 2565 O O . ARG B 1 49 ? -23.875 6.035 10.523 1 98.5 49 ARG B O 1
ATOM 2572 N N . LEU B 1 50 ? -22.406 4.875 9.258 1 98.62 50 LEU B N 1
ATOM 2573 C CA . LEU B 1 50 ? -21.312 5.766 9.602 1 98.62 50 LEU B CA 1
ATOM 2574 C C . LEU B 1 50 ? -21.531 7.156 9.016 1 98.62 50 LEU B C 1
ATOM 2576 O O . LEU B 1 50 ? -21.281 8.164 9.68 1 98.62 50 LEU B O 1
ATOM 2580 N N . ARG B 1 51 ? -21.984 7.195 7.777 1 98.31 51 ARG B N 1
ATOM 2581 C CA . ARG B 1 51 ? -22.266 8.469 7.121 1 98.31 51 ARG B CA 1
ATOM 2582 C C . ARG B 1 51 ? -23.234 9.305 7.941 1 98.31 51 ARG B C 1
ATOM 2584 O O . ARG B 1 51 ? -23 10.5 8.164 1 98.31 51 ARG B O 1
ATOM 2591 N N . MET B 1 52 ? -24.266 8.734 8.43 1 98.38 52 MET B N 1
ATOM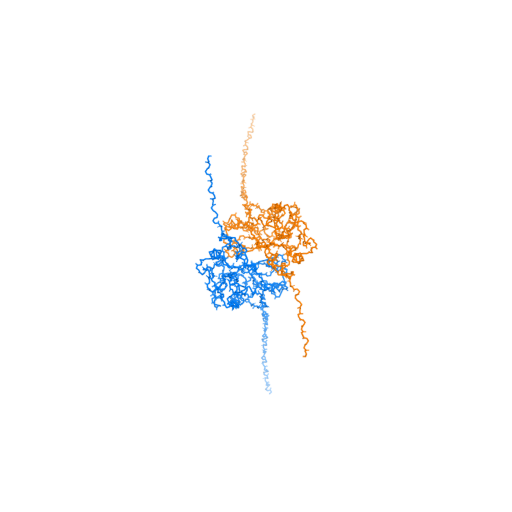 2592 C CA . MET B 1 52 ? -25.281 9.438 9.227 1 98.38 52 MET B CA 1
ATOM 2593 C C . MET B 1 52 ? -24.688 9.977 10.516 1 98.38 52 MET B C 1
ATOM 2595 O O . MET B 1 52 ? -24.969 11.102 10.922 1 98.38 52 MET B O 1
ATOM 2599 N N . ARG B 1 53 ? -23.875 9.234 11.078 1 98.69 53 ARG B N 1
ATOM 2600 C CA . ARG B 1 53 ? -23.266 9.633 12.344 1 98.69 53 ARG B CA 1
ATOM 2601 C C . ARG B 1 53 ? -22.234 10.734 12.125 1 98.69 53 ARG B C 1
ATOM 2603 O O . ARG B 1 53 ? -22.078 11.625 12.969 1 98.69 53 ARG B O 1
ATOM 2610 N N . LEU B 1 54 ? -21.531 10.656 11.008 1 98.75 54 LEU B N 1
ATOM 2611 C CA . LEU B 1 54 ? -20.594 11.719 10.664 1 98.75 54 LEU B CA 1
ATOM 2612 C C . LEU B 1 54 ? -21.328 13.039 10.438 1 98.75 54 LEU B C 1
ATOM 2614 O O . LEU B 1 54 ? -20.844 14.094 10.867 1 98.75 54 LEU B O 1
ATOM 2618 N N . GLU B 1 55 ? -22.484 12.953 9.797 1 98.69 55 GLU B N 1
ATOM 2619 C CA . GLU B 1 55 ? -23.281 14.156 9.602 1 98.69 55 GLU B CA 1
ATOM 2620 C C . GLU B 1 55 ? -23.75 14.734 10.938 1 98.69 55 GLU B C 1
ATOM 2622 O O . GLU B 1 55 ? -23.641 15.945 11.172 1 98.69 55 GLU B O 1
ATOM 2627 N N . ALA B 1 56 ? -24.156 13.914 11.773 1 98.5 56 ALA B N 1
ATOM 2628 C CA . ALA B 1 56 ? -24.656 14.352 13.078 1 98.5 56 ALA B CA 1
ATOM 2629 C C . ALA B 1 56 ? -23.547 14.953 13.922 1 98.5 56 ALA B C 1
ATOM 2631 O O . ALA B 1 56 ? -23.734 15.984 14.578 1 98.5 56 ALA B O 1
ATOM 2632 N N . GLY B 1 57 ? -22.406 14.328 13.867 1 98.5 57 GLY B N 1
ATOM 2633 C CA . GLY B 1 57 ? -21.297 14.742 14.711 1 98.5 57 GLY B CA 1
ATOM 2634 C C . GLY B 1 57 ? -20.609 16 14.227 1 98.5 57 GLY B C 1
ATOM 2635 O O . GLY B 1 57 ? -20 16.734 15.016 1 98.5 57 GLY B O 1
ATOM 2636 N N . THR B 1 58 ? -20.719 16.312 12.906 1 98.5 58 THR B N 1
ATOM 2637 C CA . THR B 1 58 ? -19.938 17.406 12.352 1 98.5 58 THR B CA 1
ATOM 2638 C C . THR B 1 58 ? -20.859 18.547 11.883 1 98.5 58 THR B C 1
ATOM 2640 O O . THR B 1 58 ? -20.391 19.672 11.672 1 98.5 58 THR B O 1
ATOM 2643 N N . GLY B 1 59 ? -22.109 18.219 11.625 1 97.88 59 GLY B N 1
ATOM 2644 C CA . GLY B 1 59 ? -23.031 19.172 11.008 1 97.88 59 GLY B CA 1
ATOM 2645 C C . GLY B 1 59 ? -22.812 19.312 9.508 1 97.88 59 GLY B C 1
ATOM 2646 O O . GLY B 1 59 ? -23.453 20.141 8.867 1 97.88 59 GLY B O 1
ATOM 2647 N N . VAL B 1 60 ? -21.922 18.547 8.938 1 98.5 60 VAL B N 1
ATOM 2648 C CA . VAL B 1 60 ? -21.656 18.562 7.504 1 98.5 60 VAL B CA 1
ATOM 2649 C C . VAL B 1 60 ? -22.578 17.562 6.797 1 98.5 60 VAL B C 1
ATOM 2651 O O . VAL B 1 60 ? -22.625 16.391 7.164 1 98.5 60 VAL B O 1
ATOM 2654 N N . ARG B 1 61 ? -23.328 18.031 5.848 1 98.19 61 ARG B N 1
ATOM 2655 C CA . ARG B 1 61 ? -24.109 17.109 5.031 1 98.19 61 ARG B CA 1
ATOM 2656 C C . ARG B 1 61 ? -23.219 16.344 4.062 1 98.19 61 ARG B C 1
ATOM 2658 O O . ARG B 1 61 ? -22.375 16.922 3.393 1 98.19 61 ARG B O 1
ATOM 2665 N N . LEU B 1 62 ? -23.422 15.031 4.02 1 98.5 62 LEU B N 1
ATOM 2666 C CA . LEU B 1 62 ? -22.641 14.156 3.154 1 98.5 62 LEU B CA 1
ATOM 2667 C C . LEU B 1 62 ? -23.516 13.547 2.061 1 98.5 62 LEU B C 1
ATOM 2669 O O . LEU B 1 62 ? -24.547 12.938 2.35 1 98.5 62 LEU B O 1
ATOM 2673 N N . GLU B 1 63 ? -23.109 13.734 0.858 1 98.12 63 GLU B N 1
ATOM 2674 C CA . GLU B 1 63 ? -23.766 13.109 -0.281 1 98.12 63 GLU B CA 1
ATOM 2675 C C . GLU B 1 63 ? -22.906 11.992 -0.87 1 98.12 63 GLU B C 1
ATOM 2677 O O . GLU B 1 63 ? -21.828 12.25 -1.412 1 98.12 63 GLU B O 1
ATOM 2682 N N . LEU B 1 64 ? -23.359 10.82 -0.698 1 97.19 64 LEU B N 1
ATOM 2683 C CA . LEU B 1 64 ? -22.672 9.688 -1.305 1 97.19 64 LEU B CA 1
ATOM 2684 C C . LEU B 1 64 ? -22.844 9.695 -2.82 1 97.19 64 LEU B C 1
ATOM 2686 O O . LEU B 1 64 ? -23.938 9.391 -3.326 1 97.19 64 LEU B O 1
ATOM 2690 N N . VAL B 1 65 ? -21.781 9.898 -3.555 1 96.31 65 VAL B N 1
ATOM 2691 C CA . VAL B 1 65 ? -21.922 10.141 -4.984 1 96.31 65 VAL B CA 1
ATOM 2692 C C . VAL B 1 65 ? -21.391 8.945 -5.773 1 96.31 65 VAL B C 1
ATOM 2694 O O . VAL B 1 65 ? -21.672 8.812 -6.969 1 96.31 65 VAL B O 1
ATOM 2697 N N . ALA B 1 66 ? -20.625 8.117 -5.105 1 92.38 66 ALA B N 1
ATOM 2698 C CA . ALA B 1 66 ? -20.109 6.938 -5.797 1 92.38 66 ALA B CA 1
ATOM 2699 C C . ALA B 1 66 ? -19.766 5.824 -4.805 1 92.38 66 ALA B C 1
ATOM 2701 O O . ALA B 1 66 ? -19.219 6.082 -3.736 1 92.38 66 ALA B O 1
ATOM 2702 N N . VAL B 1 67 ? -20.188 4.672 -5.141 1 92.62 67 VAL B N 1
ATOM 2703 C CA . VAL B 1 67 ? -19.797 3.424 -4.492 1 92.62 67 VAL B CA 1
ATOM 2704 C C . VAL B 1 67 ? -19.375 2.404 -5.547 1 92.62 67 VAL B C 1
ATOM 2706 O O . VAL B 1 67 ? -20.156 2.031 -6.418 1 92.62 67 VAL B O 1
ATOM 2709 N N . ALA B 1 68 ? -18.125 2.031 -5.492 1 91 68 ALA B N 1
ATOM 2710 C CA . ALA B 1 68 ? -17.609 1.117 -6.504 1 91 68 ALA B CA 1
ATOM 2711 C C . ALA B 1 68 ? -16.234 0.573 -6.09 1 91 68 ALA B C 1
ATOM 2713 O O . ALA B 1 68 ? -15.789 0.788 -4.961 1 91 68 ALA B O 1
ATOM 2714 N N . ASN B 1 69 ? -15.719 -0.264 -6.957 1 88.5 69 ASN B N 1
ATOM 2715 C CA . ASN B 1 69 ? -14.352 -0.706 -6.734 1 88.5 69 ASN B CA 1
ATOM 2716 C C . ASN B 1 69 ? -13.352 0.421 -6.98 1 88.5 69 ASN B C 1
ATOM 2718 O O . ASN B 1 69 ? -13.727 1.503 -7.434 1 88.5 69 ASN B O 1
ATOM 2722 N N . LYS B 1 70 ? -12.141 0.221 -6.527 1 88.69 70 LYS B N 1
ATOM 2723 C CA . LYS B 1 70 ? -11.133 1.275 -6.566 1 88.69 70 LYS B CA 1
ATOM 2724 C C . LYS B 1 70 ? -10.922 1.787 -7.988 1 88.69 70 LYS B C 1
ATOM 2726 O O . LYS B 1 70 ? -10.695 2.98 -8.195 1 88.69 70 LYS B O 1
ATOM 2731 N N . GLU B 1 71 ? -11.008 0.926 -8.969 1 87.06 71 GLU B N 1
ATOM 2732 C CA . GLU B 1 71 ? -10.766 1.292 -10.359 1 87.06 71 GLU B CA 1
ATOM 2733 C C . GLU B 1 71 ? -11.789 2.307 -10.852 1 87.06 71 GLU B C 1
ATOM 2735 O O . GLU B 1 71 ? -11.5 3.127 -11.727 1 87.06 71 GLU B O 1
ATOM 2740 N N . ALA B 1 72 ? -12.945 2.201 -10.258 1 89.44 72 ALA B N 1
ATOM 2741 C CA . ALA B 1 72 ? -14.031 3.066 -10.703 1 89.44 72 ALA B CA 1
ATOM 2742 C C . ALA B 1 72 ? -14.086 4.352 -9.883 1 89.44 72 ALA B C 1
ATOM 2744 O O . ALA B 1 72 ? -14.43 5.414 -10.398 1 89.44 72 ALA B O 1
ATOM 2745 N N . ILE B 1 73 ? -13.703 4.297 -8.688 1 94.06 73 ILE B N 1
ATOM 2746 C CA . ILE B 1 73 ? -13.977 5.449 -7.832 1 94.06 73 ILE B CA 1
ATOM 2747 C C . ILE B 1 73 ? -12.797 6.418 -7.883 1 94.06 73 ILE B C 1
ATOM 2749 O O . ILE B 1 73 ? -12.969 7.629 -7.723 1 94.06 73 ILE B O 1
ATOM 2753 N N . VAL B 1 74 ? -11.609 5.941 -8.141 1 96 74 VAL B N 1
ATOM 2754 C CA . VAL B 1 74 ? -10.406 6.766 -8.102 1 96 74 VAL B CA 1
ATOM 2755 C C . VAL B 1 74 ? -10.469 7.828 -9.195 1 96 74 VAL B C 1
ATOM 2757 O O . VAL B 1 74 ? -10.281 9.016 -8.93 1 96 74 VAL B O 1
ATOM 2760 N N . PRO B 1 75 ? -10.828 7.438 -10.453 1 95.06 75 PRO B N 1
ATOM 2761 C CA . PRO B 1 75 ? -10.922 8.477 -11.484 1 95.06 75 PRO B CA 1
ATOM 2762 C C . PRO B 1 75 ? -12.016 9.5 -11.188 1 95.06 75 PRO B C 1
ATOM 2764 O O . PRO B 1 75 ? -11.875 10.672 -11.555 1 95.06 75 PRO B O 1
ATOM 2767 N N . ARG B 1 76 ? -13.039 9.078 -10.539 1 95.94 76 ARG B N 1
ATOM 2768 C CA . ARG B 1 76 ? -14.109 10.008 -10.195 1 95.94 76 ARG B CA 1
ATOM 2769 C C . ARG B 1 76 ? -13.641 11.039 -9.188 1 95.94 76 ARG B C 1
ATOM 2771 O O . ARG B 1 76 ? -13.953 12.227 -9.312 1 95.94 76 ARG B O 1
ATOM 2778 N N . PHE B 1 77 ? -12.898 10.656 -8.227 1 98 77 PHE B N 1
ATOM 2779 C CA . PHE B 1 77 ? -12.305 11.594 -7.281 1 98 77 PHE B CA 1
ATOM 2780 C C . PHE B 1 77 ? -11.32 12.523 -7.984 1 98 77 PHE B C 1
ATOM 2782 O O . PHE B 1 77 ? -11.344 13.734 -7.766 1 98 77 PHE B O 1
ATOM 2789 N N . ALA B 1 78 ? -10.555 11.977 -8.828 1 96.75 78 ALA B N 1
ATOM 2790 C CA . ALA B 1 78 ? -9.539 12.75 -9.539 1 96.75 78 ALA B CA 1
ATOM 2791 C C . ALA B 1 78 ? -10.18 13.844 -10.391 1 96.75 78 ALA B C 1
ATOM 2793 O O . ALA B 1 78 ? -9.617 14.922 -10.562 1 96.75 78 ALA B O 1
ATOM 2794 N N . ARG B 1 79 ? -11.352 13.57 -10.867 1 96.25 79 ARG B N 1
ATOM 2795 C CA . ARG B 1 79 ? -12.039 14.508 -11.742 1 96.25 79 ARG B CA 1
ATOM 2796 C C . ARG B 1 79 ? -12.867 15.5 -10.93 1 96.25 79 ARG B C 1
ATOM 2798 O O . ARG B 1 79 ? -13.586 16.328 -11.5 1 96.25 79 ARG B O 1
ATOM 2805 N N . GLY B 1 80 ? -12.906 15.312 -9.672 1 97.31 80 GLY B N 1
ATOM 2806 C CA . GLY B 1 80 ? -13.609 16.25 -8.82 1 97.31 80 GLY B CA 1
ATOM 2807 C C . GLY B 1 80 ? -15.07 15.898 -8.625 1 97.31 80 GLY B C 1
ATOM 2808 O O . GLY B 1 80 ? -15.859 16.719 -8.148 1 97.31 80 GLY B O 1
ATOM 2809 N N . GLU B 1 81 ? -15.438 14.656 -8.977 1 97.75 81 GLU B N 1
ATOM 2810 C CA . GLU B 1 81 ? -16.812 14.219 -8.781 1 97.75 81 GLU B CA 1
ATOM 2811 C C . GLU B 1 81 ? -17.094 13.914 -7.309 1 97.75 81 GLU B C 1
ATOM 2813 O O . GLU B 1 81 ? -18.25 13.82 -6.891 1 97.75 81 GLU B O 1
ATOM 2818 N N . ALA B 1 82 ? -16.047 13.758 -6.562 1 98.44 82 ALA B N 1
ATOM 2819 C CA . ALA B 1 82 ? -16.094 13.602 -5.109 1 98.44 82 ALA B CA 1
ATOM 2820 C C . ALA B 1 82 ? -15.047 14.469 -4.43 1 98.44 82 ALA B C 1
ATOM 2822 O O . ALA B 1 82 ? -13.984 14.727 -5 1 98.44 82 ALA B O 1
ATOM 2823 N N . ASP B 1 83 ? -15.328 14.836 -3.203 1 98.5 83 ASP B N 1
ATOM 2824 C CA . ASP B 1 83 ? -14.453 15.727 -2.453 1 98.5 83 ASP B CA 1
ATOM 2825 C C . ASP B 1 83 ? -13.719 14.984 -1.341 1 98.5 83 ASP B C 1
ATOM 2827 O O . ASP B 1 83 ? -12.734 15.484 -0.789 1 98.5 83 ASP B O 1
ATOM 2831 N N . LEU B 1 84 ? -14.258 13.906 -1.007 1 98.81 84 LEU B N 1
ATOM 2832 C CA . LEU B 1 84 ? -13.68 13.031 0.008 1 98.81 84 LEU B CA 1
ATOM 2833 C C . LEU B 1 84 ? -13.727 11.57 -0.441 1 98.81 84 LEU B C 1
ATOM 2835 O O . LEU B 1 84 ? -14.742 11.109 -0.959 1 98.81 84 LEU B O 1
ATOM 2839 N N . LEU B 1 85 ? -12.617 10.922 -0.283 1 98.62 85 LEU B N 1
ATOM 2840 C CA . LEU B 1 85 ? -12.508 9.539 -0.737 1 98.62 85 LEU B CA 1
ATOM 2841 C C . LEU B 1 85 ? -12.211 8.602 0.431 1 98.62 85 LEU B C 1
ATOM 2843 O O . LEU B 1 85 ? -11.227 8.797 1.153 1 98.62 85 LEU B O 1
ATOM 2847 N N . LEU B 1 86 ? -13.078 7.652 0.733 1 98.62 86 LEU B N 1
ATOM 2848 C CA . LEU B 1 86 ? -12.836 6.562 1.672 1 98.62 86 LEU B CA 1
ATOM 2849 C C . LEU B 1 86 ? -12.5 5.27 0.931 1 98.62 86 LEU B C 1
ATOM 2851 O O . LEU B 1 86 ? -13.375 4.672 0.296 1 98.62 86 LEU B O 1
ATOM 2855 N N . ILE B 1 87 ? -11.266 4.801 1.036 1 97.56 87 ILE B N 1
ATOM 2856 C CA . ILE B 1 87 ? -10.75 3.725 0.196 1 97.56 87 ILE B CA 1
ATOM 2857 C C . ILE B 1 87 ? -9.656 2.969 0.938 1 97.56 87 ILE B C 1
ATOM 2859 O O . ILE B 1 87 ? -9.188 3.414 1.987 1 97.56 87 ILE B O 1
ATOM 2863 N N . HIS B 1 88 ? -9.297 1.76 0.468 1 97.5 88 HIS B N 1
ATOM 2864 C CA . HIS B 1 88 ? -8.078 1.132 0.968 1 97.5 88 HIS B CA 1
ATOM 2865 C C . HIS B 1 88 ? -6.852 1.961 0.619 1 97.5 88 HIS B C 1
ATOM 2867 O O . HIS B 1 88 ? -6.703 2.414 -0.518 1 97.5 88 HIS B O 1
ATOM 2873 N N . GLY B 1 89 ? -5.984 2.174 1.584 1 96.62 89 GLY B N 1
ATOM 2874 C CA . GLY B 1 89 ? -4.719 2.838 1.311 1 96.62 89 GLY B CA 1
ATOM 2875 C C . GLY B 1 89 ? -3.805 2.029 0.412 1 96.62 89 GLY B C 1
ATOM 2876 O O . GLY B 1 89 ? -3.75 0.802 0.515 1 96.62 89 GLY B O 1
ATOM 2877 N N . GLY B 1 90 ? -3.031 2.758 -0.426 1 95.69 90 GLY B N 1
ATOM 2878 C CA . GLY B 1 90 ? -2.105 2.059 -1.3 1 95.69 90 GLY B CA 1
ATOM 2879 C C . GLY B 1 90 ? -1.578 2.924 -2.428 1 95.69 90 GLY B C 1
ATOM 2880 O O . GLY B 1 90 ? -1.502 4.148 -2.295 1 95.69 90 GLY B O 1
ATOM 2881 N N . SER B 1 91 ? -1.19 2.248 -3.547 1 95.31 91 SER B N 1
ATOM 2882 C CA . SER B 1 91 ? -0.506 2.912 -4.652 1 95.31 91 SER B CA 1
ATOM 2883 C C . SER B 1 91 ? -1.375 4.008 -5.262 1 95.31 91 SER B C 1
ATOM 2885 O O . SER B 1 91 ? -0.868 5.059 -5.664 1 95.31 91 SER B O 1
ATOM 2887 N N . GLU B 1 92 ? -2.66 3.797 -5.293 1 95.56 92 GLU B N 1
ATOM 2888 C CA . GLU B 1 92 ? -3.549 4.781 -5.902 1 95.56 92 GLU B CA 1
ATOM 2889 C C . GLU B 1 92 ? -3.623 6.055 -5.066 1 95.56 92 GLU B C 1
ATOM 2891 O O . GLU B 1 92 ? -3.607 7.16 -5.605 1 95.56 92 GLU B O 1
ATOM 2896 N N . THR B 1 93 ? -3.736 5.895 -3.764 1 97.62 93 THR B N 1
ATOM 2897 C CA . THR B 1 93 ? -3.82 7.074 -2.91 1 97.62 93 THR B CA 1
ATOM 2898 C C . THR B 1 93 ? -2.49 7.82 -2.889 1 97.62 93 THR B C 1
ATOM 2900 O O . THR B 1 93 ? -2.465 9.055 -2.854 1 97.62 93 THR B O 1
ATOM 2903 N N . PHE B 1 94 ? -1.405 7.105 -3.002 1 97.69 94 PHE B N 1
ATOM 2904 C CA . PHE B 1 94 ? -0.101 7.75 -3.088 1 97.69 94 PHE B CA 1
ATOM 2905 C C . PHE B 1 94 ? 0.044 8.508 -4.398 1 97.69 94 PHE B C 1
ATOM 2907 O O . PHE B 1 94 ? 0.552 9.633 -4.422 1 97.69 94 PHE B O 1
ATOM 2914 N N . ALA B 1 95 ? -0.385 7.906 -5.473 1 97.06 95 ALA B N 1
ATOM 2915 C CA . ALA B 1 95 ? -0.312 8.57 -6.77 1 97.06 95 ALA B CA 1
ATOM 2916 C C . ALA B 1 95 ? -1.149 9.844 -6.781 1 97.06 95 ALA B C 1
ATOM 2918 O O . ALA B 1 95 ? -0.714 10.875 -7.305 1 97.06 95 ALA B O 1
ATOM 2919 N N . LEU B 1 96 ? -2.336 9.805 -6.223 1 98 96 LEU B N 1
ATOM 2920 C CA . LEU B 1 96 ? -3.201 10.977 -6.148 1 98 96 LEU B CA 1
ATOM 2921 C C . LEU B 1 96 ? -2.539 12.094 -5.344 1 98 96 LEU B C 1
ATOM 2923 O O . LEU B 1 96 ? -2.615 13.266 -5.719 1 98 96 LEU B O 1
ATOM 2927 N N . GLN B 1 97 ? -1.906 11.695 -4.234 1 98.31 97 GLN B N 1
ATOM 2928 C CA . GLN B 1 97 ? -1.233 12.711 -3.426 1 98.31 97 GLN B CA 1
ATOM 2929 C C . GLN B 1 97 ? -0.052 13.32 -4.176 1 98.31 97 GLN B C 1
ATOM 2931 O O . GLN B 1 97 ? 0.144 14.531 -4.156 1 98.31 97 GLN B O 1
ATOM 2936 N N . ALA B 1 98 ? 0.667 12.5 -4.824 1 97.75 98 ALA B N 1
ATOM 2937 C CA . ALA B 1 98 ? 1.84 12.977 -5.559 1 97.75 98 ALA B CA 1
ATOM 2938 C C . ALA B 1 98 ? 1.445 13.977 -6.641 1 97.75 98 ALA B C 1
ATOM 2940 O O . ALA B 1 98 ? 2.191 14.914 -6.93 1 97.75 98 ALA B O 1
ATOM 2941 N N . ARG B 1 99 ? 0.309 13.812 -7.176 1 97 99 ARG B N 1
ATOM 2942 C CA . ARG B 1 99 ? -0.167 14.648 -8.266 1 97 99 ARG B CA 1
ATOM 2943 C C . ARG B 1 99 ? -0.883 15.883 -7.734 1 97 99 ARG B C 1
ATOM 2945 O O . ARG B 1 99 ? -1.401 16.688 -8.516 1 97 99 ARG B O 1
ATOM 2952 N N . GLY B 1 100 ? -1.018 15.961 -6.422 1 97.56 100 GLY B N 1
ATOM 2953 C CA . GLY B 1 100 ? -1.677 17.094 -5.797 1 97.56 100 GLY B CA 1
ATOM 2954 C C . GLY B 1 100 ? -3.189 16.984 -5.789 1 97.56 100 GLY B C 1
ATOM 2955 O O . GLY B 1 100 ? -3.885 17.891 -5.352 1 97.56 100 GLY B O 1
ATOM 2956 N N . LEU B 1 101 ? -3.686 15.859 -6.309 1 98.12 101 LEU B N 1
ATOM 2957 C CA . LEU B 1 101 ? -5.129 15.641 -6.312 1 98.12 101 LEU B CA 1
ATOM 2958 C C . LEU B 1 101 ? -5.609 15.172 -4.945 1 98.12 101 LEU B C 1
ATOM 2960 O O . LEU B 1 101 ? -6.734 15.477 -4.539 1 98.12 101 LEU B O 1
ATOM 2964 N N . GLY B 1 102 ? -4.809 14.398 -4.301 1 98.19 102 GLY B N 1
ATOM 2965 C CA . GLY B 1 102 ? -5.027 14.008 -2.916 1 98.19 102 GLY B CA 1
ATOM 2966 C C . GLY B 1 102 ? -4.227 14.836 -1.929 1 98.19 102 GLY B C 1
ATOM 2967 O O . GLY B 1 102 ? -3.088 15.219 -2.209 1 98.19 102 GLY B O 1
ATOM 2968 N N . GLY B 1 103 ? -4.793 15.133 -0.788 1 97.81 103 GLY B N 1
ATOM 2969 C CA . GLY B 1 103 ? -4.117 15.82 0.298 1 97.81 103 GLY B CA 1
ATOM 2970 C C . GLY B 1 103 ? -3.75 14.906 1.45 1 97.81 103 GLY B C 1
ATOM 2971 O O . GLY B 1 103 ? -3.096 13.883 1.253 1 97.81 103 GLY B O 1
ATOM 2972 N N . GLN B 1 104 ? -4.203 15.328 2.613 1 97.5 104 GLN B N 1
ATOM 2973 C CA . GLN B 1 104 ? -3.955 14.516 3.803 1 97.5 104 GLN B CA 1
ATOM 2974 C C . GLN B 1 104 ? -4.637 13.156 3.695 1 97.5 104 GLN B C 1
ATOM 2976 O O . GLN B 1 104 ? -5.797 13.07 3.285 1 97.5 104 GLN B O 1
ATOM 2981 N N . MET B 1 105 ? -3.85 12.188 3.973 1 97.5 105 MET B N 1
ATOM 2982 C CA . MET B 1 105 ? -4.316 10.805 4.016 1 97.5 105 MET B CA 1
ATOM 2983 C C . MET B 1 105 ? -4.285 10.266 5.445 1 97.5 105 MET B C 1
ATOM 2985 O O . MET B 1 105 ? -3.227 10.227 6.074 1 97.5 105 MET B O 1
ATOM 2989 N N . ARG B 1 106 ? -5.43 9.82 5.977 1 98.56 106 ARG B N 1
ATOM 2990 C CA . ARG B 1 106 ? -5.5 9.367 7.363 1 98.56 106 ARG B CA 1
ATOM 2991 C C . ARG B 1 106 ? -6.145 7.988 7.457 1 98.56 106 ARG B C 1
ATOM 2993 O O . ARG B 1 106 ? -7.223 7.762 6.902 1 98.56 106 ARG B O 1
ATOM 3000 N N . VAL B 1 107 ? -5.453 7.102 8.133 1 98.75 107 VAL B N 1
ATOM 3001 C CA . VAL B 1 107 ? -6.059 5.809 8.438 1 98.75 107 VAL B CA 1
ATOM 3002 C C . VAL B 1 107 ? -7.211 5.996 9.422 1 98.75 107 VAL B C 1
ATOM 3004 O O . VAL B 1 107 ? -7.09 6.73 10.406 1 98.75 107 VAL B O 1
ATOM 3007 N N . TRP B 1 108 ? -8.359 5.352 9.125 1 98.81 108 TRP B N 1
ATOM 3008 C CA . TRP B 1 108 ? -9.492 5.559 10.023 1 98.81 108 TRP B CA 1
ATOM 3009 C C . TRP B 1 108 ? -10.094 4.223 10.453 1 98.81 108 TRP B C 1
ATOM 3011 O O . TRP B 1 108 ? -10.906 4.172 11.383 1 98.81 108 TRP B O 1
ATOM 3021 N N . GLY B 1 109 ? -9.695 3.164 9.812 1 98.69 109 GLY B N 1
ATOM 3022 C CA . GLY B 1 109 ? -10.211 1.841 10.133 1 98.69 109 GLY B CA 1
ATOM 3023 C C . GLY B 1 109 ? -9.609 0.747 9.266 1 98.69 109 GLY B C 1
ATOM 3024 O O . GLY B 1 109 ? -8.742 1.012 8.438 1 98.69 109 GLY B O 1
ATOM 3025 N N . PHE B 1 110 ? -10.086 -0.49 9.5 1 98.38 110 PHE B N 1
ATOM 3026 C CA . PHE B 1 110 ? -9.555 -1.673 8.836 1 98.38 110 PHE B CA 1
ATOM 3027 C C . PHE B 1 110 ? -10.672 -2.654 8.508 1 98.38 110 PHE B C 1
ATOM 3029 O O . PHE B 1 110 ? -11.594 -2.846 9.305 1 98.38 110 PHE B O 1
ATOM 3036 N N . ASN B 1 111 ? -10.57 -3.219 7.355 1 97.62 111 ASN B N 1
ATOM 3037 C CA . ASN B 1 111 ? -11.258 -4.496 7.215 1 97.62 111 ASN B CA 1
ATOM 3038 C C . ASN B 1 111 ? -10.352 -5.668 7.578 1 97.62 111 ASN B C 1
ATOM 3040 O O . ASN B 1 111 ? -9.227 -5.465 8.047 1 97.62 111 ASN B O 1
ATOM 3044 N N . GLU B 1 112 ? -10.906 -6.879 7.488 1 97.5 112 GLU B N 1
ATOM 3045 C CA . GLU B 1 112 ? -10.078 -8.062 7.703 1 97.5 112 GLU B CA 1
ATOM 3046 C C . GLU B 1 112 ? -10.164 -9.023 6.523 1 97.5 112 GLU B C 1
ATOM 3048 O O . GLU B 1 112 ? -11.219 -9.141 5.891 1 97.5 112 GLU B O 1
ATOM 3053 N N . HIS B 1 113 ? -9.102 -9.617 6.195 1 97.56 113 HIS B N 1
ATOM 3054 C CA . HIS B 1 113 ? -9.102 -10.805 5.359 1 97.56 113 HIS B CA 1
ATOM 3055 C C . HIS B 1 113 ? -9.328 -12.062 6.195 1 97.56 113 HIS B C 1
ATOM 3057 O O . HIS B 1 113 ? -9.039 -12.078 7.395 1 97.56 113 HIS B O 1
ATOM 3063 N N . VAL B 1 114 ? -9.891 -13.047 5.543 1 97.38 114 VAL B N 1
ATOM 3064 C CA . VAL B 1 114 ? -10.227 -14.297 6.219 1 97.38 114 VAL B CA 1
ATOM 3065 C C . VAL B 1 114 ? -9.688 -15.477 5.41 1 97.38 114 VAL B C 1
ATOM 3067 O O . VAL B 1 114 ? -9.398 -15.344 4.219 1 97.38 114 VAL B O 1
ATOM 3070 N N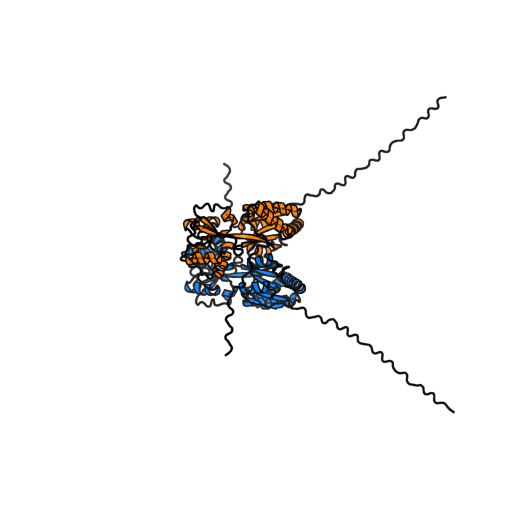 . LEU B 1 115 ? -9.453 -16.578 6.113 1 98.19 115 LEU B N 1
ATOM 3071 C CA . LEU B 1 115 ? -9.078 -17.828 5.453 1 98.19 115 LEU B CA 1
ATOM 3072 C C . LEU B 1 115 ? -10.312 -18.688 5.203 1 98.19 115 LEU B C 1
ATOM 3074 O O . LEU B 1 115 ? -10.992 -19.109 6.145 1 98.19 115 LEU B O 1
ATOM 3078 N N . VAL B 1 116 ? -10.586 -18.906 3.951 1 96.81 116 VAL B N 1
ATOM 3079 C CA . VAL B 1 116 ? -11.719 -19.703 3.492 1 96.81 116 VAL B CA 1
ATOM 3080 C C . VAL B 1 116 ? -11.219 -21.062 2.99 1 96.81 116 VAL B C 1
ATOM 3082 O O . VAL B 1 116 ? -10.125 -21.156 2.416 1 96.81 116 VAL B O 1
ATOM 3085 N N . GLY B 1 117 ? -11.969 -22.062 3.248 1 96.88 117 GLY B N 1
ATOM 3086 C CA . GLY B 1 117 ? -11.625 -23.406 2.777 1 96.88 117 GLY B CA 1
ATOM 3087 C C . GLY B 1 117 ? -12.797 -24.359 2.793 1 96.88 117 GLY B C 1
ATOM 3088 O O . GLY B 1 117 ? -13.914 -23.984 3.141 1 96.88 117 GLY B O 1
ATOM 3089 N N . PRO B 1 118 ? -12.523 -25.594 2.383 1 96.62 118 PRO B N 1
ATOM 3090 C CA . PRO B 1 118 ? -13.578 -26.609 2.414 1 96.62 118 PRO B CA 1
ATOM 3091 C C . PRO B 1 118 ? -14.18 -26.797 3.807 1 96.62 118 PRO B C 1
ATOM 3093 O O . PRO B 1 118 ? -13.453 -26.75 4.805 1 96.62 118 PRO B O 1
ATOM 3096 N N . ALA B 1 119 ? -15.438 -27.047 3.805 1 95.44 119 ALA B N 1
ATOM 3097 C CA . ALA B 1 119 ? -16.172 -27.188 5.062 1 95.44 119 ALA B CA 1
ATOM 3098 C C . ALA B 1 119 ? -15.594 -28.312 5.91 1 95.44 119 ALA B C 1
ATOM 3100 O O . ALA B 1 119 ? -15.578 -28.234 7.141 1 95.44 119 ALA B O 1
ATOM 3101 N N . GLU B 1 120 ? -15.133 -29.312 5.234 1 96.56 120 GLU B N 1
ATOM 3102 C CA . GLU B 1 120 ? -14.57 -30.469 5.938 1 96.56 120 GLU B CA 1
ATOM 3103 C C . GLU B 1 120 ? -13.242 -30.125 6.598 1 96.56 120 GLU B C 1
ATOM 3105 O O . GLU B 1 120 ? -12.766 -30.859 7.465 1 96.56 120 GLU B O 1
ATOM 3110 N N . ASP B 1 121 ? -12.492 -29.094 6.133 1 98 121 ASP B N 1
ATOM 3111 C CA . ASP B 1 121 ? -11.266 -28.547 6.703 1 98 121 ASP B CA 1
ATOM 3112 C C . ASP B 1 121 ? -10.188 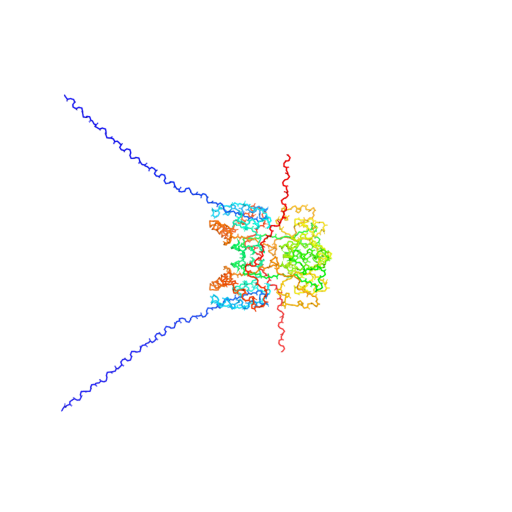-29.625 6.828 1 98 121 ASP B C 1
ATOM 3114 O O . ASP B 1 121 ? -9.672 -29.859 7.922 1 98 121 ASP B O 1
ATOM 3118 N N . PRO B 1 122 ? -9.812 -30.172 5.754 1 98 122 PRO B N 1
ATOM 3119 C CA . PRO B 1 122 ? -8.852 -31.281 5.801 1 98 122 PRO B CA 1
ATOM 3120 C C . PRO B 1 122 ? -7.531 -30.891 6.461 1 98 122 PRO B C 1
ATOM 3122 O O . PRO B 1 122 ? -6.832 -31.75 7 1 98 122 PRO B O 1
ATOM 3125 N N . ALA B 1 123 ? -7.145 -29.641 6.492 1 98.5 123 ALA B N 1
ATOM 3126 C CA . ALA B 1 123 ? -5.879 -29.203 7.082 1 98.5 123 ALA B CA 1
ATOM 3127 C C . ALA B 1 123 ? -6.059 -28.828 8.555 1 98.5 123 ALA B C 1
ATOM 3129 O O . ALA B 1 123 ? -5.086 -28.531 9.25 1 98.5 123 ALA B O 1
ATOM 3130 N N . GLY B 1 124 ? -7.34 -28.734 9.062 1 98.56 124 GLY B N 1
ATOM 3131 C CA . GLY B 1 124 ? -7.602 -28.406 10.461 1 98.56 124 GLY B CA 1
ATOM 3132 C C . GLY B 1 124 ? -7.332 -26.953 10.789 1 98.56 124 GLY B C 1
ATOM 3133 O O . GLY B 1 124 ? -6.781 -26.641 11.844 1 98.56 124 GLY B O 1
ATOM 3134 N N . VAL B 1 125 ? -7.684 -26.109 9.945 1 98.5 125 VAL B N 1
ATOM 3135 C CA . VAL B 1 125 ? -7.426 -24.672 10.047 1 98.5 125 VAL B CA 1
ATOM 3136 C C . VAL B 1 125 ? -8.25 -24.078 11.188 1 98.5 125 VAL B C 1
ATOM 3138 O O . VAL B 1 125 ? -7.805 -23.156 11.875 1 98.5 125 VAL B O 1
ATOM 3141 N N . ARG B 1 126 ? -9.406 -24.641 11.461 1 97.69 126 ARG B N 1
ATOM 3142 C CA . ARG B 1 126 ? -10.297 -24.141 12.508 1 97.69 126 ARG B CA 1
ATOM 3143 C C . ARG B 1 126 ? -9.617 -24.172 13.867 1 97.69 126 ARG B C 1
ATOM 3145 O O . ARG B 1 126 ? -9.945 -23.391 14.758 1 97.69 126 ARG B O 1
ATOM 3152 N N . GLY B 1 127 ? -8.719 -25.016 14.039 1 96 127 GLY B N 1
ATOM 3153 C CA . GLY B 1 127 ? -8.031 -25.172 15.32 1 96 127 GLY B CA 1
ATOM 3154 C C . GLY B 1 127 ? -6.832 -24.266 15.461 1 96 127 GLY B C 1
ATOM 3155 O O . GLY B 1 127 ? -6.203 -24.219 16.516 1 96 127 GLY B O 1
ATOM 3156 N N . ALA B 1 128 ? -6.512 -23.484 14.461 1 98.25 128 ALA B N 1
ATOM 3157 C CA . ALA B 1 128 ? -5.34 -22.609 14.492 1 98.25 128 ALA B CA 1
ATOM 3158 C C . ALA B 1 128 ? -5.617 -21.344 15.297 1 98.25 128 ALA B C 1
ATOM 3160 O O . ALA B 1 128 ? -6.707 -20.781 15.211 1 98.25 128 ALA B O 1
ATOM 3161 N N . ALA B 1 129 ? -4.656 -20.875 16.016 1 97.38 129 ALA B N 1
ATOM 3162 C CA . ALA B 1 129 ? -4.785 -19.688 16.859 1 97.38 129 ALA B CA 1
ATOM 3163 C C . ALA B 1 129 ? -4.695 -18.406 16.031 1 97.38 129 ALA B C 1
ATOM 3165 O O . ALA B 1 129 ? -5.211 -17.359 16.422 1 97.38 129 ALA B O 1
ATOM 3166 N N . ASP B 1 130 ? -3.957 -18.531 14.922 1 97.94 130 ASP B N 1
ATOM 3167 C CA . ASP B 1 130 ? -3.76 -17.375 14.055 1 97.94 130 ASP B CA 1
ATOM 3168 C C . ASP B 1 130 ? -3.404 -17.812 12.633 1 97.94 130 ASP B C 1
ATOM 3170 O O . ASP B 1 130 ? -3.393 -19 12.328 1 97.94 130 ASP B O 1
ATOM 3174 N N . GLY B 1 131 ? -3.238 -16.859 11.812 1 98.25 131 GLY B N 1
ATOM 3175 C CA . GLY B 1 131 ? -2.982 -17.109 10.406 1 98.25 131 GLY B CA 1
ATOM 3176 C C . GLY B 1 131 ? -1.715 -17.906 10.164 1 98.25 131 GLY B C 1
ATOM 3177 O O . GLY B 1 131 ? -1.69 -18.797 9.32 1 98.25 131 GLY B O 1
ATOM 3178 N N . ALA B 1 132 ? -0.642 -17.578 10.867 1 97.81 132 ALA B N 1
ATOM 3179 C CA . ALA B 1 132 ? 0.627 -18.281 10.672 1 97.81 132 ALA B CA 1
ATOM 3180 C C . ALA B 1 132 ? 0.492 -19.766 10.992 1 97.81 132 ALA B C 1
ATOM 3182 O O . ALA B 1 132 ? 0.961 -20.609 10.234 1 97.81 132 ALA B O 1
ATOM 3183 N N . GLU B 1 133 ? -0.169 -20.062 12.094 1 98.44 133 GLU B N 1
ATOM 3184 C CA . GLU B 1 133 ? -0.402 -21.453 12.438 1 98.44 133 GLU B CA 1
ATOM 3185 C C . GLU B 1 133 ? -1.283 -22.141 11.391 1 98.44 133 GLU B C 1
ATOM 3187 O O . GLU B 1 133 ? -1.057 -23.312 11.047 1 98.44 133 GLU B O 1
ATOM 3192 N N . ALA B 1 134 ? -2.32 -21.453 10.93 1 98.75 134 ALA B N 1
ATOM 3193 C CA . ALA B 1 134 ? -3.184 -22 9.883 1 98.75 134 ALA B CA 1
ATOM 3194 C C . ALA B 1 134 ? -2.377 -22.375 8.648 1 98.75 134 ALA B C 1
ATOM 3196 O O . ALA B 1 134 ? -2.578 -23.453 8.078 1 98.75 134 ALA B O 1
ATOM 3197 N N . PHE B 1 135 ? -1.446 -21.547 8.281 1 98.06 135 PHE B N 1
ATOM 3198 C CA . PHE B 1 135 ? -0.641 -21.828 7.094 1 98.06 135 PHE B CA 1
ATOM 3199 C C . PHE B 1 135 ? 0.312 -22.984 7.348 1 98.06 135 PHE B C 1
ATOM 3201 O O . PHE B 1 135 ? 0.586 -23.781 6.441 1 98.06 135 PHE B O 1
ATOM 3208 N N . ARG B 1 136 ? 0.855 -23.125 8.57 1 98.12 136 ARG B N 1
ATOM 3209 C CA . ARG B 1 136 ? 1.665 -24.297 8.906 1 98.12 136 ARG B CA 1
ATOM 3210 C C . ARG B 1 136 ? 0.864 -25.578 8.727 1 98.12 136 ARG B C 1
ATOM 3212 O O . ARG B 1 136 ? 1.375 -26.562 8.203 1 98.12 136 ARG B O 1
ATOM 3219 N N . ARG B 1 137 ? -0.349 -25.484 9.102 1 98.38 137 ARG B N 1
ATOM 3220 C CA . ARG B 1 137 ? -1.208 -26.656 8.992 1 98.38 137 ARG B CA 1
ATOM 3221 C C . ARG B 1 137 ? -1.498 -26.984 7.527 1 98.38 137 ARG B C 1
ATOM 3223 O O . ARG B 1 137 ? -1.43 -28.156 7.125 1 98.38 137 ARG B O 1
ATOM 3230 N N . ILE B 1 138 ? -1.835 -25.984 6.754 1 98.44 138 ILE B N 1
ATOM 3231 C CA . ILE B 1 138 ? -2.111 -26.172 5.336 1 98.44 138 ILE B CA 1
ATOM 3232 C C . ILE B 1 138 ? -0.887 -26.766 4.648 1 98.44 138 ILE B C 1
ATOM 3234 O O . ILE B 1 138 ? -1.006 -27.734 3.875 1 98.44 138 ILE B O 1
ATOM 3238 N N . ALA B 1 139 ? 0.278 -26.25 4.938 1 97.12 139 ALA B N 1
ATOM 3239 C CA . ALA B 1 139 ? 1.525 -26.719 4.348 1 97.12 139 ALA B CA 1
ATOM 3240 C C . ALA B 1 139 ? 1.825 -28.156 4.785 1 97.12 139 ALA B C 1
ATOM 3242 O O . ALA B 1 139 ? 2.219 -29 3.969 1 97.12 139 ALA B O 1
ATOM 3243 N N . ALA B 1 140 ? 1.67 -28.438 6.082 1 97.12 140 ALA B N 1
ATOM 3244 C CA . ALA B 1 140 ? 1.928 -29.766 6.613 1 97.12 140 ALA B CA 1
ATOM 3245 C C . ALA B 1 140 ? 1.031 -30.812 5.949 1 97.12 140 ALA B C 1
ATOM 3247 O O . ALA B 1 140 ? 1.468 -31.922 5.672 1 97.12 140 ALA B O 1
ATOM 3248 N N . ALA B 1 141 ? -0.138 -30.438 5.695 1 97.75 141 ALA B N 1
ATOM 3249 C CA . ALA B 1 141 ? -1.096 -31.344 5.062 1 97.75 141 ALA B CA 1
ATOM 3250 C C . ALA B 1 141 ? -0.921 -31.359 3.545 1 97.75 141 ALA B C 1
ATOM 3252 O O . ALA B 1 141 ? -1.55 -32.156 2.848 1 97.75 141 ALA B O 1
ATOM 3253 N N . ARG B 1 142 ? -0.146 -30.438 3.111 1 97.31 142 ARG B N 1
ATOM 3254 C CA . ARG B 1 142 ? -0.004 -30.203 1.677 1 97.31 142 ARG B CA 1
ATOM 3255 C C . ARG B 1 142 ? -1.365 -30 1.017 1 97.31 142 ARG B C 1
ATOM 3257 O O . ARG B 1 142 ? -1.636 -30.578 -0.04 1 97.31 142 ARG B O 1
ATOM 3264 N N . ALA B 1 143 ? -2.236 -29.359 1.761 1 98.12 143 ALA B N 1
ATOM 3265 C CA . ALA B 1 143 ? -3.574 -29.078 1.244 1 98.12 143 ALA B CA 1
ATOM 3266 C C . ALA B 1 143 ? -3.535 -27.969 0.192 1 98.12 143 ALA B C 1
ATOM 3268 O O . ALA B 1 143 ? -2.793 -27 0.333 1 98.12 143 ALA B O 1
ATOM 3269 N N . PRO B 1 144 ? -4.363 -28.078 -0.87 1 98 144 PRO B N 1
ATOM 3270 C CA . PRO B 1 144 ? -4.336 -27.062 -1.928 1 98 144 PRO B CA 1
ATOM 3271 C C . PRO B 1 144 ? -4.676 -25.672 -1.414 1 98 144 PRO B C 1
ATOM 3273 O O . PRO B 1 144 ? -5.621 -25.5 -0.639 1 98 144 PRO B O 1
ATOM 3276 N N . PHE B 1 145 ? -3.871 -24.766 -1.794 1 98.06 145 PHE B N 1
ATOM 3277 C CA . PHE B 1 145 ? -4.043 -23.344 -1.471 1 98.06 145 PHE B CA 1
ATOM 3278 C C . PHE B 1 145 ? -3.959 -22.484 -2.729 1 98.06 145 PHE B C 1
ATOM 3280 O O . PHE B 1 145 ? -2.982 -22.562 -3.477 1 98.06 145 PHE B O 1
ATOM 3287 N N . VAL B 1 146 ? -4.949 -21.656 -2.977 1 95.81 146 VAL B N 1
ATOM 3288 C CA . VAL B 1 146 ? -4.922 -20.766 -4.137 1 95.81 146 VAL B CA 1
ATOM 3289 C C . VAL B 1 146 ? -4.277 -19.438 -3.76 1 95.81 146 VAL B C 1
ATOM 3291 O O . VAL B 1 146 ? -4.734 -18.766 -2.836 1 95.81 146 VAL B O 1
ATOM 3294 N N . ALA B 1 147 ? -3.256 -19.078 -4.488 1 94.38 147 ALA B N 1
ATOM 3295 C CA . ALA B 1 147 ? -2.611 -17.781 -4.309 1 94.38 147 ALA B CA 1
ATOM 3296 C C . ALA B 1 147 ? -3.398 -16.672 -5.012 1 94.38 147 ALA B C 1
ATOM 3298 O O . ALA B 1 147 ? -3.115 -16.344 -6.164 1 94.38 147 ALA B O 1
ATOM 3299 N N . PHE B 1 148 ? -4.395 -16.109 -4.285 1 95.25 148 PHE B N 1
ATOM 3300 C CA . PHE B 1 148 ? -5.238 -15.047 -4.828 1 95.25 148 PHE B CA 1
ATOM 3301 C C . PHE B 1 148 ? -4.398 -13.844 -5.23 1 95.25 148 PHE B C 1
ATOM 3303 O O . PHE B 1 148 ? -3.535 -13.398 -4.469 1 95.25 148 PHE B O 1
ATOM 3310 N N . ARG B 1 149 ? -4.629 -13.25 -6.391 1 92.44 149 ARG B N 1
ATOM 3311 C CA . ARG B 1 149 ? -3.746 -12.242 -6.973 1 92.44 149 ARG B CA 1
ATOM 3312 C C . ARG B 1 149 ? -4.062 -10.852 -6.43 1 92.44 149 ARG B C 1
ATOM 3314 O O . ARG B 1 149 ? -3.293 -9.914 -6.633 1 92.44 149 ARG B O 1
ATOM 3321 N N . ASP B 1 150 ? -5.168 -10.758 -5.719 1 92.62 150 ASP B N 1
ATOM 3322 C CA . ASP B 1 150 ? -5.512 -9.477 -5.109 1 92.62 150 ASP B CA 1
ATOM 3323 C C . ASP B 1 150 ? -4.355 -8.938 -4.266 1 92.62 150 ASP B C 1
ATOM 3325 O O . ASP B 1 150 ? -3.729 -9.695 -3.518 1 92.62 150 ASP B O 1
ATOM 3329 N N . ALA B 1 151 ? -4.121 -7.648 -4.387 1 91.62 151 ALA B N 1
ATOM 3330 C CA . ALA B 1 151 ? -2.953 -7.043 -3.756 1 91.62 151 ALA B CA 1
ATOM 3331 C C . ALA B 1 151 ? -2.986 -7.234 -2.242 1 91.62 151 ALA B C 1
ATOM 3333 O O . ALA B 1 151 ? -1.978 -7.602 -1.634 1 91.62 151 ALA B O 1
ATOM 3334 N N . GLY B 1 152 ? -4.094 -6.973 -1.67 1 94.19 152 GLY B N 1
ATOM 3335 C CA . GLY B 1 152 ? -4.219 -7.129 -0.23 1 94.19 152 GLY B CA 1
ATOM 3336 C C . GLY B 1 152 ? -4.055 -8.562 0.229 1 94.19 152 GLY B C 1
ATOM 3337 O O . GLY B 1 152 ? -3.305 -8.836 1.17 1 94.19 152 GLY B O 1
ATOM 3338 N N . SER B 1 153 ? -4.742 -9.492 -0.482 1 96.25 153 SER B N 1
ATOM 3339 C CA . SER B 1 153 ? -4.625 -10.906 -0.154 1 96.25 153 SER B CA 1
ATOM 3340 C C . SER B 1 153 ? -3.189 -11.398 -0.308 1 96.25 153 SER B C 1
ATOM 3342 O O . SER B 1 153 ? -2.666 -12.086 0.569 1 96.25 153 SER B O 1
ATOM 3344 N N . HIS B 1 154 ? -2.566 -10.961 -1.357 1 95.88 154 HIS B N 1
ATOM 3345 C CA . HIS B 1 154 ? -1.192 -11.375 -1.62 1 95.88 154 HIS B CA 1
ATOM 3346 C C . HIS B 1 154 ? -0.256 -10.906 -0.511 1 95.88 154 HIS B C 1
ATOM 3348 O O . HIS B 1 154 ? 0.527 -11.695 0.02 1 95.88 154 HIS B O 1
ATOM 3354 N N . GLU B 1 155 ? -0.338 -9.68 -0.171 1 94.81 155 GLU B N 1
ATOM 3355 C CA . GLU B 1 155 ? 0.555 -9.133 0.847 1 94.81 155 GLU B CA 1
ATOM 3356 C C . GLU B 1 155 ? 0.379 -9.859 2.18 1 94.81 155 GLU B C 1
ATOM 3358 O O . GLU B 1 155 ? 1.36 -10.195 2.844 1 94.81 155 GLU B O 1
ATOM 3363 N N . ILE B 1 156 ? -0.843 -10.094 2.537 1 96.56 156 ILE B N 1
ATOM 3364 C CA . ILE B 1 156 ? -1.148 -10.766 3.799 1 96.56 156 ILE B CA 1
ATOM 3365 C C . ILE B 1 156 ? -0.612 -12.188 3.771 1 96.56 156 ILE B C 1
ATOM 3367 O O . ILE B 1 156 ? 0.011 -12.648 4.734 1 96.56 156 ILE B O 1
ATOM 3371 N N . VAL B 1 157 ? -0.806 -12.883 2.693 1 96.81 157 VAL B N 1
ATOM 3372 C CA . VAL B 1 157 ? -0.348 -14.266 2.557 1 96.81 157 VAL B CA 1
ATOM 3373 C C . VAL B 1 157 ? 1.175 -14.312 2.656 1 96.81 157 VAL B C 1
ATOM 3375 O O . VAL B 1 157 ? 1.729 -15.164 3.361 1 96.81 157 VAL B O 1
ATOM 3378 N N . GLN B 1 158 ? 1.871 -13.359 2.012 1 93.75 158 GLN B N 1
ATOM 3379 C CA . GLN B 1 158 ? 3.328 -13.344 2.078 1 93.75 158 GLN B CA 1
ATOM 3380 C C . GLN B 1 158 ? 3.812 -13.094 3.506 1 93.75 158 GLN B C 1
ATOM 3382 O O . GLN B 1 158 ? 4.773 -13.727 3.955 1 93.75 158 GLN B O 1
ATOM 3387 N N . ARG B 1 159 ? 3.178 -12.227 4.172 1 92.69 159 ARG B N 1
ATOM 3388 C CA . ARG B 1 159 ? 3.541 -11.945 5.559 1 92.69 159 ARG B CA 1
ATOM 3389 C C . ARG B 1 159 ? 3.338 -13.172 6.438 1 92.69 159 ARG B C 1
ATOM 3391 O O . ARG B 1 159 ? 4.172 -13.477 7.293 1 92.69 159 ARG B O 1
ATOM 3398 N N . LEU B 1 160 ? 2.238 -13.836 6.211 1 95.31 160 LEU B N 1
ATOM 3399 C CA . LEU B 1 160 ? 1.923 -15.008 7.027 1 95.31 160 LEU B CA 1
ATOM 3400 C C . LEU B 1 160 ? 2.865 -16.156 6.707 1 95.31 160 LEU B C 1
ATOM 3402 O O . LEU B 1 160 ? 3.268 -16.906 7.605 1 95.31 160 LEU B O 1
ATOM 3406 N N . TRP B 1 161 ? 3.221 -16.344 5.422 1 93.88 161 TRP B N 1
ATOM 3407 C CA . TRP B 1 161 ? 4.211 -17.359 5.047 1 93.88 161 TRP B CA 1
ATOM 3408 C C . TRP B 1 161 ? 5.539 -17.109 5.754 1 93.88 161 TRP B C 1
ATOM 3410 O O . TRP B 1 161 ? 6.133 -18.031 6.316 1 93.88 161 TRP B O 1
ATOM 3420 N N . LYS B 1 162 ? 5.977 -15.875 5.715 1 90.38 162 LYS B N 1
ATOM 3421 C CA . LYS B 1 162 ? 7.242 -15.508 6.348 1 90.38 162 LYS B CA 1
ATOM 3422 C C . LYS B 1 162 ? 7.207 -15.789 7.844 1 90.38 162 LYS B C 1
ATOM 3424 O O . LYS B 1 162 ? 8.133 -16.391 8.391 1 90.38 162 LYS B O 1
ATOM 3429 N N . ARG B 1 163 ? 6.168 -15.398 8.477 1 92.38 163 ARG B N 1
ATOM 3430 C CA . ARG B 1 163 ? 6.023 -15.617 9.906 1 92.38 163 ARG B CA 1
ATOM 3431 C C . ARG B 1 163 ? 5.965 -17.109 10.242 1 92.38 163 ARG B C 1
ATOM 3433 O O . ARG B 1 163 ? 6.457 -17.531 11.281 1 92.38 163 ARG B O 1
ATOM 3440 N N . ALA B 1 164 ? 5.328 -17.844 9.352 1 95.38 164 ALA B N 1
ATOM 3441 C CA . ALA B 1 164 ? 5.156 -19.281 9.562 1 95.38 164 ALA B CA 1
ATOM 3442 C C . ALA B 1 164 ? 6.434 -20.047 9.219 1 95.38 164 ALA B C 1
ATOM 3444 O O . ALA B 1 164 ? 6.57 -21.234 9.547 1 95.38 164 ALA B O 1
ATOM 3445 N N . GLY B 1 165 ? 7.363 -19.375 8.578 1 91.75 165 GLY B N 1
ATOM 3446 C CA . GLY B 1 165 ? 8.578 -20.047 8.133 1 91.75 165 GLY B CA 1
ATOM 3447 C C . GLY B 1 165 ? 8.336 -21.047 7.027 1 91.75 165 GLY B C 1
ATOM 3448 O O . GLY B 1 165 ? 8.953 -22.125 7.004 1 91.75 165 GLY B O 1
ATOM 3449 N N . ILE B 1 166 ? 7.336 -20.734 6.211 1 91 166 ILE B N 1
ATOM 3450 C CA . ILE B 1 166 ? 6.934 -21.656 5.145 1 91 166 ILE B CA 1
ATOM 3451 C C . ILE B 1 166 ? 7.32 -21.062 3.789 1 91 166 ILE B C 1
ATOM 3453 O O . ILE B 1 166 ? 7.164 -19.859 3.559 1 91 166 ILE B O 1
ATOM 3457 N N . ARG B 1 167 ? 7.766 -21.922 2.947 1 85.25 167 ARG B N 1
ATOM 3458 C CA . ARG B 1 167 ? 7.973 -21.594 1.542 1 85.25 167 ARG B CA 1
ATOM 3459 C C . ARG B 1 167 ? 6.895 -22.219 0.665 1 85.25 167 ARG B C 1
ATOM 3461 O O . ARG B 1 167 ? 6.688 -23.438 0.694 1 85.25 167 ARG B O 1
ATOM 3468 N N . PRO B 1 168 ? 6.227 -21.344 -0.086 1 87.88 168 PRO B N 1
ATOM 3469 C CA . PRO B 1 168 ? 5.211 -21.906 -0.976 1 87.88 168 PRO B CA 1
ATOM 3470 C C . PRO B 1 168 ? 5.809 -22.844 -2.027 1 87.88 168 PRO B C 1
ATOM 3472 O O . PRO B 1 168 ? 6.887 -22.562 -2.561 1 87.88 168 PRO B O 1
ATOM 3475 N N . GLU B 1 169 ? 5.137 -23.922 -2.293 1 89 169 GLU B N 1
ATOM 3476 C CA . GLU B 1 169 ? 5.559 -24.906 -3.279 1 89 169 GLU B CA 1
ATOM 3477 C C . GLU B 1 169 ? 4.484 -25.125 -4.336 1 89 169 GLU B C 1
ATOM 3479 O O . GLU B 1 169 ? 3.289 -25.094 -4.031 1 89 169 GLU B O 1
ATOM 3484 N N . PRO B 1 170 ? 4.926 -25.422 -5.52 1 85.38 170 PRO B N 1
ATOM 3485 C CA . PRO B 1 170 ? 3.975 -25.516 -6.629 1 85.38 170 PRO B CA 1
ATOM 3486 C C . PRO B 1 170 ? 3.035 -26.703 -6.508 1 85.38 170 PRO B C 1
ATOM 3488 O O . PRO B 1 170 ? 1.998 -26.75 -7.176 1 85.38 170 PRO B O 1
ATOM 3491 N N . ASP B 1 171 ? 3.352 -27.672 -5.719 1 89.81 171 ASP B N 1
ATOM 3492 C CA . ASP B 1 171 ? 2.523 -28.875 -5.641 1 89.81 171 ASP B CA 1
ATOM 3493 C C . ASP B 1 171 ? 1.244 -28.609 -4.852 1 89.81 171 ASP B C 1
ATOM 3495 O O . ASP B 1 171 ? 0.238 -29.297 -5.043 1 89.81 171 ASP B O 1
ATOM 3499 N N . TRP B 1 172 ? 1.242 -27.625 -3.957 1 93.81 172 TRP B N 1
ATOM 3500 C CA . TRP B 1 172 ? 0.023 -27.406 -3.189 1 93.81 172 TRP B CA 1
ATOM 3501 C C . TRP B 1 172 ? -0.393 -25.938 -3.256 1 93.81 172 TRP B C 1
ATOM 3503 O O . TRP B 1 172 ? -1.521 -25.578 -2.898 1 93.81 172 TRP B O 1
ATOM 3513 N N . VAL B 1 173 ? 0.481 -25.047 -3.656 1 94.69 173 VAL B N 1
ATOM 3514 C CA . VAL B 1 173 ? 0.104 -23.656 -3.895 1 94.69 173 VAL B CA 1
ATOM 3515 C C . VAL B 1 173 ? -0.284 -23.469 -5.359 1 94.69 173 VAL B C 1
ATOM 3517 O O . VAL B 1 173 ? 0.543 -23.656 -6.258 1 94.69 173 VAL B O 1
ATOM 3520 N N . LEU B 1 174 ? -1.507 -23.078 -5.562 1 93.44 174 LEU B N 1
ATOM 3521 C CA . LEU B 1 174 ? -2.098 -22.969 -6.895 1 93.44 174 LEU B CA 1
ATOM 3522 C C . LEU B 1 174 ? -2.178 -21.516 -7.348 1 93.44 174 LEU B C 1
ATOM 3524 O O . LEU B 1 174 ? -2.451 -20.625 -6.539 1 93.44 174 LEU B O 1
ATOM 3528 N N . LEU B 1 175 ? -2.02 -21.328 -8.648 1 90.38 175 LEU B N 1
ATOM 3529 C CA . LEU B 1 175 ? -2.137 -19.984 -9.227 1 90.38 175 LEU B CA 1
ATOM 3530 C C . LEU B 1 175 ? -3.598 -19.578 -9.336 1 90.38 175 LEU B C 1
ATOM 3532 O O . LEU B 1 175 ? -4.461 -20.391 -9.656 1 90.38 175 LEU B O 1
ATOM 3536 N N . ASP B 1 176 ? -3.861 -18.328 -9.039 1 92.25 176 ASP B N 1
ATOM 3537 C CA . ASP B 1 176 ? -5.156 -17.719 -9.336 1 92.25 176 ASP B CA 1
ATOM 3538 C C . ASP B 1 176 ? -5.41 -17.672 -10.836 1 92.25 176 ASP B C 1
ATOM 3540 O O . ASP B 1 176 ? -4.707 -16.969 -11.57 1 92.25 176 ASP B O 1
ATOM 3544 N N . ARG B 1 177 ? -6.434 -18.344 -11.281 1 86.62 177 ARG B N 1
ATOM 3545 C CA . ARG B 1 177 ? -6.781 -18.406 -12.695 1 86.62 177 ARG B CA 1
ATOM 3546 C C . ARG B 1 177 ? -8.086 -17.656 -12.969 1 86.62 177 ARG B C 1
ATOM 3548 O O . ARG B 1 177 ? -8.656 -17.766 -14.055 1 86.62 177 ARG B O 1
ATOM 3555 N N . SER B 1 178 ? -8.508 -16.984 -11.984 1 85.44 178 SER B N 1
ATOM 3556 C CA . SER B 1 178 ? -9.781 -16.297 -12.133 1 85.44 178 SER B CA 1
ATOM 3557 C C . SER B 1 178 ? -9.664 -15.094 -13.062 1 85.44 178 SER B C 1
ATOM 3559 O O . SER B 1 178 ? -8.633 -14.414 -13.07 1 85.44 178 SER B O 1
ATOM 3561 N N . GLU B 1 179 ? -10.688 -14.875 -13.836 1 79.06 179 GLU B N 1
ATOM 3562 C CA . GLU B 1 179 ? -10.734 -13.688 -14.68 1 79.06 179 GLU B CA 1
ATOM 3563 C C . GLU B 1 179 ? -11.055 -12.438 -13.867 1 79.06 179 GLU B C 1
ATOM 3565 O O . GLU B 1 179 ? -10.453 -11.383 -14.078 1 79.06 179 GLU B O 1
ATOM 3570 N N . ARG B 1 180 ? -12.016 -12.664 -13.023 1 81.81 180 ARG B N 1
ATOM 3571 C CA . ARG B 1 180 ? -12.406 -11.594 -12.117 1 81.81 180 ARG B CA 1
ATOM 3572 C C . ARG B 1 180 ? -12.156 -11.977 -10.664 1 81.81 180 ARG B C 1
ATOM 3574 O O . ARG B 1 180 ? -12.305 -13.148 -10.297 1 81.81 180 ARG B O 1
ATOM 3581 N N . PRO B 1 181 ? -11.836 -11.008 -9.875 1 80.38 181 PRO B N 1
ATOM 3582 C CA . PRO B 1 181 ? -11.523 -11.297 -8.477 1 80.38 181 PRO B CA 1
ATOM 3583 C C . PRO B 1 181 ? -12.648 -12.055 -7.766 1 80.38 181 PRO B C 1
ATOM 3585 O O . PRO B 1 181 ? -12.383 -12.898 -6.91 1 80.38 181 PRO B O 1
ATOM 3588 N N . GLN B 1 182 ? -13.875 -11.82 -8.188 1 77.88 182 GLN B N 1
ATOM 3589 C CA . GLN B 1 182 ? -15.039 -12.414 -7.539 1 77.88 182 GLN B CA 1
ATOM 3590 C C . GLN B 1 182 ? -15.109 -13.914 -7.801 1 77.88 182 GLN B C 1
ATOM 3592 O O . GLN B 1 182 ? -15.844 -14.633 -7.125 1 77.88 182 GLN B O 1
ATOM 3597 N N . GLU B 1 183 ? -14.391 -14.398 -8.75 1 87.25 183 GLU B N 1
ATOM 3598 C CA . GLU B 1 183 ? -14.461 -15.797 -9.164 1 87.25 183 GLU B CA 1
ATOM 3599 C C . GLU B 1 183 ? -13.469 -16.656 -8.391 1 87.25 183 GLU B C 1
ATOM 3601 O O . GLU B 1 183 ? -13.43 -17.875 -8.555 1 87.25 183 GLU B O 1
ATOM 3606 N N . ILE B 1 184 ? -12.703 -16.047 -7.52 1 91.75 184 ILE B N 1
ATOM 3607 C CA . ILE B 1 184 ? -11.648 -16.766 -6.82 1 91.75 184 ILE B CA 1
ATOM 3608 C C . ILE B 1 184 ? -12.258 -17.844 -5.926 1 91.75 184 ILE B C 1
ATOM 3610 O O . ILE B 1 184 ? -11.688 -18.922 -5.777 1 91.75 184 ILE B O 1
ATOM 3614 N N . LEU B 1 185 ? -13.438 -17.594 -5.387 1 92.31 185 LEU B N 1
ATOM 3615 C CA . LEU B 1 185 ? -14.086 -18.562 -4.504 1 92.31 185 LEU B CA 1
ATOM 3616 C C . LEU B 1 185 ? -14.602 -19.75 -5.293 1 92.31 185 LEU B C 1
ATOM 3618 O O . LEU B 1 185 ? -14.602 -20.875 -4.797 1 92.31 185 LEU B O 1
ATOM 3622 N N . ALA B 1 186 ? -15.055 -19.5 -6.492 1 91.19 186 ALA B N 1
ATOM 3623 C CA . ALA B 1 186 ? -15.469 -20.594 -7.355 1 91.19 186 ALA B CA 1
ATOM 3624 C C . ALA B 1 186 ? -14.305 -21.531 -7.672 1 91.19 186 ALA B C 1
ATOM 3626 O O . ALA B 1 186 ? -14.445 -22.75 -7.625 1 91.19 186 ALA B O 1
ATOM 3627 N N . GLN B 1 187 ? -13.164 -20.891 -7.949 1 91.81 187 GLN B N 1
ATOM 3628 C CA . GLN B 1 187 ? -11.984 -21.703 -8.188 1 91.81 187 GLN B CA 1
ATOM 3629 C C . GLN B 1 187 ? -11.609 -22.516 -6.945 1 91.81 187 GLN B C 1
ATOM 3631 O O . GLN B 1 187 ? -11.297 -23.703 -7.039 1 91.81 187 GLN B O 1
ATOM 3636 N N . ALA B 1 188 ? -11.609 -21.859 -5.82 1 94.44 188 ALA B N 1
ATOM 3637 C CA . ALA B 1 188 ? -11.266 -22.531 -4.57 1 94.44 188 ALA B CA 1
ATOM 3638 C C . ALA B 1 188 ? -12.203 -23.703 -4.301 1 94.44 188 ALA B C 1
ATOM 3640 O O . ALA B 1 188 ? -11.766 -24.781 -3.881 1 94.44 188 ALA B O 1
ATOM 3641 N N . ALA B 1 189 ? -13.469 -23.516 -4.535 1 93.06 189 ALA B N 1
ATOM 3642 C CA . ALA B 1 189 ? -14.461 -24.562 -4.332 1 93.06 189 ALA B CA 1
ATOM 3643 C C . ALA B 1 189 ? -14.203 -25.75 -5.266 1 93.06 189 ALA B C 1
ATOM 3645 O O . ALA B 1 189 ? -14.195 -26.891 -4.828 1 93.06 189 ALA B O 1
ATOM 3646 N N . GLN B 1 190 ? -13.992 -25.453 -6.5 1 93.25 190 GLN B N 1
ATOM 3647 C CA . GLN B 1 190 ? -13.766 -26.469 -7.508 1 93.25 190 GLN B CA 1
ATOM 3648 C C . GLN B 1 190 ? -12.523 -27.297 -7.176 1 93.25 190 GLN B C 1
ATOM 3650 O O . GLN B 1 190 ? -12.516 -28.516 -7.383 1 93.25 190 GLN B O 1
ATOM 3655 N N . GLN B 1 191 ? -11.586 -26.688 -6.613 1 94.75 191 GLN B N 1
ATOM 3656 C CA . GLN B 1 191 ? -10.32 -27.359 -6.367 1 94.75 191 GLN B CA 1
ATOM 3657 C C . GLN B 1 191 ? -10.203 -27.797 -4.91 1 94.75 191 GLN B C 1
ATOM 3659 O O . GLN B 1 191 ? -9.156 -28.297 -4.488 1 94.75 191 GLN B O 1
ATOM 3664 N N . ARG B 1 192 ? -11.297 -27.531 -4.152 1 95.62 192 ARG B N 1
ATOM 3665 C CA . ARG B 1 192 ? -11.312 -27.844 -2.729 1 95.62 192 ARG B CA 1
ATOM 3666 C C . ARG B 1 192 ? -10.094 -27.266 -2.025 1 95.62 192 ARG B C 1
ATOM 3668 O O . ARG B 1 192 ? -9.406 -27.969 -1.279 1 95.62 192 ARG B O 1
ATOM 3675 N N . ALA B 1 193 ? -9.812 -25.984 -2.316 1 97.31 193 ALA B N 1
ATOM 3676 C CA . ALA B 1 193 ? -8.594 -25.328 -1.872 1 97.31 193 ALA B CA 1
ATOM 3677 C C . ALA B 1 193 ? -8.898 -24.266 -0.812 1 97.31 193 ALA B C 1
ATOM 3679 O O . ALA B 1 193 ? -10.039 -23.812 -0.682 1 97.31 193 ALA B O 1
ATOM 3680 N N . TYR B 1 194 ? -7.887 -23.984 -0.025 1 98 194 TYR B N 1
ATOM 3681 C CA . TYR B 1 194 ? -7.914 -22.828 0.86 1 98 194 TYR B CA 1
ATOM 3682 C C . TYR B 1 194 ? -7.559 -21.562 0.102 1 98 194 TYR B C 1
ATOM 3684 O O . TYR B 1 194 ? -6.883 -21.609 -0.928 1 98 194 TYR B O 1
ATOM 3692 N N . VAL B 1 195 ? -8.023 -20.406 0.581 1 97.25 195 VAL B N 1
ATOM 3693 C CA . VAL B 1 195 ? -7.711 -19.109 -0.027 1 97.25 195 VAL B CA 1
ATOM 3694 C C . VAL B 1 195 ? -7.914 -18 0.994 1 97.25 195 VAL B C 1
ATOM 3696 O O . VAL B 1 195 ? -8.758 -18.109 1.887 1 97.25 195 VAL B O 1
ATOM 3699 N N . VAL B 1 196 ? -7.133 -16.984 0.946 1 97.88 196 VAL B N 1
ATOM 3700 C CA . VAL B 1 196 ? -7.301 -15.781 1.758 1 97.88 196 VAL B CA 1
ATOM 3701 C C . VAL B 1 196 ? -8.008 -14.703 0.942 1 97.88 196 VAL B C 1
ATOM 3703 O O . VAL B 1 196 ? -7.531 -14.305 -0.124 1 97.88 196 VAL B O 1
ATOM 3706 N N . VAL B 1 197 ? -9.172 -14.227 1.455 1 95.69 197 VAL B N 1
ATOM 3707 C CA . VAL B 1 197 ? -9.977 -13.227 0.758 1 95.69 197 VAL B CA 1
ATOM 3708 C C . VAL B 1 197 ? -10.477 -12.18 1.751 1 95.69 197 VAL B C 1
ATOM 3710 O O . VAL B 1 197 ? -10.383 -12.375 2.965 1 95.69 197 VAL B O 1
ATOM 3713 N N . GLY B 1 198 ? -10.961 -11.094 1.199 1 95.12 198 GLY B N 1
ATOM 3714 C CA . GLY B 1 198 ? -11.617 -10.125 2.062 1 95.12 198 GLY B CA 1
ATOM 3715 C C . GLY B 1 198 ? -12.836 -10.68 2.771 1 95.12 198 GLY B C 1
ATOM 3716 O O . GLY B 1 198 ? -13.656 -11.359 2.16 1 95.12 198 GLY B O 1
ATOM 3717 N N . GLY B 1 199 ? -12.953 -10.375 4.012 1 95.25 199 GLY B N 1
ATOM 3718 C CA . GLY B 1 199 ? -14.023 -10.922 4.82 1 95.25 199 GLY B CA 1
ATOM 3719 C C . GLY B 1 199 ? -15.398 -10.43 4.406 1 95.25 199 GLY B C 1
ATOM 3720 O O . GLY B 1 199 ? -16.359 -11.195 4.402 1 95.25 199 GLY B O 1
ATOM 3721 N N . ILE B 1 200 ? -15.5 -9.148 4.059 1 94.5 200 ILE B N 1
ATOM 3722 C CA . ILE B 1 200 ? -16.797 -8.555 3.748 1 94.5 200 ILE B CA 1
ATOM 3723 C C . ILE B 1 200 ? -17.344 -9.164 2.467 1 94.5 200 ILE B C 1
ATOM 3725 O O . ILE B 1 200 ? -18.453 -9.719 2.463 1 94.5 200 ILE B O 1
ATOM 3729 N N . PRO B 1 201 ? -16.578 -9.164 1.373 1 89.75 201 PRO B N 1
ATOM 3730 C CA . PRO B 1 201 ? -17.125 -9.828 0.186 1 89.75 201 PRO B CA 1
ATOM 3731 C C . PRO B 1 201 ? -17.375 -11.312 0.403 1 89.75 201 PRO B C 1
ATOM 3733 O O . PRO B 1 201 ? -18.312 -11.883 -0.176 1 89.75 201 PRO B O 1
ATOM 3736 N N . ALA B 1 202 ? -16.547 -11.953 1.151 1 91 202 ALA B N 1
ATOM 3737 C CA . ALA B 1 202 ? -16.75 -13.367 1.433 1 91 202 ALA B CA 1
ATOM 3738 C C . ALA B 1 202 ? -18.078 -13.594 2.152 1 91 202 ALA B C 1
ATOM 3740 O O . ALA B 1 202 ? -18.828 -14.523 1.82 1 91 202 ALA B O 1
ATOM 3741 N N . ALA B 1 203 ? -18.344 -12.719 3.125 1 89 203 ALA B N 1
ATOM 3742 C CA . ALA B 1 203 ? -19.547 -12.875 3.945 1 89 203 ALA B CA 1
ATOM 3743 C C . ALA B 1 203 ? -20.797 -12.516 3.152 1 89 203 ALA B C 1
ATOM 3745 O O . ALA B 1 203 ? -21.859 -13.117 3.346 1 89 203 ALA B O 1
ATOM 3746 N N . PHE B 1 204 ? -20.672 -11.508 2.361 1 81.88 204 PHE B N 1
ATOM 3747 C CA . PHE B 1 204 ? -21.859 -11.008 1.672 1 81.88 204 PHE B CA 1
ATOM 3748 C C . PHE B 1 204 ? -21.953 -11.594 0.268 1 81.88 204 PHE B C 1
ATOM 3750 O O . PHE B 1 204 ? -23 -11.508 -0.377 1 81.88 204 PHE B O 1
ATOM 3757 N N . GLY B 1 205 ? -20.828 -11.883 -0.262 1 68.69 205 GLY B N 1
ATOM 3758 C CA . GLY B 1 205 ? -20.875 -12.641 -1.499 1 68.69 205 GLY B CA 1
ATOM 3759 C C . GLY B 1 205 ? -21.203 -14.109 -1.286 1 68.69 205 GLY B C 1
ATOM 3760 O O . GLY B 1 205 ? -21.125 -14.609 -0.163 1 68.69 205 GLY B O 1
ATOM 3761 N N . LYS B 1 206 ? -21.984 -14.633 -2.211 1 54.47 206 LYS B N 1
ATOM 3762 C CA . LYS B 1 206 ? -22.422 -16.016 -2.027 1 54.47 206 LYS B CA 1
ATOM 3763 C C . LYS B 1 206 ? -21.234 -16.953 -1.881 1 54.47 206 LYS B C 1
ATOM 3765 O O . LYS B 1 206 ? -20.656 -17.406 -2.877 1 54.47 206 LYS B O 1
ATOM 3770 N N . LEU B 1 207 ? -20.219 -16.656 -1.055 1 56.56 207 LEU B N 1
ATOM 3771 C CA . LEU B 1 207 ? -19.609 -17.938 -0.722 1 56.56 207 LEU B CA 1
ATOM 3772 C C . LEU B 1 207 ? -20.594 -19.078 -0.961 1 56.56 207 LEU B C 1
ATOM 3774 O O . LEU B 1 207 ? -21.062 -19.703 -0.011 1 56.56 207 LEU B O 1
ATOM 3778 N N . ARG B 1 208 ? -21.484 -18.625 -1.982 1 50.91 208 ARG B N 1
ATOM 3779 C CA . ARG B 1 208 ? -22.594 -19.469 -2.389 1 50.91 208 ARG B CA 1
ATOM 3780 C C . ARG B 1 208 ? -22.109 -20.844 -2.836 1 50.91 208 ARG B C 1
ATOM 3782 O O . ARG B 1 208 ? -22.906 -21.703 -3.189 1 50.91 208 ARG B O 1
ATOM 3789 N N . GLY B 1 209 ? -20.688 -20.938 -2.859 1 55.09 209 GLY B N 1
ATOM 3790 C CA . GLY B 1 209 ? -20.406 -22.281 -3.352 1 55.09 209 GLY B CA 1
ATOM 3791 C C . GLY B 1 209 ? -20.422 -23.344 -2.26 1 55.09 209 GLY B C 1
ATOM 3792 O O . GLY B 1 209 ? -20.078 -23.062 -1.109 1 55.09 209 GLY B O 1
ATOM 3793 N N . GLU B 1 210 ? -21.25 -24.266 -2.594 1 62.59 210 GLU B N 1
ATOM 3794 C CA . GLU B 1 210 ? -21.781 -25.406 -1.851 1 62.59 210 GLU B CA 1
ATOM 3795 C C . GLU B 1 210 ? -20.672 -26.203 -1.182 1 62.59 210 GLU B C 1
ATOM 3797 O O . GLU B 1 210 ? -20.938 -27.141 -0.442 1 62.59 210 GLU B O 1
ATOM 3802 N N . GLY B 1 211 ? -19.609 -25.438 -0.645 1 88.06 211 GLY B N 1
ATOM 3803 C CA . GLY B 1 211 ? -18.766 -26.344 0.129 1 88.06 211 GLY B CA 1
ATOM 3804 C C . GLY B 1 211 ? -17.609 -25.625 0.813 1 88.06 211 GLY B C 1
ATOM 3805 O O . GLY B 1 211 ? -16.703 -26.266 1.354 1 88.06 211 GLY B O 1
ATOM 3806 N N . LEU B 1 212 ? -17.609 -24.203 0.788 1 93.94 212 LEU B N 1
ATOM 3807 C CA . LEU B 1 212 ? -16.562 -23.438 1.456 1 93.94 212 LEU B CA 1
ATOM 3808 C C . LEU B 1 212 ? -17.109 -22.734 2.695 1 93.94 212 LEU B C 1
ATOM 3810 O O . LEU B 1 212 ? -18.297 -22.391 2.75 1 93.94 212 LEU B O 1
ATOM 3814 N N . GLU B 1 213 ? -16.266 -22.562 3.682 1 94.69 213 GLU B N 1
ATOM 3815 C CA . GLU B 1 213 ? -16.594 -21.812 4.898 1 94.69 213 GLU B CA 1
ATOM 3816 C C . GLU B 1 213 ? -15.438 -20.922 5.324 1 94.69 213 GLU B C 1
ATOM 3818 O O . GLU B 1 213 ? -14.289 -21.172 4.969 1 94.69 213 GLU B O 1
ATOM 3823 N N . ILE B 1 214 ? -15.797 -19.828 5.973 1 95.94 214 ILE B N 1
ATOM 3824 C CA . ILE B 1 214 ? -14.758 -19.078 6.664 1 95.94 214 ILE B CA 1
ATOM 3825 C C . ILE B 1 214 ? -14.227 -19.891 7.84 1 95.94 214 ILE B C 1
ATOM 3827 O O . ILE B 1 214 ? -14.961 -20.188 8.781 1 95.94 214 ILE B O 1
ATOM 3831 N N . LEU B 1 215 ? -12.969 -20.203 7.773 1 97.81 215 LEU B N 1
ATOM 3832 C CA . LEU B 1 215 ? -12.398 -21.125 8.75 1 97.81 215 LEU B CA 1
ATOM 3833 C C . LEU B 1 215 ? -11.586 -20.375 9.797 1 97.81 215 LEU B C 1
ATOM 3835 O O . LEU B 1 215 ? -11.383 -20.891 10.906 1 97.81 215 LEU B O 1
ATOM 3839 N N . LEU B 1 216 ? -11.047 -19.25 9.469 1 98.31 216 LEU B N 1
ATOM 3840 C CA . LEU B 1 216 ? -10.266 -18.438 10.391 1 98.31 216 LEU B CA 1
ATOM 3841 C C . LEU B 1 216 ? -10.531 -16.953 10.156 1 98.31 216 LEU B C 1
ATOM 3843 O O . LEU B 1 216 ? -10.5 -16.484 9.016 1 98.31 216 LEU B O 1
ATOM 3847 N N . ARG B 1 217 ? -10.789 -16.266 11.18 1 97.25 217 ARG B N 1
ATOM 3848 C CA . ARG B 1 217 ? -10.922 -14.812 11.219 1 97.25 217 ARG B CA 1
ATOM 3849 C C . ARG B 1 217 ? -10.406 -14.242 12.531 1 97.25 217 ARG B C 1
ATOM 3851 O O . ARG B 1 217 ? -10.062 -15 13.445 1 97.25 217 ARG B O 1
ATOM 3858 N N . GLY B 1 218 ? -10.227 -12.953 12.578 1 96.5 218 GLY B N 1
ATOM 3859 C CA . GLY B 1 218 ? -9.914 -12.297 13.836 1 96.5 218 GLY B CA 1
ATOM 3860 C C . GLY B 1 218 ? -8.438 -12.008 14.016 1 96.5 218 GLY B C 1
ATOM 3861 O O . GLY B 1 218 ? -8.039 -11.328 14.969 1 96.5 218 GLY B O 1
ATOM 3862 N N . ASP B 1 219 ? -7.582 -12.547 13.172 1 97.56 219 ASP B N 1
ATOM 3863 C CA . ASP B 1 219 ? -6.152 -12.258 13.258 1 97.56 219 ASP B CA 1
ATOM 3864 C C . ASP B 1 219 ? -5.852 -10.828 12.82 1 97.56 219 ASP B C 1
ATOM 3866 O O . ASP B 1 219 ? -6.027 -10.477 11.656 1 97.56 219 ASP B O 1
ATOM 3870 N N . ARG B 1 220 ? -5.332 -9.984 13.703 1 96.62 220 ARG B N 1
ATOM 3871 C CA . ARG B 1 220 ? -5.059 -8.578 13.414 1 96.62 220 ARG B CA 1
ATOM 3872 C C . ARG B 1 220 ? -4.059 -8.438 12.266 1 96.62 220 ARG B C 1
ATOM 3874 O O . ARG B 1 220 ? -4.066 -7.438 11.547 1 96.62 220 ARG B O 1
ATOM 3881 N N . ARG B 1 221 ? -3.24 -9.453 12.086 1 96.5 221 ARG B N 1
ATOM 3882 C CA . ARG B 1 221 ? -2.225 -9.414 11.039 1 96.5 221 ARG B CA 1
ATOM 3883 C C . ARG B 1 221 ? -2.852 -9.609 9.656 1 96.5 221 ARG B C 1
ATOM 3885 O O . ARG B 1 221 ? -2.172 -9.469 8.641 1 96.5 221 ARG B O 1
ATOM 3892 N N . MET B 1 222 ? -4.137 -9.898 9.633 1 98 222 MET B N 1
ATOM 3893 C CA . MET B 1 222 ? -4.84 -10.109 8.375 1 98 222 MET B CA 1
ATOM 3894 C C . MET B 1 222 ? -5.762 -8.93 8.062 1 98 222 MET B C 1
ATOM 3896 O O . MET B 1 222 ? -6.699 -9.062 7.277 1 98 222 MET B O 1
ATOM 3900 N N . ARG B 1 223 ? -5.5 -7.77 8.648 1 97.94 223 ARG B N 1
ATOM 3901 C CA . ARG B 1 223 ? -6.312 -6.574 8.438 1 97.94 223 ARG B CA 1
ATOM 3902 C C . ARG B 1 223 ? -5.66 -5.637 7.434 1 97.94 223 ARG B C 1
ATOM 3904 O O . ARG B 1 223 ? -4.434 -5.633 7.285 1 97.94 223 ARG B O 1
ATOM 3911 N N . ARG B 1 224 ? -6.445 -4.91 6.715 1 97.25 224 ARG B N 1
ATOM 3912 C CA . ARG B 1 224 ? -6.012 -3.953 5.699 1 97.25 224 ARG B CA 1
ATOM 3913 C C . ARG B 1 224 ? -6.621 -2.578 5.953 1 97.25 224 ARG B C 1
ATOM 3915 O O . ARG B 1 224 ? -7.82 -2.465 6.207 1 97.25 224 ARG B O 1
ATOM 3922 N N . ALA B 1 225 ? -5.855 -1.55 5.805 1 98.19 225 ALA B N 1
ATOM 3923 C CA . ALA B 1 225 ? -6.223 -0.203 6.234 1 98.19 225 ALA B CA 1
ATOM 3924 C C . ALA B 1 225 ? -7.156 0.459 5.223 1 98.19 225 ALA B C 1
ATOM 3926 O O . ALA B 1 225 ? -6.949 0.346 4.012 1 98.19 225 ALA B O 1
ATOM 3927 N N . TYR B 1 226 ? -8.141 1.096 5.742 1 98.44 226 TYR B N 1
ATOM 3928 C CA . TYR B 1 226 ? -8.875 2.133 5.031 1 98.44 226 TYR B CA 1
ATOM 3929 C C . TYR B 1 226 ? -8.297 3.512 5.328 1 98.44 226 TYR B C 1
ATOM 3931 O O . TYR B 1 226 ? -7.934 3.811 6.465 1 98.44 226 TYR B O 1
ATOM 3939 N N . VAL B 1 227 ? -8.266 4.328 4.285 1 98.69 227 VAL B N 1
ATOM 3940 C CA . VAL B 1 227 ? -7.793 5.699 4.469 1 98.69 227 VAL B CA 1
ATOM 3941 C C . VAL B 1 227 ? -8.852 6.68 3.963 1 98.69 227 VAL B C 1
ATOM 3943 O O . VAL B 1 227 ? -9.633 6.348 3.07 1 98.69 227 VAL B O 1
ATOM 3946 N N . ALA B 1 228 ? -8.922 7.797 4.621 1 98.88 228 ALA B N 1
ATOM 3947 C CA . ALA B 1 228 ? -9.633 8.969 4.109 1 98.88 228 ALA B CA 1
ATOM 3948 C C . ALA B 1 228 ? -8.672 9.914 3.381 1 98.88 228 ALA B C 1
ATOM 3950 O O . ALA B 1 228 ? -7.668 10.344 3.951 1 98.88 228 ALA B O 1
ATOM 3951 N N . LEU B 1 229 ? -8.953 10.125 2.143 1 98.69 229 LEU B N 1
ATOM 3952 C CA . LEU B 1 229 ? -8.125 11.031 1.351 1 98.69 229 LEU B CA 1
ATOM 3953 C C . LEU B 1 229 ? -8.844 12.352 1.105 1 98.69 229 LEU B C 1
ATOM 3955 O O . LEU B 1 229 ? -9.859 12.391 0.41 1 98.69 229 LEU B O 1
ATOM 3959 N N . GLU B 1 230 ? -8.32 13.406 1.704 1 98.81 230 GLU B N 1
ATOM 3960 C CA . GLU B 1 230 ? -8.836 14.758 1.515 1 98.81 230 GLU B CA 1
ATOM 3961 C C . GLU B 1 230 ? -8.375 15.344 0.182 1 98.81 230 GLU B C 1
ATOM 3963 O O . GLU B 1 230 ? -7.406 14.867 -0.411 1 98.81 230 GLU B O 1
ATOM 3968 N N . PRO B 1 231 ? -9.086 16.328 -0.311 1 98.75 231 PRO B N 1
ATOM 3969 C CA . PRO B 1 231 ? -8.641 16.938 -1.562 1 98.75 231 PRO B CA 1
ATOM 3970 C C . PRO B 1 231 ? -7.32 17.703 -1.412 1 98.75 231 PRO B C 1
ATOM 3972 O O . PRO B 1 231 ? -7.102 18.375 -0.403 1 98.75 231 PRO B O 1
ATOM 3975 N N . GLY B 1 232 ? -6.457 17.484 -2.404 1 98.25 232 GLY B N 1
ATOM 3976 C CA . GLY B 1 232 ? -5.195 18.203 -2.428 1 98.25 232 GLY B CA 1
ATOM 3977 C C . GLY B 1 232 ? -5.285 19.547 -3.125 1 98.25 232 GLY B C 1
ATOM 3978 O O . GLY B 1 232 ? -6.371 19.969 -3.539 1 98.25 232 GLY B O 1
ATOM 3979 N N . PRO B 1 233 ? -4.164 20.281 -3.209 1 97.25 233 PRO B N 1
ATOM 3980 C CA . PRO B 1 233 ? -4.168 21.641 -3.754 1 97.25 233 PRO B CA 1
ATOM 3981 C C . PRO B 1 233 ? -4.598 21.688 -5.219 1 97.25 233 PRO B C 1
ATOM 3983 O O . PRO B 1 233 ? -5.148 22.688 -5.672 1 97.25 233 PRO B O 1
ATOM 3986 N N . ALA B 1 234 ? -4.367 20.594 -5.992 1 97.56 234 ALA B N 1
ATOM 3987 C CA . ALA B 1 234 ? -4.691 20.578 -7.418 1 97.56 234 ALA B CA 1
ATOM 3988 C C . ALA B 1 234 ? -6.074 19.984 -7.66 1 97.56 234 ALA B C 1
ATOM 3990 O O . ALA B 1 234 ? -6.52 19.875 -8.805 1 97.56 234 ALA B O 1
ATOM 3991 N N . HIS B 1 235 ? -6.723 19.562 -6.555 1 98.44 235 HIS B N 1
ATOM 3992 C CA . HIS B 1 235 ? -8.07 19.016 -6.668 1 98.44 235 HIS B CA 1
ATOM 3993 C C . HIS B 1 235 ? -9.094 20.125 -6.938 1 98.44 235 HIS B C 1
ATOM 3995 O O . HIS B 1 235 ? -8.977 21.219 -6.406 1 98.44 235 HIS B O 1
ATOM 4001 N N . PRO B 1 236 ? -10.156 19.812 -7.645 1 98.19 236 PRO B N 1
ATOM 4002 C CA . PRO B 1 236 ? -11.133 20.844 -8.023 1 98.19 236 PRO B CA 1
ATOM 4003 C C . PRO B 1 236 ? -12.039 21.25 -6.867 1 98.19 236 PRO B C 1
ATOM 4005 O O . PRO B 1 236 ? -12.867 22.156 -7.016 1 98.19 236 PRO B O 1
ATOM 4008 N N . ALA B 1 237 ? -11.945 20.688 -5.746 1 98.19 237 ALA B N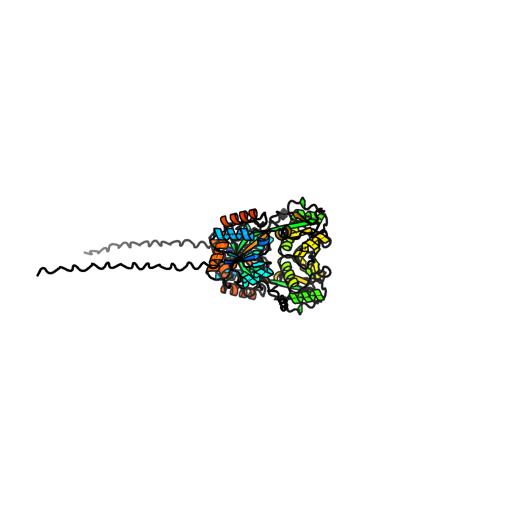 1
ATOM 4009 C CA . ALA B 1 237 ? -12.828 20.969 -4.617 1 98.19 237 ALA B CA 1
ATOM 4010 C C . ALA B 1 237 ? -12.797 22.453 -4.25 1 98.19 237 ALA B C 1
ATOM 4012 O O . ALA B 1 237 ? -11.75 23.094 -4.316 1 98.19 237 ALA B O 1
ATOM 4013 N N . SER B 1 238 ? -13.953 22.984 -3.82 1 97.88 238 SER B N 1
ATOM 4014 C CA . SER B 1 238 ? -14.047 24.359 -3.336 1 97.88 238 SER B CA 1
ATOM 4015 C C . SER B 1 238 ? -13.375 24.516 -1.976 1 97.88 238 SER B C 1
ATOM 4017 O O . SER B 1 238 ? -13.039 23.531 -1.33 1 97.88 238 SER B O 1
ATOM 4019 N N . ALA B 1 239 ? -13.234 25.734 -1.626 1 97.44 239 ALA B N 1
ATOM 4020 C CA . ALA B 1 239 ? -12.672 26.016 -0.308 1 97.44 239 ALA B CA 1
ATOM 4021 C C . ALA B 1 239 ? -13.562 25.453 0.799 1 97.44 239 ALA B C 1
ATOM 4023 O O . ALA B 1 239 ? -13.062 24.906 1.784 1 97.44 239 ALA B O 1
ATOM 4024 N N . THR B 1 240 ? -14.844 25.562 0.613 1 97.69 240 THR B N 1
ATOM 4025 C CA . THR B 1 240 ? -15.797 25.047 1.594 1 97.69 240 THR B CA 1
ATOM 4026 C C . THR B 1 240 ? -15.727 23.531 1.666 1 97.69 240 THR B C 1
ATOM 4028 O O . THR B 1 240 ? -15.734 22.953 2.756 1 97.69 240 THR B O 1
ATOM 4031 N N . ALA B 1 241 ? -15.648 22.891 0.556 1 98.38 241 ALA B N 1
ATOM 4032 C CA . ALA B 1 241 ? -15.547 21.438 0.521 1 98.38 241 ALA B CA 1
ATOM 4033 C C . ALA B 1 241 ? -14.281 20.953 1.223 1 98.38 241 ALA B C 1
ATOM 4035 O O . ALA B 1 241 ? -14.297 19.938 1.918 1 98.38 241 ALA B O 1
ATOM 4036 N N . ARG B 1 242 ? -13.234 21.688 1.034 1 98.5 242 ARG B N 1
ATOM 4037 C CA . ARG B 1 242 ? -11.977 21.344 1.687 1 98.5 242 ARG B CA 1
ATOM 4038 C C . ARG B 1 242 ? -12.102 21.438 3.203 1 98.5 242 ARG B C 1
ATOM 4040 O O . ARG B 1 242 ? -11.648 20.562 3.928 1 98.5 242 ARG B O 1
ATOM 4047 N N . GLU B 1 243 ? -12.641 22.484 3.592 1 98.25 243 GLU B N 1
ATOM 4048 C CA . GLU B 1 243 ? -12.836 22.672 5.027 1 98.25 243 GLU B CA 1
ATOM 4049 C C . GLU B 1 243 ? -13.758 21.594 5.602 1 98.25 243 GLU B C 1
ATOM 4051 O O . GLU B 1 243 ? -13.469 21.047 6.664 1 98.25 243 GLU B O 1
ATOM 4056 N N . ASP B 1 244 ? -14.828 21.312 4.918 1 98.75 244 ASP B N 1
ATOM 4057 C CA . ASP B 1 244 ? -15.766 20.281 5.355 1 98.75 244 ASP B CA 1
ATOM 4058 C C . ASP B 1 244 ? -15.102 18.906 5.402 1 98.75 244 ASP B C 1
ATOM 4060 O O . ASP B 1 244 ? -15.32 18.141 6.34 1 98.75 244 ASP B O 1
ATOM 4064 N N . ALA B 1 245 ? -14.312 18.594 4.391 1 98.88 245 ALA B N 1
ATOM 4065 C CA . ALA B 1 245 ? -13.594 17.312 4.371 1 98.88 245 ALA B CA 1
ATOM 4066 C C . ALA B 1 245 ? -12.688 17.172 5.59 1 98.88 245 ALA B C 1
ATOM 4068 O O . ALA B 1 245 ? -12.672 16.141 6.242 1 98.88 245 ALA B O 1
ATOM 4069 N N . ARG B 1 246 ? -11.992 18.25 5.883 1 98.62 246 ARG B N 1
ATOM 4070 C CA . ARG B 1 246 ? -11.109 18.234 7.047 1 98.62 246 ARG B CA 1
ATOM 4071 C C . ARG B 1 246 ? -11.898 18 8.328 1 98.62 246 ARG B C 1
ATOM 4073 O O . ARG B 1 246 ? -11.5 17.188 9.164 1 98.62 246 ARG B O 1
ATOM 4080 N N . ARG B 1 247 ? -12.969 18.672 8.477 1 98.75 247 ARG B N 1
ATOM 4081 C CA . ARG B 1 247 ? -13.805 18.547 9.664 1 98.75 247 ARG B CA 1
ATOM 4082 C C . ARG B 1 247 ? -14.32 17.125 9.82 1 98.75 247 ARG B C 1
ATOM 4084 O O . ARG B 1 247 ? -14.297 16.562 10.914 1 98.75 247 ARG B O 1
ATOM 4091 N N . VAL B 1 248 ? -14.773 16.547 8.758 1 98.88 248 VAL B N 1
ATOM 4092 C CA . VAL B 1 248 ? -15.336 15.203 8.773 1 98.88 248 VAL B CA 1
ATOM 4093 C C . VAL B 1 248 ? -14.242 14.188 9.117 1 98.88 248 VAL B C 1
ATOM 4095 O O . VAL B 1 248 ? -14.453 13.297 9.945 1 98.88 248 VAL B O 1
ATOM 4098 N N . VAL B 1 249 ? -13.07 14.312 8.547 1 98.88 249 VAL B N 1
ATOM 4099 C CA . VAL B 1 249 ? -12.008 13.344 8.773 1 98.88 249 VAL B CA 1
ATOM 4100 C C . VAL B 1 249 ? -11.453 13.508 10.188 1 98.88 249 VAL B C 1
ATOM 4102 O O . VAL B 1 249 ? -11.164 12.516 10.867 1 98.88 249 VAL B O 1
ATOM 4105 N N . ASP B 1 250 ? -11.305 14.805 10.648 1 98.75 250 ASP B N 1
ATOM 4106 C CA . ASP B 1 250 ? -10.891 15.039 12.023 1 98.75 250 ASP B CA 1
ATOM 4107 C C . ASP B 1 250 ? -11.836 14.352 13.008 1 98.75 250 ASP B C 1
ATOM 4109 O O . ASP B 1 250 ? -11.383 13.742 13.984 1 98.75 250 ASP B O 1
ATOM 4113 N N . TYR B 1 251 ? -13.102 14.523 12.781 1 98.88 251 TYR B N 1
ATOM 4114 C CA . TYR B 1 251 ? -14.086 13.883 13.641 1 98.88 251 TYR B CA 1
ATOM 4115 C C . TYR B 1 251 ? -13.969 12.359 13.562 1 98.88 251 TYR B C 1
ATOM 4117 O O . TYR B 1 251 ? -13.945 11.68 14.586 1 98.88 251 TYR B O 1
ATOM 4125 N N . LEU B 1 252 ? -13.891 11.789 12.344 1 98.88 252 LEU B N 1
ATOM 4126 C CA . LEU B 1 252 ? -13.859 10.352 12.094 1 98.88 252 LEU B CA 1
ATOM 4127 C C . LEU B 1 252 ? -12.734 9.688 12.883 1 98.88 252 LEU B C 1
ATOM 4129 O O . LEU B 1 252 ? -12.922 8.617 13.461 1 98.88 252 LEU B O 1
ATOM 4133 N N . VAL B 1 253 ? -11.586 10.359 12.984 1 98.69 253 VAL B N 1
ATOM 4134 C CA . VAL B 1 253 ? -10.43 9.719 13.609 1 98.69 253 VAL B CA 1
ATOM 4135 C C . VAL B 1 253 ? -10.359 10.117 15.086 1 98.69 253 VAL B C 1
ATOM 4137 O O . VAL B 1 253 ? -9.477 9.664 15.812 1 98.69 253 VAL B O 1
ATOM 4140 N N . SER B 1 254 ? -11.227 10.992 15.562 1 98.5 254 SER B N 1
ATOM 4141 C CA . SER B 1 254 ? -11.297 11.367 16.969 1 98.5 254 SER B CA 1
ATOM 4142 C C . SER B 1 254 ? -11.883 10.242 17.812 1 98.5 254 SER B C 1
ATOM 4144 O O . SER B 1 254 ? -12.391 9.25 17.281 1 98.5 254 SER B O 1
ATOM 4146 N N . ALA B 1 255 ? -11.812 10.414 19.156 1 98.31 255 ALA B N 1
ATOM 4147 C CA . ALA B 1 255 ? -12.406 9.43 20.062 1 98.31 255 ALA B CA 1
ATOM 4148 C C . ALA B 1 255 ? -13.906 9.297 19.812 1 98.31 255 ALA B C 1
ATOM 4150 O O . ALA B 1 255 ? -14.438 8.18 19.781 1 98.31 255 ALA B O 1
ATOM 4151 N N . ALA B 1 256 ? -14.578 10.414 19.641 1 98.81 256 ALA B N 1
ATOM 4152 C CA . ALA B 1 256 ? -16.016 10.391 19.391 1 98.81 256 ALA B CA 1
ATOM 4153 C C . ALA B 1 256 ? -16.344 9.711 18.062 1 98.81 256 ALA B C 1
ATOM 4155 O O . ALA B 1 256 ? -17.281 8.914 17.984 1 98.81 256 ALA B O 1
ATOM 4156 N N . GLY B 1 257 ? -15.609 10.055 17.031 1 98.88 257 GLY B N 1
ATOM 4157 C CA . GLY B 1 257 ? -15.805 9.43 15.734 1 98.88 257 GLY B CA 1
ATOM 4158 C C . GLY B 1 257 ? -15.562 7.93 15.75 1 98.88 257 GLY B C 1
ATOM 4159 O O . GLY B 1 257 ? -16.297 7.164 15.117 1 98.88 257 GLY B O 1
ATOM 4160 N N . GLN B 1 258 ? -14.555 7.504 16.438 1 98.88 258 GLN B N 1
ATOM 4161 C CA . GLN B 1 258 ? -14.242 6.082 16.547 1 98.88 258 GLN B CA 1
ATOM 4162 C C . GLN B 1 258 ? -15.328 5.348 17.344 1 98.88 258 GLN B C 1
ATOM 4164 O O . GLN B 1 258 ? -15.625 4.188 17.062 1 98.88 258 GLN B O 1
ATOM 4169 N N . ALA B 1 259 ? -15.852 5.984 18.328 1 98.88 259 ALA B N 1
ATOM 4170 C CA . ALA B 1 259 ? -17 5.406 19.016 1 98.88 259 ALA B CA 1
ATOM 4171 C C . ALA B 1 259 ? -18.188 5.258 18.078 1 98.88 259 ALA B C 1
ATOM 4173 O O . ALA B 1 259 ? -18.891 4.246 18.109 1 98.88 259 ALA B O 1
ATOM 4174 N N . ASP B 1 260 ? -18.406 6.258 17.234 1 98.88 260 ASP B N 1
ATOM 4175 C CA . ASP B 1 260 ? -19.469 6.203 16.25 1 98.88 260 ASP B CA 1
ATOM 4176 C C . ASP B 1 260 ? -19.234 5.074 15.25 1 98.88 260 ASP B C 1
ATOM 4178 O O . ASP B 1 260 ? -20.188 4.398 14.844 1 98.88 260 ASP B O 1
ATOM 4182 N N . LEU B 1 261 ? -18 4.895 14.828 1 98.88 261 LEU B N 1
ATOM 4183 C CA . LEU B 1 261 ? -17.656 3.779 13.945 1 98.88 261 LEU B CA 1
ATOM 4184 C C . LEU B 1 261 ? -18.016 2.447 14.594 1 98.88 261 LEU B C 1
ATOM 4186 O O . LEU B 1 261 ? -18.609 1.577 13.953 1 98.88 261 LEU B O 1
ATOM 4190 N N . ALA B 1 262 ? -17.656 2.275 15.828 1 98.75 262 ALA B N 1
ATOM 4191 C CA . ALA B 1 262 ? -17.953 1.049 16.562 1 98.75 262 ALA B CA 1
ATOM 4192 C C . ALA B 1 262 ? -19.469 0.814 16.641 1 98.75 262 ALA B C 1
ATOM 4194 O O . ALA B 1 262 ? -19.938 -0.308 16.438 1 98.75 262 ALA B O 1
ATOM 4195 N N . ALA B 1 263 ? -20.172 1.88 16.938 1 98.75 263 ALA B N 1
ATOM 4196 C CA . ALA B 1 263 ? -21.625 1.777 17 1 98.75 263 ALA B CA 1
ATOM 4197 C C . ALA B 1 263 ? -22.219 1.407 15.648 1 98.75 263 ALA B C 1
ATOM 4199 O O . ALA B 1 263 ? -23.094 0.536 15.562 1 98.75 263 ALA B O 1
ATOM 4200 N N . ALA B 1 264 ? -21.781 2.096 14.625 1 98.81 264 ALA B N 1
ATOM 4201 C CA . ALA B 1 264 ? -22.25 1.802 13.273 1 98.81 264 ALA B CA 1
ATOM 4202 C C . ALA B 1 264 ? -21.969 0.348 12.898 1 98.81 264 ALA B C 1
ATOM 4204 O O . ALA B 1 264 ? -22.812 -0.315 12.289 1 98.81 264 ALA B O 1
ATOM 4205 N N . ASP B 1 265 ? -20.766 -0.122 13.211 1 98.69 265 ASP B N 1
ATOM 4206 C CA . ASP B 1 265 ? -20.391 -1.497 12.906 1 98.69 265 ASP B CA 1
ATOM 4207 C C . ASP B 1 265 ? -21.281 -2.492 13.648 1 98.69 265 ASP B C 1
ATOM 4209 O O . ASP B 1 265 ? -21.75 -3.469 13.062 1 98.69 265 ASP B O 1
ATOM 4213 N N . THR B 1 266 ? -21.516 -2.211 14.898 1 98.38 266 THR B N 1
ATOM 4214 C CA . THR B 1 266 ? -22.391 -3.066 15.695 1 98.38 266 THR B CA 1
ATOM 4215 C C . THR B 1 266 ? -23.797 -3.119 15.102 1 98.38 266 THR B C 1
ATOM 4217 O O . THR B 1 266 ? -24.375 -4.199 14.953 1 98.38 266 THR B O 1
ATOM 4220 N N . GLU B 1 267 ? -24.281 -2.008 14.742 1 98.38 267 GLU B N 1
ATOM 4221 C CA . GLU B 1 267 ? -25.625 -1.932 14.164 1 98.38 267 GLU B CA 1
ATOM 4222 C C . GLU B 1 267 ? -25.703 -2.678 12.836 1 98.38 267 GLU B C 1
ATOM 4224 O O . GLU B 1 267 ? -26.75 -3.209 12.477 1 98.38 267 GLU B O 1
ATOM 4229 N N . ALA B 1 268 ? -24.609 -2.729 12.164 1 97.81 268 ALA B N 1
ATOM 4230 C CA . ALA B 1 268 ? -24.562 -3.389 10.859 1 97.81 268 ALA B CA 1
ATOM 4231 C C . ALA B 1 268 ? -24.359 -4.895 11.016 1 97.81 268 ALA B C 1
ATOM 4233 O O . ALA B 1 268 ? -24.281 -5.621 10.023 1 97.81 268 ALA B O 1
ATOM 4234 N N . GLY B 1 269 ? -24.203 -5.355 12.227 1 96.56 269 GLY B N 1
ATOM 4235 C CA . GLY B 1 269 ? -24.047 -6.781 12.461 1 96.56 269 GLY B CA 1
ATOM 4236 C C . GLY B 1 269 ? -22.609 -7.246 12.352 1 96.56 269 GLY B C 1
ATOM 4237 O O . GLY B 1 269 ? -22.344 -8.414 12.062 1 96.56 269 GLY B O 1
ATOM 4238 N N . GLY B 1 270 ? -21.641 -6.355 12.594 1 95.81 270 GLY B N 1
ATOM 4239 C CA . GLY B 1 270 ? -20.219 -6.691 12.508 1 95.81 270 GLY B CA 1
ATOM 4240 C C . GLY B 1 270 ? -19.797 -7.715 13.539 1 95.81 270 GLY B C 1
ATOM 4241 O O . GLY B 1 270 ? -20.625 -8.305 14.227 1 95.81 270 GLY B O 1
ATOM 4242 N N . PRO B 1 271 ? -18.5 -7.965 13.531 1 97 271 PRO B N 1
ATOM 4243 C CA . PRO B 1 271 ? -17.469 -7 13.141 1 97 271 PRO B CA 1
ATOM 4244 C C . PRO B 1 271 ? -17.156 -7.043 11.648 1 97 271 PRO B C 1
ATOM 4246 O O . PRO B 1 271 ? -16.875 -8.109 11.102 1 97 271 PRO B O 1
ATOM 4249 N N . TRP B 1 272 ? -17.234 -5.91 10.953 1 97.56 272 TRP B N 1
ATOM 4250 C CA . TRP B 1 272 ? -16.875 -5.746 9.547 1 97.56 272 TRP B CA 1
ATOM 4251 C C . TRP B 1 272 ? -15.734 -4.75 9.383 1 97.56 272 TRP B C 1
ATOM 4253 O O . TRP B 1 272 ? -14.812 -4.98 8.602 1 97.56 272 TRP B O 1
ATOM 4263 N N . ILE B 1 273 ? -15.836 -3.619 10.094 1 98.56 273 ILE B N 1
ATOM 4264 C CA . ILE B 1 273 ? -14.812 -2.58 10.047 1 98.56 273 ILE B CA 1
ATOM 4265 C C . ILE B 1 273 ? -14.289 -2.307 11.453 1 98.56 273 ILE B C 1
ATOM 4267 O O . ILE B 1 273 ? -15.055 -1.956 12.352 1 98.56 273 ILE B O 1
ATOM 4271 N N . TYR B 1 274 ? -13.008 -2.486 11.617 1 98.56 274 TYR B N 1
ATOM 4272 C CA . TYR B 1 274 ? -12.32 -2.328 12.898 1 98.56 274 TYR B CA 1
ATOM 4273 C C . TYR B 1 274 ? -11.758 -0.92 13.039 1 98.56 274 TYR B C 1
ATOM 4275 O O . TYR B 1 274 ? -11.219 -0.357 12.086 1 98.56 274 TYR B O 1
ATOM 4283 N N . GLY B 1 275 ? -11.883 -0.35 14.219 1 98.56 275 GLY B N 1
ATOM 4284 C CA . GLY B 1 275 ? -11.352 0.979 14.469 1 98.56 275 GLY B CA 1
ATOM 4285 C C . GLY B 1 275 ? -9.852 0.992 14.688 1 98.56 275 GLY B C 1
ATOM 4286 O O . GLY B 1 275 ? -9.195 -0.046 14.578 1 98.56 275 GLY B O 1
ATOM 4287 N N . LEU B 1 276 ? -9.344 2.145 15.016 1 98.25 276 LEU B N 1
ATOM 4288 C CA . LEU B 1 276 ? -7.914 2.406 15.109 1 98.25 276 LEU B CA 1
ATOM 4289 C C . LEU B 1 276 ? -7.289 1.599 16.234 1 98.25 276 LEU B C 1
ATOM 4291 O O . LEU B 1 276 ? -6.133 1.185 16.156 1 98.25 276 LEU B O 1
ATOM 4295 N N . ALA B 1 277 ? -8.023 1.32 17.281 1 96.44 277 ALA B N 1
ATOM 4296 C CA . ALA B 1 277 ? -7.52 0.569 18.422 1 96.44 277 ALA B CA 1
ATOM 4297 C C . ALA B 1 277 ? -7.207 -0.874 18.047 1 96.44 277 ALA B C 1
ATOM 4299 O O . ALA B 1 277 ? -6.516 -1.583 18.781 1 96.44 277 ALA B O 1
ATOM 4300 N N . GLU B 1 278 ? -7.695 -1.293 16.906 1 96.56 278 GLU B N 1
ATOM 4301 C CA . GLU B 1 278 ? -7.543 -2.674 16.469 1 96.56 278 GLU B CA 1
ATOM 4302 C C . GLU B 1 278 ? -6.523 -2.779 15.336 1 96.56 278 GLU B C 1
ATOM 4304 O O . GLU B 1 278 ? -6.523 -3.754 14.578 1 96.56 278 GLU B O 1
ATOM 4309 N N . ALA B 1 279 ? -5.66 -1.759 15.242 1 95.44 279 ALA B N 1
ATOM 4310 C CA . ALA B 1 279 ? -4.629 -1.725 14.203 1 95.44 279 ALA B CA 1
ATOM 4311 C C . ALA B 1 279 ? -3.723 -2.947 14.297 1 95.44 279 ALA B C 1
ATOM 4313 O O . ALA B 1 279 ? -3.443 -3.443 15.391 1 95.44 279 ALA B O 1
ATOM 4314 N N . PRO B 1 280 ? -3.301 -3.475 13.078 1 93.88 280 PRO B N 1
ATOM 4315 C CA . PRO B 1 280 ? -2.285 -4.531 13.102 1 93.88 280 PRO B CA 1
ATOM 4316 C C . PRO B 1 280 ? -0.939 -4.043 13.633 1 93.88 280 PRO B C 1
ATOM 4318 O O . PRO B 1 280 ? -0.691 -2.834 13.68 1 93.88 280 PRO B O 1
ATOM 4321 N N . PRO B 1 281 ? -0.172 -5.023 14.094 1 86.75 281 PRO B N 1
ATOM 4322 C CA . PRO B 1 281 ? 1.192 -4.605 14.422 1 86.75 281 PRO B CA 1
ATOM 4323 C C . PRO B 1 281 ? 1.972 -4.125 13.203 1 86.75 281 PRO B C 1
ATOM 4325 O O . PRO B 1 281 ? 1.7 -4.559 12.078 1 86.75 281 PRO B O 1
ATOM 4328 N N . ALA B 1 282 ? 2.682 -3.02 13.281 1 71.69 282 ALA B N 1
ATOM 4329 C CA . ALA B 1 282 ? 3.445 -2.533 12.133 1 71.69 282 ALA B CA 1
ATOM 4330 C C . ALA B 1 282 ? 4.363 -3.621 11.586 1 71.69 282 ALA B C 1
ATOM 4332 O O . ALA B 1 282 ? 4.449 -3.816 10.367 1 71.69 282 ALA B O 1
ATOM 4333 N N . LEU B 1 283 ? 5.227 -4.145 12.133 1 66.44 283 LEU B N 1
ATOM 4334 C CA . LEU B 1 283 ? 6.043 -5.312 11.828 1 66.44 283 LEU B CA 1
ATOM 4335 C C . LEU B 1 283 ? 6.551 -5.969 13.109 1 66.44 283 LEU B C 1
ATOM 4337 O O . LEU B 1 283 ? 6.715 -5.301 14.133 1 66.44 283 LEU B O 1
ATOM 4341 N N . SER B 1 284 ? 6.223 -7.305 13.367 1 50.94 284 SER B N 1
ATOM 4342 C CA . SER B 1 284 ? 6.848 -7.922 14.531 1 50.94 284 SER B CA 1
ATOM 4343 C C . SER B 1 284 ? 8.352 -8.094 14.328 1 50.94 284 SER B C 1
ATOM 4345 O O . SER B 1 284 ? 8.805 -8.344 13.211 1 50.94 284 SER B O 1
ATOM 4347 N N . ALA B 1 285 ? 9.25 -7.379 15.211 1 41.97 285 ALA B N 1
ATOM 4348 C CA . ALA B 1 285 ? 10.633 -7.848 15.289 1 41.97 285 ALA B CA 1
ATOM 4349 C C . ALA B 1 285 ? 10.695 -9.375 15.25 1 41.97 285 ALA B C 1
ATOM 4351 O O . ALA B 1 285 ? 10.07 -10.047 16.062 1 41.97 285 ALA B O 1
ATOM 4352 N N . GLY B 1 286 ? 10.688 -9.953 14.148 1 36 286 GLY B N 1
ATOM 4353 C CA . GLY B 1 286 ? 10.953 -11.375 14.25 1 36 286 GLY B CA 1
ATOM 4354 C C . GLY B 1 286 ? 11.945 -11.719 15.344 1 36 286 GLY B C 1
ATOM 4355 O O . GLY B 1 286 ? 12.828 -10.922 15.672 1 36 286 GLY B O 1
ATOM 4356 N N . SER B 1 287 ? 11.609 -12.508 16.422 1 33.81 287 SER B N 1
ATOM 4357 C CA . SER B 1 287 ? 12.492 -13.141 17.391 1 33.81 287 SER B CA 1
ATOM 4358 C C . SER B 1 287 ? 13.773 -13.641 16.719 1 33.81 287 SER B C 1
ATOM 4360 O O . SER B 1 287 ? 13.836 -14.781 16.266 1 33.81 287 SER B O 1
ATOM 4362 N N . GLY B 1 288 ? 14.383 -13.109 15.828 1 29.69 288 GLY B N 1
ATOM 4363 C CA . GLY B 1 288 ? 15.672 -13.734 15.586 1 29.69 288 GLY B CA 1
ATOM 4364 C C . GLY B 1 288 ? 16.562 -13.766 16.812 1 29.69 288 GLY B C 1
ATOM 4365 O O . GLY B 1 288 ? 16.672 -12.773 17.531 1 29.69 288 GLY B O 1
ATOM 4366 N N . ALA B 1 289 ? 17 -15.078 17.328 1 28.02 289 ALA B N 1
ATOM 4367 C CA . ALA B 1 289 ? 18 -15.492 18.312 1 28.02 289 ALA B CA 1
ATOM 4368 C C . ALA B 1 289 ? 19.312 -14.711 18.141 1 28.02 289 ALA B C 1
ATOM 4370 O O . ALA B 1 289 ? 19.875 -14.688 17.047 1 28.02 289 ALA B O 1
ATOM 4371 N N . ALA B 1 290 ? 19.625 -13.711 18.906 1 30.39 290 ALA B N 1
ATOM 4372 C CA . ALA B 1 290 ? 21 -13.281 19.125 1 30.39 290 ALA B CA 1
ATOM 4373 C C . ALA B 1 290 ? 21.969 -14.453 19.031 1 30.39 290 ALA B C 1
ATOM 4375 O O . ALA B 1 290 ? 21.812 -15.453 19.734 1 30.39 290 ALA B O 1
ATOM 4376 N N . SER B 1 291 ? 22.484 -14.703 17.844 1 25.17 291 SER B N 1
ATOM 4377 C CA . SER B 1 291 ? 23.594 -15.633 17.891 1 25.17 291 SER B CA 1
ATOM 4378 C C . SER B 1 291 ? 24.484 -15.375 19.094 1 25.17 291 SER B C 1
ATOM 4380 O O . SER B 1 291 ? 24.828 -14.219 19.375 1 25.17 291 SER B O 1
ATOM 4382 N N . PRO B 1 292 ? 24.531 -16.297 19.969 1 29.28 292 PRO B N 1
ATOM 4383 C CA . PRO B 1 292 ? 25.406 -16.156 21.141 1 29.28 292 PRO B CA 1
ATOM 4384 C C . PRO B 1 292 ? 26.812 -15.672 20.781 1 29.28 292 PRO B C 1
ATOM 4386 O O . PRO B 1 292 ? 27.312 -16 19.703 1 29.28 292 PRO B O 1
ATOM 4389 N N . ALA B 1 293 ? 27.125 -14.461 21.109 1 29.41 293 ALA B N 1
ATOM 4390 C CA . ALA B 1 293 ? 28.5 -13.969 21.094 1 29.41 293 ALA B CA 1
ATOM 4391 C C . ALA B 1 293 ? 29.469 -15.062 21.531 1 29.41 293 ALA B C 1
ATOM 4393 O O . ALA B 1 293 ? 29.281 -15.695 22.578 1 29.41 293 ALA B O 1
ATOM 4394 N N . SER B 1 294 ? 30.062 -15.758 20.5 1 24.83 294 SER B N 1
ATOM 4395 C CA . SER B 1 294 ? 31.109 -16.719 20.812 1 24.83 294 SER B CA 1
ATOM 4396 C C . SER B 1 294 ? 32.062 -16.203 21.906 1 24.83 294 SER B C 1
ATOM 4398 O O . SER B 1 294 ? 32.438 -15.039 21.891 1 24.83 294 SER B O 1
ATOM 4400 N N . PRO B 1 295 ? 32.062 -16.859 22.984 1 29.31 295 PRO B N 1
ATOM 4401 C CA . PRO B 1 295 ? 33 -16.531 24.078 1 29.31 295 PRO B CA 1
ATOM 4402 C C . PRO B 1 295 ? 34.406 -16.25 23.578 1 29.31 295 PRO B C 1
ATOM 4404 O O . PRO B 1 295 ? 34.812 -16.781 22.547 1 29.31 295 PRO B O 1
ATOM 4407 N N . ARG B 1 296 ? 34.875 -15.023 23.656 1 26.64 296 ARG B N 1
ATOM 4408 C CA . ARG B 1 296 ? 36.312 -14.727 23.531 1 26.64 296 ARG B CA 1
ATOM 4409 C C . ARG B 1 296 ? 37.156 -15.828 24.172 1 26.64 296 ARG B C 1
ATOM 4411 O O . ARG B 1 296 ? 36.938 -16.172 25.328 1 26.64 296 ARG B O 1
ATOM 4418 N N . ARG B 1 297 ? 37.594 -16.75 23.25 1 22.69 297 ARG B N 1
ATOM 4419 C CA . ARG B 1 297 ? 38.781 -17.438 23.766 1 22.69 297 ARG B CA 1
ATOM 4420 C C . ARG B 1 297 ? 39.906 -16.453 24.078 1 22.69 297 ARG B C 1
ATOM 4422 O O . ARG B 1 297 ? 40.094 -15.469 23.359 1 22.69 297 ARG B O 1
#

Foldseek 3Di:
DPDDPCPDDPPDPPPPPPPPPPPPPPPPPPDAAEEEEEQLCVLLQLVVLLQVVLCVVQVGHYDHQYYYHPVPVLVCLLQQVGFKYKYFDDDSQVVCVVVQFWDDKAWWWKFFKFKKFFPVPQLPLLPDPALLRSVVSCVVSLAAAECQPDPLQNVLVVQSCVLNVHDDDPSRYHYQPDPDSLCSLVVRLVRRHMGIDTPSCCPSHCVVRPTMDGRDDDHLSRITTIMMIGGGPPHPDDPSSRVSSVSSVVLCRDPNNQVSSVVSCVVSVDPGIGGPVSHHDPDPPPPDPPPPPPPDD/DCPPPPPPDPPPPPPPPPPPPPPPPPPPPPDAAEEEEEQLCVLLQLNVLLQVVLCVVQVGHYDHQYYYHPVPVLVCLLQQVGFKYKYFDDDSQVVCVVVQFWDDKAWWWKFFKFKKFFPVPQLPLLPDPALLRSVVSCVVSLAAAECQPDPLQNVLVVQSCVLNVHDDDPSRYHYQPDPDSLCSLVVRLVRRHMGIDTPSCCVSPCVPPPTMDGRDDDHLSRITTIMMIGGGPPHPDDPSSRVSSVSSVVLCRDPNNQVSSVVSCVVSVDPGIGGPVSHHDPDPPPPDPPPPPPPDD

InterPro domains:
  IPR052738 ABC transporter tungstate-binding [PTHR37945] (23-261)

Solvent-accessible surface area (backbone atoms only — not comparable to full-atom values): 32459 Å² total; per-residue (Å²): 133,89,75,78,80,77,78,74,85,83,79,77,79,77,76,77,75,74,77,74,71,70,72,62,74,70,76,68,76,74,78,58,40,30,30,28,34,32,37,61,48,48,73,50,42,28,37,62,45,33,51,53,48,48,24,70,75,62,70,47,52,72,38,82,70,44,71,29,54,67,79,61,44,50,54,38,40,69,72,42,67,25,40,30,37,40,36,69,62,42,72,44,55,45,22,28,31,35,64,24,37,24,39,63,62,42,60,52,30,23,41,42,39,25,38,32,21,37,67,82,38,90,42,50,38,67,77,36,91,38,62,31,52,24,49,46,30,27,59,75,59,53,40,40,29,40,51,43,77,49,59,69,40,38,46,39,51,53,53,32,29,59,75,44,72,52,76,77,45,79,89,24,42,35,78,53,72,52,91,46,82,82,42,45,58,53,53,26,47,76,63,58,14,31,36,52,40,54,38,54,57,49,68,76,42,66,59,64,44,92,48,50,35,83,44,42,68,87,44,44,76,36,46,46,52,27,22,39,36,29,56,16,87,66,27,73,57,49,74,65,44,48,52,49,37,50,50,48,52,54,41,44,62,30,73,68,28,40,51,44,42,52,49,20,19,55,74,40,64,46,94,56,57,39,44,43,93,58,49,33,76,51,63,74,75,70,84,68,76,74,70,74,75,74,74,82,124,137,83,80,75,81,79,79,76,82,82,78,78,79,76,77,74,74,73,76,74,72,72,72,62,73,71,77,67,76,75,79,58,40,29,30,28,35,32,35,61,48,49,73,49,42,28,37,63,44,33,50,54,47,48,24,69,74,62,70,48,52,72,38,79,69,45,72,29,53,66,80,61,44,51,56,37,40,66,71,42,68,24,41,30,38,42,36,68,64,42,72,45,56,45,23,28,32,38,65,25,36,23,39,64,60,40,59,52,28,24,40,42,39,24,38,31,21,37,67,83,37,91,41,50,39,65,77,37,92,37,63,31,52,25,50,46,31,26,58,73,58,52,41,40,29,40,52,44,76,50,61,68,37,36,46,40,50,53,53,32,29,58,74,44,72,52,77,77,45,78,91,26,42,37,78,54,73,53,90,46,83,83,42,45,60,56,52,25,51,75,64,58,13,29,37,52,41,53,38,55,57,49,72,74,36,69,63,61,52,93,48,49,35,82,45,43,70,85,43,44,76,33,45,48,53,27,21,40,35,28,55,15,90,66,26,74,59,49,72,66,45,47,53,49,37,50,51,48,52,54,41,44,62,30,74,68,29,39,50,44,43,51,50,21,18,55,74,42,64,46,95,57,58,38,44,43,93,57,48,31,75,52,61,75,74,70,84,71,76,74,71,74,75,71,73,83,125

Radius of gyration: 32.54 Å; Cα contacts (8 Å, |Δi|>4): 1096; chains: 2; bounding box: 134×112×90 Å

Nearest PDB structures (foldseek):
  3lr1-assembly1_A  TM=7.697E-01  e=1.689E-16  Geobacter sulfurreducens PCA
  5my5-assembly1_A  TM=7.388E-01  e=2.419E-16  Oleidesulfovibrio alaskensis G20
  3muq-assembly1_A  TM=5.268E-01  e=4.262E-17  Vibrio parahaemolyticus RIMD 2210633
  3kn3-assembly3_C  TM=5.482E-01  e=4.168E-14  Wolinella succinogenes
  7tav-assembly2_B  TM=6.058E-01  e=2.052E-10  Listeria monocytogenes

Sequence (594 aa):
MHKMKTRGPARRALLLLGLLLALAPGARAAEPLRLAMVGGIQMSGVGERLRMRLEAGTGVRLELVAVANKEAIVPRFARGEADLLLIHGGSETFALQARGLGGQMRVWGFNEHVLVGPAEDPAGVRGAADGAEAFRRIAAARAPFVAFRDAGSHEIVQRLWKRAGIRPEPDWVLLDRSERPQEILAQAAQQRAYVVVGGIPAAFGKLRGEGLEILLRGDRRMRRAYVALEPGPAHPASATAREDARRVVDYLVSAAGQADLAAADTEAGGPWIYGLAEAPPALSAGSGAASPASPRRMHKMKTRGPARRALLLLGLLLALAPGARAAEPLRLAMVGGIQMSGVGERLRMRLEAGTGVRLELVAVANKEAIVPRFARGEADLLLIHGGSETFALQARGLGGQMRVWGFNEHVLVGPAEDPAGVRGAADGAEAFRRIAAARAPFVAFRDAGSHEIVQRLWKRAGIRPEPDWVLLDRSERPQEILAQAAQQRAYVVVGGIPAAFGKLRGEGLEILLRGDRRMRRAYVALEPGPAHPASATAREDARRVVDYLVSAAGQADLAAADTEAGGPWIYGLAEAPPALSAGSGAASPASPRR

pLDDT: mean 86.42, std 21.35, range [22.69, 98.88]

Secondary structure (DSSP, 8-state):
-------------------------------PEEEEEEHHHHHTTHHHHHHHHHHHHH---EEEEEEE-HHHHHHHHHTTS-SEEEEE-SHHHHHHHHTTSEEEEEEEEEEEEEEEEETT-TT-GGG-SSHHHHHHHHHHTT--EEE---HHHHHHHHHHHHHHT----TTTEEE---SSGGGHHHHHHHTT-BEEEEHHHHHHTTTTSTTEEEEE---GGGEEEEEEEEE-TTS---HHHHHHHHHHHHHHHSHHHHHHHHHHHHHTTS-SSB-GGGPPPS---------------/-------------------------------PEEEEEEHHHHHTTHHHHHHHHHHHHH---EEEEEEE-HHHHHHHHHTTS-SEEEEE-SHHHHHHHHTTSEEEEEEEEEEEEEEEEETT-TT-GGG-SSHHHHHHHHHHTT--EEE---HHHHHHHHHHHHHHT----TTTEEEP--SSGGGHHHHHHHTT-BEEEEHHHHHHTTTTSTTEEEEE---GGGEEEEEEEEE-TTS---HHHHHHHHHHHHHHHSHHHHHHHHHHHHHTTS-SSB-GGGPPPS---------------